Protein AF-0000000078660742 (afdb_homodimer)

Sequence (578 aa):
MSEYPPSSRLSVAGPCGRAELLEWDWPSMLDFVRREEALMVEMSLPPASADASACFPEIDGDRRCFMGTLFVRWPGVQVAGRSEGGLIRVVRCVFEGERARGLLALQPSPSLPLLQALLSIQNETLRGLMRMLQRELSNMRERSEQAVAALLELVAIEVERVIRREAEAGTTARLAPWQFRRIRERLAEGGAAPTVAELATLCGISVRHLHRQFHALTGRTVADYIETTRIEQAKTLLGQREQPIKAIAVACGFTRANSFTRAFRRHTGLTPLAFRQAAGSQTYAQSTLMSEYPPSSRLSVAGPCGRAELLEWDWPSMLDFVRREEALMVEMSLPPASADASACFPEIDGDRRCFMGTLFVRWPGVQVAGRSEGGLIRVVRCVFEGERARGLLALQPSPSLPLLQALLSIQNETLRGLMRMLQRELSNMRERSEQAVAALLELVAIEVERVIRREAEAGTTARLAPWQFRRIRERLAEGGAAPTVAELATLCGISVRHLHRQFHALTGRTVADYIETTRIEQAKTLLGQREQPIKAIAVACGFTRANSFTRAFRRHTGLTPLAFRQAAGSQTYAQSTL

Radius of gyration: 31.75 Å; Cα contacts (8 Å, |Δi|>4): 960; chains: 2; bounding box: 80×75×58 Å

InterPro domains:
  IPR009057 Homedomain-like superfamily [SSF46689] (180-226)
  IPR009057 Homedomain-like superfamily [SSF46689] (230-278)
  IPR018060 AraC-like, DNA binding HTH domain [PF12833] (199-277)
  IPR018060 AraC-like, DNA binding HTH domain [PS01124] (183-278)
  IPR018060 AraC-like, DNA binding HTH domain [SM00342] (193-276)
  IPR018062 HTH domain AraC-type, conserved site [PS00041] (230-272)
  IPR020449 Transcription regulator HTH, AraC- type, HTH domain [PR00032] (245-260)
  IPR020449 Transcription regulator HTH, AraC- type, HTH domain [PR00032] (260-276)
  IPR050204 AraC/XylS family transcriptional regulators [PTHR46796] (95-279)

pLDDT: mean 83.17, std 13.77, range [30.47, 98.5]

Nearest PDB structures (foldseek):
  3w6v-assembly1_A  TM=9.362E-01  e=4.140E-05  Streptomyces griseus
  3oio-assembly1_A  TM=8.523E-01  e=1.748E-05  Chromobacterium violaceum
  3lsg-assembly1_A  TM=9.163E-01  e=3.485E-05  Fusobacterium nucleatum subsp. nucleatum
  6swi-assembly1_A  TM=8.998E-01  e=1.234E-04  Geobacillus stearothermophilus
  1bl0-assembly1_A  TM=8.942E-01  e=1.302E-03  Escherichia coli

Secondary structure (DSSP, 8-state):
--SS--SEEEEEEETTEEEEEEEEEEPSSEEEEEE-SS-EEEEEETT----EEEEEHHHHEEEEEEE-SEEEEPTT-EEEEEE--EEEEEEEEEE-HHHHHHHHHT-SS--HHHHHHTTS---HHHHHHHHHHHHHHHT--TTHHHHHHHHHHHHHHHHHHHHHHHHHHTTS-PPPHHHHHHHHHHHHS-SSPPPHHHHHHHHTS-HHHHHHHHHHHHSS-HHHHHHHHHHHHHHHHHTSSS--HHHHHHHTT-S-HHHHHHHHHHHHSS-HHHHHHHHHHHHHHHHH-/--SS--SEEEEEEETTEEEEEEEEEEPSSEEEEEE-SS-EEEEEETT----EEEEEHHHHEEEEEEE-SEEEEPTT-EEEEEE--EEEEEEEEEE-HHHHHHHHHT-SS--HHHHHHTTS---HHHHHHHHHHHHHHHT--TTHHHHHHHHHHHHHHHHHHHHHHHHHHTTS-PPPHHHHHHHHHHHHS-SSPPPHHHHHHHHTS-HHHHHHHHHHHHSS-HHHHHHHHHHHHHHHHHTSTT--HHHHHHHTT-S-HHHHHHHHHHHHSS-HHHHHHHHHHHHHHHHH-

Organism: Novosphingobium aromaticivorans (strain ATCC 700278 / DSM 12444 / CCUG 56034 / CIP 105152 / NBRC 16084 / F199) (NCBI:txid279238)

Foldseek 3Di:
DFPWAFPDWDWFAAPFFIKIKTKTQWDFKDKDKDAAAFKKKKAKDDDFQWWKKKDFVVQPRQQIAIAGRIAIHDHPTMMIIITGGGMIIMMMTTGDDPLRVVLCVVPVPDDRQLRRCRRHDDDVVLVVLSVVLVVLRVDPDPCSSVVNRVSSVVNSVVSSVRSVVSSVCVVVLAQDPVLVVQLVVVLPDWFAQDDLCRSCSSRSHDSVSCQRRVCVVVVDGSVVVSLVSLLVVLLVVLLPPDDDLQVSCRRSRHPDSVVVQVSNCVNPVDGSVRSSVVSVVVVVVVVVD/DFPWAFPDWDWFAAPFFIKIKTKTQWDFKDKDKDAAAFKKKKAKDPDFQWWKKKDFVVQPRLQIAIAGRIAIHDHPTMMIIITGGGMIIMMMTTGDDPLRVVLCVLPVPDDRQLRRCRRHDDDVVLVVLSVVLVVLRVDPDPCSSVVNRVSSVVNSVVSSVRSVVSSVCVVVLAQDPVLVVQLVVVLPDWFAQDDCCRSCVSRSHDSVSCQRRVCVVVVDGSVVVSLVSLLVVLLVVLLVPDDDLVVSCRRSNHPDSVVVQVSNCVNPVDGSVRSSVVSVVVVVVVVVD

Solvent-accessible surface area (backbone atoms only — not comparable to full-atom values): 30437 Å² total; per-residue (Å²): 124,73,91,69,66,63,77,43,78,49,77,49,73,37,92,49,26,35,41,32,41,37,28,32,78,43,60,72,64,36,79,47,76,46,67,41,84,47,39,30,39,39,33,53,30,82,87,46,69,54,71,24,45,28,24,31,61,92,80,42,55,83,49,30,31,60,26,50,52,29,27,49,46,53,50,74,46,49,40,31,33,43,31,65,41,36,62,42,32,33,37,35,39,40,38,33,68,70,54,33,51,54,56,44,61,77,45,81,74,69,47,70,63,36,55,52,48,31,27,40,51,89,46,67,67,54,51,50,50,50,50,53,47,44,51,42,70,75,55,73,52,92,63,34,63,61,43,49,31,32,46,51,51,45,49,52,52,48,49,45,51,48,50,54,52,41,59,61,39,49,77,65,62,62,62,50,69,66,37,52,49,50,49,50,52,60,64,65,44,74,37,70,60,79,48,67,59,52,46,12,54,73,42,27,46,49,54,66,51,39,42,52,10,37,23,69,71,70,72,38,49,57,68,57,49,53,51,51,54,30,45,52,51,40,52,58,53,46,66,43,78,87,67,54,69,61,57,47,23,40,45,42,29,35,93,41,56,66,60,35,40,50,50,38,22,73,75,69,71,35,42,62,66,55,45,30,51,56,51,48,49,52,57,54,49,55,70,71,96,124,73,90,67,66,63,77,43,77,50,74,48,72,37,91,49,27,34,40,34,42,38,28,30,79,43,60,73,63,38,78,46,75,47,67,40,83,47,40,31,40,40,33,53,30,82,87,45,68,55,72,25,45,27,25,30,58,90,80,43,56,84,52,33,30,63,24,50,52,29,28,48,47,55,51,72,47,49,40,32,35,43,33,65,41,34,61,41,32,34,38,35,40,40,38,33,68,70,54,32,50,56,56,43,62,78,46,81,76,70,48,70,64,38,52,51,48,30,28,39,52,91,47,70,68,54,50,51,51,50,50,52,48,45,50,43,69,75,55,73,52,93,63,35,64,58,44,49,32,32,48,51,51,45,47,52,53,46,49,47,52,50,51,53,51,41,58,61,42,49,77,67,62,60,63,48,69,66,39,50,48,49,47,50,51,59,65,67,44,74,37,72,60,76,49,66,60,53,47,12,54,73,42,27,46,48,54,67,52,41,41,52,9,36,22,69,72,69,71,39,48,56,68,56,49,53,51,50,53,32,44,53,50,38,52,58,51,45,65,44,79,85,66,54,67,60,55,45,24,42,45,42,28,35,92,40,56,66,59,36,38,50,51,37,22,74,74,70,72,34,43,63,67,55,44,30,52,56,49,49,51,54,55,52,49,58,70,73,95

Structure (mmCIF, N/CA/C/O backbone):
data_AF-0000000078660742-model_v1
#
loop_
_entity.id
_entity.type
_entity.pdbx_description
1 polymer 'Transcriptional regulator, AraC family'
#
loop_
_atom_site.group_PDB
_atom_site.id
_atom_site.type_symbol
_atom_site.label_atom_id
_atom_site.label_alt_id
_atom_site.label_comp_id
_atom_site.label_asym_id
_atom_site.label_entity_id
_atom_site.label_seq_id
_atom_site.pdbx_PDB_ins_code
_atom_site.Cartn_x
_atom_site.Cartn_y
_atom_site.Cartn_z
_atom_site.occupancy
_atom_site.B_iso_or_equiv
_atom_site.auth_seq_id
_atom_site.auth_comp_id
_atom_site.auth_asym_id
_atom_site.auth_atom_id
_atom_site.pdbx_PDB_model_num
ATOM 1 N N . MET A 1 1 ? -18.766 29.125 -4.789 1 37.19 1 MET A N 1
ATOM 2 C CA . MET A 1 1 ? -18.344 28.547 -6.066 1 37.19 1 MET A CA 1
ATOM 3 C C . MET A 1 1 ? -16.844 28.672 -6.242 1 37.19 1 MET A C 1
ATOM 5 O O . MET A 1 1 ? -16.266 29.75 -6.047 1 37.19 1 MET A O 1
ATOM 9 N N . SER A 1 2 ? -16.156 27.578 -6.137 1 49.66 2 SER A N 1
ATOM 10 C CA . SER A 1 2 ? -14.703 27.703 -6.246 1 49.66 2 SER A CA 1
ATOM 11 C C . SER A 1 2 ? -14.305 28.453 -7.512 1 49.66 2 SER A C 1
ATOM 13 O O . SER A 1 2 ? -14.852 28.203 -8.586 1 49.66 2 SER A O 1
ATOM 15 N N . GLU A 1 3 ? -13.805 29.625 -7.387 1 60.19 3 GLU A N 1
ATOM 16 C CA . GLU A 1 3 ? -13.32 30.484 -8.477 1 60.19 3 GLU A CA 1
ATOM 17 C C . GLU A 1 3 ? -12.492 29.672 -9.477 1 60.19 3 GLU A C 1
ATOM 19 O O . GLU A 1 3 ? -12.336 30.094 -10.625 1 60.19 3 GLU A O 1
ATOM 24 N N . TYR A 1 4 ? -12.078 28.594 -9.148 1 64.88 4 TYR A N 1
ATOM 25 C CA . TYR A 1 4 ? -11.305 27.844 -10.133 1 64.88 4 TYR A CA 1
ATOM 26 C C . TYR A 1 4 ? -11.789 26.406 -10.219 1 64.88 4 TYR A C 1
ATOM 28 O O . TYR A 1 4 ? -11.312 25.531 -9.484 1 64.88 4 TYR A O 1
ATOM 36 N N . PRO A 1 5 ? -12.898 26.266 -11.07 1 72.5 5 PRO A N 1
ATOM 37 C CA . PRO A 1 5 ? -13.406 24.906 -11.211 1 72.5 5 PRO A CA 1
ATOM 38 C C . PRO A 1 5 ? -12.375 23.953 -11.805 1 72.5 5 PRO A C 1
ATOM 40 O O . PRO A 1 5 ? -11.461 24.391 -12.508 1 72.5 5 PRO A O 1
ATOM 43 N N . PRO A 1 6 ? -12.547 22.656 -11.414 1 76.81 6 PRO A N 1
ATOM 44 C CA . PRO A 1 6 ? -11.586 21.688 -11.961 1 76.81 6 PRO A CA 1
ATOM 45 C C . PRO A 1 6 ? -11.703 21.531 -13.477 1 76.81 6 PRO A C 1
ATOM 47 O O . PRO A 1 6 ? -12.797 21.656 -14.031 1 76.81 6 PRO A O 1
ATOM 50 N N . SER A 1 7 ? -10.484 21.328 -14.148 1 73.69 7 SER A N 1
ATOM 51 C CA . SER A 1 7 ? -10.398 21.141 -15.594 1 73.69 7 SER A CA 1
ATOM 52 C C . SER A 1 7 ? -10.852 19.734 -15.992 1 73.69 7 SER A C 1
ATOM 54 O O . SER A 1 7 ? -11.289 19.516 -17.125 1 73.69 7 SER A O 1
ATOM 56 N N . SER A 1 8 ? -10.711 18.75 -15.227 1 73.88 8 SER A N 1
ATOM 57 C CA . SER A 1 8 ? -11.156 17.391 -15.477 1 73.88 8 SER A CA 1
ATOM 58 C C . SER A 1 8 ? -11.648 16.719 -14.188 1 73.88 8 SER A C 1
ATOM 60 O O . SER A 1 8 ? -11.117 16.969 -13.109 1 73.88 8 SER A O 1
ATOM 62 N N . ARG A 1 9 ? -12.859 16.125 -14.438 1 82.38 9 ARG A N 1
ATOM 63 C CA . ARG A 1 9 ? -13.422 15.453 -13.273 1 82.38 9 ARG A CA 1
ATOM 64 C C . ARG A 1 9 ? -14.016 14.102 -13.656 1 82.38 9 ARG A C 1
ATOM 66 O O . ARG A 1 9 ? -14.75 13.992 -14.641 1 82.38 9 ARG A O 1
ATOM 73 N N . LEU A 1 10 ? -13.438 13.062 -13.039 1 91.75 10 LEU A N 1
ATOM 74 C CA . LEU A 1 10 ? -14.055 11.742 -13.055 1 91.75 10 LEU A CA 1
ATOM 75 C C . LEU A 1 10 ? -14.695 11.422 -11.711 1 91.75 10 LEU A C 1
ATOM 77 O O . LEU A 1 10 ? -14.109 11.695 -10.656 1 91.75 10 LEU A O 1
ATOM 81 N N . SER A 1 11 ? -15.938 11 -11.75 1 94.94 11 SER A N 1
ATOM 82 C CA . SER A 1 11 ? -16.672 10.711 -10.516 1 94.94 11 SER A CA 1
ATOM 83 C C . SER A 1 11 ? -17.359 9.352 -10.586 1 94.94 11 SER A C 1
ATOM 85 O O . SER A 1 11 ? -18.016 9.031 -11.578 1 94.94 11 SER A O 1
ATOM 87 N N . VAL A 1 12 ? -17.141 8.562 -9.609 1 96.44 12 VAL A N 1
ATOM 88 C CA . VAL A 1 12 ? -17.797 7.262 -9.484 1 96.44 12 VAL A CA 1
ATOM 89 C C . VAL A 1 12 ? -18.516 7.18 -8.141 1 96.44 12 VAL A C 1
ATOM 91 O O . VAL A 1 12 ? -17.938 7.43 -7.09 1 96.44 12 VAL A O 1
ATOM 94 N N . ALA A 1 13 ? -19.766 6.801 -8.188 1 95.44 13 ALA A N 1
ATOM 95 C CA . ALA A 1 13 ? -20.594 6.75 -6.98 1 95.44 13 ALA A CA 1
ATOM 96 C C . ALA A 1 13 ? -20.531 5.371 -6.336 1 95.44 13 ALA A C 1
ATOM 98 O O . ALA A 1 13 ? -20.359 4.363 -7.023 1 95.44 13 ALA A O 1
ATOM 99 N N . GLY A 1 14 ? -20.531 5.402 -5.016 1 93.38 14 GLY A N 1
ATOM 100 C CA . GLY A 1 14 ? -20.672 4.195 -4.219 1 93.38 14 GLY A CA 1
ATOM 101 C C . GLY A 1 14 ? -21.703 4.32 -3.113 1 93.38 14 GLY A C 1
ATOM 102 O O . GLY A 1 14 ? -22.344 5.367 -2.967 1 93.38 14 GLY A O 1
ATOM 103 N N . PRO A 1 15 ? -21.906 3.275 -2.367 1 92.44 15 PRO A N 1
ATOM 104 C CA . PRO A 1 15 ? -22.938 3.26 -1.331 1 92.44 15 PRO A CA 1
ATOM 105 C C . PRO A 1 15 ? -22.688 4.293 -0.234 1 92.44 15 PRO A C 1
ATOM 107 O O . PRO A 1 15 ? -23.641 4.758 0.405 1 92.44 15 PRO A O 1
ATOM 110 N N . CYS A 1 16 ? -21.469 4.609 -0.031 1 94.38 16 CYS A N 1
ATOM 111 C CA . CYS A 1 16 ? -21.188 5.508 1.082 1 94.38 16 CYS A CA 1
ATOM 112 C C . CYS A 1 16 ? -20.859 6.906 0.581 1 94.38 16 CYS A C 1
ATOM 114 O O . CYS A 1 16 ? -20.469 7.777 1.364 1 94.38 16 CYS A O 1
ATOM 116 N N . GLY A 1 17 ? -20.969 7.148 -0.653 1 96.56 17 GLY A N 1
ATOM 117 C CA . GLY A 1 17 ? -20.625 8.43 -1.243 1 96.56 17 GLY A CA 1
ATOM 118 C C . GLY A 1 17 ? -20.062 8.312 -2.645 1 96.56 17 GLY A C 1
ATOM 119 O O . GLY A 1 17 ? -20.562 7.543 -3.461 1 96.56 17 GLY A O 1
ATOM 120 N N . ARG A 1 18 ? -19.078 9.141 -2.902 1 97.69 18 ARG A N 1
ATOM 121 C CA . ARG A 1 18 ? -18.5 9.102 -4.242 1 97.69 18 ARG A CA 1
ATOM 122 C C . ARG A 1 18 ? -17 9.367 -4.199 1 97.69 18 ARG A C 1
ATOM 124 O O . ARG A 1 18 ? -16.5 10 -3.264 1 97.69 18 ARG A O 1
ATOM 131 N N . ALA A 1 19 ? -16.312 8.859 -5.184 1 98 19 ALA A N 1
ATOM 132 C CA . ALA A 1 19 ? -14.883 9.078 -5.398 1 98 19 ALA A CA 1
ATOM 133 C C . ALA A 1 19 ? -14.641 9.891 -6.668 1 98 19 ALA A C 1
ATOM 135 O O . ALA A 1 19 ? -15.289 9.664 -7.691 1 98 19 ALA A O 1
ATOM 136 N N . GLU A 1 20 ? -13.703 10.859 -6.508 1 97.12 20 GLU A N 1
ATOM 137 C CA . GLU A 1 20 ? -13.477 11.766 -7.629 1 97.12 20 GLU A CA 1
ATOM 138 C C . GLU A 1 20 ? -11.984 11.969 -7.879 1 97.12 20 GLU A C 1
ATOM 140 O O . GLU A 1 20 ? -11.188 11.93 -6.941 1 97.12 20 GLU A O 1
ATOM 145 N N . LEU A 1 21 ? -11.703 12.062 -9.094 1 94.94 21 LEU A N 1
ATOM 146 C CA . LEU A 1 21 ? -10.398 12.547 -9.531 1 94.94 21 LEU A CA 1
ATOM 147 C C . LEU A 1 21 ? -10.516 13.938 -10.156 1 94.94 21 LEU A C 1
ATOM 149 O O . LEU A 1 21 ? -11.242 14.125 -11.125 1 94.94 21 LEU A O 1
ATOM 153 N N . LEU A 1 22 ? -9.789 14.883 -9.523 1 92.62 22 LEU A N 1
ATOM 154 C CA . LEU A 1 22 ? -9.93 16.266 -9.93 1 92.62 22 LEU A CA 1
ATOM 155 C C . LEU A 1 22 ? -8.586 16.859 -10.352 1 92.62 22 LEU A C 1
ATOM 157 O O . LEU A 1 22 ? -7.543 16.484 -9.797 1 92.62 22 LEU A O 1
ATOM 161 N N . GLU A 1 23 ? -8.656 17.672 -11.297 1 87.12 23 GLU A N 1
ATOM 162 C CA . GLU A 1 23 ? -7.473 18.391 -11.773 1 87.12 23 GLU A CA 1
ATOM 163 C C . GLU A 1 23 ? -7.773 19.875 -11.977 1 87.12 23 GLU A C 1
ATOM 165 O O . GLU A 1 23 ? -8.82 20.234 -12.516 1 87.12 23 GLU A O 1
ATOM 170 N N . TRP A 1 24 ? -6.898 20.641 -11.367 1 81.25 24 TRP A N 1
ATOM 171 C CA . TRP A 1 24 ? -6.98 22.078 -11.555 1 81.25 24 TRP A CA 1
ATOM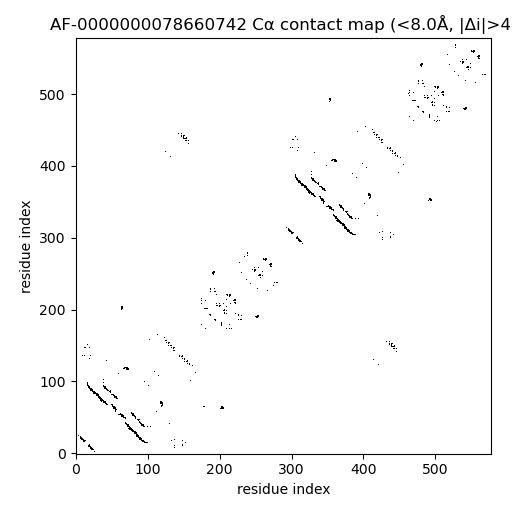 172 C C . TRP A 1 24 ? -5.688 22.625 -12.164 1 81.25 24 TRP A C 1
ATOM 174 O O . TRP A 1 24 ? -4.613 22.062 -11.953 1 81.25 24 TRP A O 1
ATOM 184 N N . ASP A 1 25 ? -5.883 23.578 -12.977 1 76.56 25 ASP A N 1
ATOM 185 C CA . ASP A 1 25 ? -4.75 24.391 -13.406 1 76.56 25 ASP A CA 1
ATOM 186 C C . ASP A 1 25 ? -4.777 25.766 -12.727 1 76.56 25 ASP A C 1
ATOM 188 O O . ASP A 1 25 ? -5.5 26.656 -13.156 1 76.56 25 ASP A O 1
ATOM 192 N N . TRP A 1 26 ? -4.102 25.844 -11.602 1 68.69 26 TRP A N 1
ATOM 193 C CA . TRP A 1 26 ? -4.137 27.078 -10.82 1 68.69 26 TRP A CA 1
ATOM 194 C C . TRP A 1 26 ? -2.998 28.016 -11.227 1 68.69 26 TRP A C 1
ATOM 196 O O . TRP A 1 26 ? -1.916 27.562 -11.594 1 68.69 26 TRP A O 1
ATOM 206 N N . PRO A 1 27 ? -3.328 29.188 -11.211 1 65.75 27 PRO A N 1
ATOM 207 C CA . PRO A 1 27 ? -2.225 30.125 -11.398 1 65.75 27 PRO A CA 1
ATOM 208 C C . PRO A 1 27 ? -1.189 30.062 -10.281 1 65.75 27 PRO A C 1
ATOM 210 O O . PRO A 1 27 ? -1.377 29.328 -9.305 1 65.75 27 PRO A O 1
ATOM 213 N N . SER A 1 28 ? -0.077 30.734 -10.445 1 64.62 28 SER A N 1
ATOM 214 C CA . SER A 1 28 ? 0.974 30.75 -9.438 1 64.62 28 SER A CA 1
ATOM 215 C C . SER A 1 28 ? 0.452 31.281 -8.109 1 64.62 28 SER A C 1
ATOM 217 O O . SER A 1 28 ? -0.391 32.188 -8.086 1 64.62 28 SER A O 1
ATOM 219 N N . MET A 1 29 ? 0.963 30.938 -6.969 1 63.75 29 MET A N 1
ATOM 220 C CA . MET A 1 29 ? 0.661 31.234 -5.57 1 63.75 29 MET A CA 1
ATOM 221 C C . MET A 1 29 ? -0.812 31.594 -5.398 1 63.75 29 MET A C 1
ATOM 223 O O . MET A 1 29 ? -1.328 32.469 -6.09 1 63.75 29 MET A O 1
ATOM 227 N N . LEU A 1 30 ? -1.563 30.719 -4.762 1 70.69 30 LEU A N 1
ATOM 228 C CA . LEU A 1 30 ? -2.998 30.953 -4.66 1 70.69 30 LEU A CA 1
ATOM 229 C C . LEU A 1 30 ? -3.453 30.922 -3.205 1 70.69 30 LEU A C 1
ATOM 231 O O . LEU A 1 30 ? -3.104 30 -2.463 1 70.69 30 LEU A O 1
ATOM 235 N N . ASP A 1 31 ? -3.936 32.156 -2.822 1 77.62 31 ASP A N 1
ATOM 236 C CA . ASP A 1 31 ? -4.727 32.188 -1.596 1 77.62 31 ASP A CA 1
ATOM 237 C C . ASP A 1 31 ? -6.117 31.594 -1.831 1 77.62 31 ASP A C 1
ATOM 239 O O . ASP A 1 31 ? -6.738 31.844 -2.863 1 77.62 31 ASP A O 1
ATOM 243 N N . PHE A 1 32 ? -6.477 30.734 -0.842 1 82.81 32 PHE A N 1
ATOM 244 C CA . PHE A 1 32 ? -7.801 30.156 -1.029 1 82.81 32 PHE A CA 1
ATOM 245 C C . PHE A 1 32 ? -8.609 30.219 0.262 1 82.81 32 PHE A C 1
ATOM 247 O O . PHE A 1 32 ? -8.039 30.297 1.354 1 82.81 32 PHE A O 1
ATOM 254 N N . VAL A 1 33 ? -9.859 30.406 0.145 1 89.88 33 VAL A N 1
ATOM 255 C CA . VAL A 1 33 ? -10.859 30.234 1.191 1 89.88 33 VAL A CA 1
ATOM 256 C C . VAL A 1 33 ? -11.961 29.281 0.703 1 89.88 33 VAL A C 1
ATOM 258 O O . VAL A 1 33 ? -12.648 29.578 -0.277 1 89.88 33 VAL A O 1
ATOM 261 N N . ARG A 1 34 ? -12.062 28.203 1.465 1 91.12 34 ARG A N 1
ATOM 262 C CA . ARG A 1 34 ? -12.992 27.203 0.973 1 91.12 34 ARG A CA 1
ATOM 263 C C . ARG A 1 34 ? -13.859 26.656 2.104 1 91.12 34 ARG A C 1
ATOM 265 O O . ARG A 1 34 ? -13.383 26.469 3.227 1 91.12 34 ARG A O 1
ATOM 272 N N . ARG A 1 35 ? -15.102 26.5 1.734 1 94.62 35 ARG A N 1
ATOM 273 C CA . ARG A 1 35 ? -16.078 25.844 2.596 1 94.62 35 ARG A CA 1
ATOM 274 C C . ARG A 1 35 ? -16.812 24.719 1.85 1 94.62 35 ARG A C 1
ATOM 276 O O . ARG A 1 35 ? -17.375 24.953 0.782 1 94.62 35 ARG A O 1
ATOM 283 N N . GLU A 1 36 ? -16.719 23.531 2.453 1 93.69 36 GLU A N 1
ATOM 284 C CA . GLU A 1 36 ? -17.375 22.406 1.81 1 93.69 36 GLU A CA 1
ATOM 285 C C . GLU A 1 36 ? -18.641 22 2.551 1 93.69 36 GLU A C 1
ATOM 287 O O . GLU A 1 36 ? -18.75 22.188 3.766 1 93.69 36 GLU A O 1
ATOM 292 N N . GLU A 1 37 ? -19.531 21.406 1.755 1 94.38 37 GLU A N 1
ATOM 293 C CA . GLU A 1 37 ? -20.828 21.078 2.33 1 94.38 37 GLU A CA 1
ATOM 294 C C . GLU A 1 37 ? -20.875 19.625 2.803 1 94.38 37 GLU A C 1
ATOM 296 O O . GLU A 1 37 ? -21.75 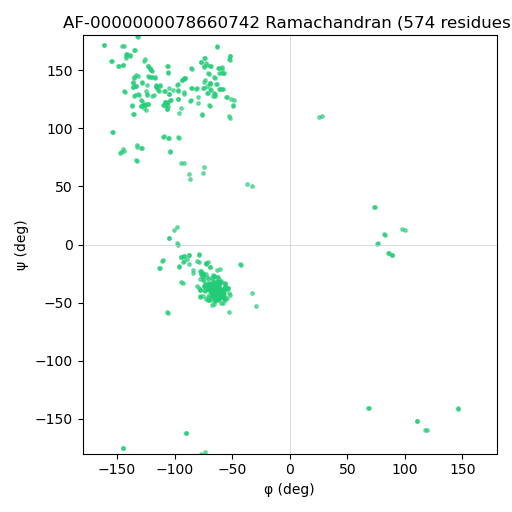19.234 3.564 1 94.38 37 GLU A O 1
ATOM 301 N N . ALA A 1 38 ? -19.984 18.875 2.305 1 96.88 38 ALA A N 1
ATOM 302 C CA . ALA A 1 38 ? -19.953 17.453 2.646 1 96.88 38 ALA A CA 1
ATOM 303 C C . ALA A 1 38 ? -18.625 17.078 3.309 1 96.88 38 ALA A C 1
ATOM 305 O O . ALA A 1 38 ? -17.609 17.75 3.113 1 96.88 38 ALA A O 1
ATOM 306 N N . LEU A 1 39 ? -18.734 16.062 4.184 1 97.81 39 LEU A N 1
ATOM 307 C CA . LEU A 1 39 ? -17.5 15.5 4.723 1 97.81 39 LEU A CA 1
ATOM 308 C C . LEU A 1 39 ? -16.688 14.82 3.621 1 97.81 39 LEU A C 1
ATOM 310 O O . LEU A 1 39 ? -17.234 14.047 2.828 1 97.81 39 LEU A O 1
ATOM 314 N N . MET A 1 40 ? -15.367 15.18 3.555 1 98.19 40 MET A N 1
ATOM 315 C CA . MET A 1 40 ? -14.578 14.602 2.469 1 98.19 40 MET A CA 1
ATOM 316 C C . MET A 1 40 ? -13.125 14.414 2.889 1 98.19 40 MET A C 1
ATOM 318 O O . MET A 1 40 ? -12.656 15.062 3.824 1 98.19 40 MET A O 1
ATOM 322 N N . VAL A 1 41 ? -12.469 13.5 2.305 1 98.31 41 VAL A N 1
ATOM 323 C CA . VAL A 1 41 ? -11.031 13.305 2.42 1 98.31 41 VAL A CA 1
ATOM 324 C C . VAL A 1 41 ? -10.367 13.531 1.064 1 98.31 41 VAL A C 1
ATOM 326 O O . VAL A 1 41 ? -10.898 13.125 0.03 1 98.31 41 VAL A O 1
ATOM 329 N N . GLU A 1 42 ? -9.258 14.273 1.054 1 96.31 42 GLU A N 1
ATOM 330 C CA . GLU A 1 42 ? -8.547 14.617 -0.175 1 96.31 42 GLU A CA 1
ATOM 331 C C . GLU A 1 42 ? -7.066 14.266 -0.074 1 96.31 42 GLU A C 1
ATOM 333 O O . GLU A 1 42 ? -6.453 14.43 0.981 1 96.31 42 GLU A O 1
ATOM 338 N N . MET A 1 43 ? -6.562 13.758 -1.119 1 94.81 43 MET A N 1
ATOM 339 C CA . MET A 1 43 ? -5.125 13.523 -1.239 1 94.81 43 MET A CA 1
ATOM 340 C C . MET A 1 43 ? -4.574 14.164 -2.512 1 94.81 43 MET A C 1
ATOM 342 O O . MET A 1 43 ? -5.055 13.875 -3.609 1 94.81 43 MET A O 1
ATOM 346 N N . SER A 1 44 ? -3.641 15.078 -2.299 1 90.62 44 SER A N 1
ATOM 347 C CA . SER A 1 44 ? -2.971 15.688 -3.443 1 90.62 44 SER A CA 1
ATOM 348 C C . SER A 1 44 ? -2.066 14.68 -4.148 1 90.62 44 SER A C 1
ATOM 350 O O . SER A 1 44 ? -1.39 13.883 -3.498 1 90.62 44 SER A O 1
ATOM 352 N N . LEU A 1 45 ? -2.107 14.719 -5.441 1 87.62 45 LEU A N 1
ATOM 353 C CA . LEU A 1 45 ? -1.306 13.828 -6.266 1 87.62 45 LEU A CA 1
ATOM 354 C C . LEU A 1 45 ? -0.133 14.57 -6.895 1 87.62 45 LEU A C 1
ATOM 356 O O . LEU A 1 45 ? -0.231 15.766 -7.176 1 87.62 45 LEU A O 1
ATOM 360 N N . PRO A 1 46 ? 1.054 13.781 -7.09 1 74.88 46 PRO A N 1
ATOM 361 C CA . PRO A 1 46 ? 2.146 14.445 -7.805 1 74.88 46 PRO A CA 1
ATOM 362 C C . PRO A 1 46 ? 1.701 15.047 -9.141 1 74.88 46 PRO A C 1
ATOM 364 O O . PRO A 1 46 ? 0.717 14.586 -9.727 1 74.88 46 PRO A O 1
ATOM 367 N N . PRO A 1 47 ? 2.656 16.078 -9.547 1 63.41 47 PRO A N 1
ATOM 368 C CA . PRO A 1 47 ? 3.959 16.594 -9.125 1 63.41 47 PRO A CA 1
ATOM 369 C C . PRO A 1 47 ? 3.85 17.625 -8.016 1 63.41 47 PRO A C 1
ATOM 371 O O . PRO A 1 47 ? 4.84 17.938 -7.344 1 63.41 47 PRO A O 1
ATOM 374 N N . ALA A 1 48 ? 2.705 18.25 -7.949 1 56.09 48 ALA A N 1
ATOM 375 C CA . ALA A 1 48 ? 2.654 19.453 -7.121 1 56.09 48 ALA A CA 1
ATOM 376 C C . ALA A 1 48 ? 2.326 19.125 -5.672 1 56.09 48 ALA A C 1
ATOM 378 O O . ALA A 1 48 ? 1.217 18.672 -5.367 1 56.09 48 ALA A O 1
ATOM 379 N N . SER A 1 49 ? 3.129 18.344 -4.949 1 54.81 49 SER A N 1
ATOM 380 C CA . SER A 1 49 ? 2.807 18.219 -3.533 1 54.81 49 SER A CA 1
ATOM 381 C C . SER A 1 49 ? 3.188 19.469 -2.76 1 54.81 49 SER A C 1
ATOM 383 O O . SER A 1 49 ? 4.352 19.656 -2.404 1 54.81 49 SER A O 1
ATOM 385 N N . ALA A 1 50 ? 2.518 20.562 -3.043 1 53.5 50 ALA A N 1
ATOM 386 C CA . ALA A 1 50 ? 3.008 21.781 -2.414 1 53.5 50 ALA A CA 1
ATOM 387 C C . ALA A 1 50 ? 2.537 21.891 -0.965 1 53.5 50 ALA A C 1
ATOM 389 O O . ALA A 1 50 ? 1.426 21.469 -0.637 1 53.5 50 ALA A O 1
ATOM 390 N N . ASP A 1 51 ? 3.498 21.984 -0.103 1 56.12 51 ASP A N 1
ATOM 391 C CA . ASP A 1 51 ? 3.205 22.391 1.27 1 56.12 51 ASP A CA 1
ATOM 392 C C . ASP A 1 51 ? 2.33 23.641 1.299 1 56.12 51 ASP A C 1
ATOM 394 O O . ASP A 1 51 ? 2.434 24.5 0.418 1 56.12 51 ASP A O 1
ATOM 398 N N . ALA A 1 52 ? 1.097 23.484 2.045 1 69.75 52 ALA A N 1
ATOM 399 C CA . ALA A 1 52 ? 0.235 24.641 2.234 1 69.75 52 ALA A CA 1
ATOM 400 C C . ALA A 1 52 ? 0.102 25 3.715 1 69.75 52 ALA A C 1
ATOM 402 O O . ALA A 1 52 ? 0.463 24.203 4.582 1 69.75 52 ALA A O 1
ATOM 403 N N . SER A 1 53 ? 0.048 26.328 3.932 1 76.06 53 SER A N 1
ATOM 404 C CA . SER A 1 53 ? -0.366 26.812 5.242 1 76.06 53 SER A CA 1
ATOM 405 C C . SER A 1 53 ? -1.846 27.188 5.254 1 76.06 53 SER A C 1
ATOM 407 O O . SER A 1 53 ? -2.361 27.734 4.281 1 76.06 53 SER A O 1
ATOM 409 N N . ALA A 1 54 ? -2.512 26.75 6.414 1 84.75 54 ALA A N 1
ATOM 410 C CA . ALA A 1 54 ? -3.953 27 6.453 1 84.75 54 ALA A CA 1
ATOM 411 C C . ALA A 1 54 ? -4.406 27.391 7.855 1 84.75 54 ALA A C 1
ATOM 413 O O . ALA A 1 54 ? -3.637 27.281 8.812 1 84.75 54 ALA A O 1
ATOM 414 N N . CYS A 1 55 ? -5.52 27.953 7.891 1 86.19 55 CYS A N 1
ATOM 415 C CA . CYS A 1 55 ? -6.176 28.266 9.156 1 86.19 55 CYS A CA 1
ATOM 416 C C . CYS A 1 55 ? -7.688 28.141 9.039 1 86.19 55 CYS A C 1
ATOM 418 O O . CYS A 1 55 ? -8.203 27.828 7.961 1 86.19 55 CYS A O 1
ATOM 420 N N . PHE A 1 56 ? -8.352 28.219 10.227 1 93.5 56 PHE A N 1
ATOM 421 C CA . PHE A 1 56 ? -9.805 28.25 10.297 1 93.5 56 PHE A CA 1
ATOM 422 C C . PHE A 1 56 ? -10.289 29.625 10.727 1 93.5 56 PHE A C 1
ATOM 424 O O . PHE A 1 56 ? -10.477 29.891 11.922 1 93.5 56 PHE A O 1
ATOM 431 N N . PRO A 1 57 ? -10.562 30.438 9.719 1 92.88 57 PRO A N 1
ATOM 432 C CA . PRO A 1 57 ? -10.766 31.859 10.016 1 92.88 57 PRO A CA 1
ATOM 433 C C . PRO A 1 57 ? -11.969 32.094 10.93 1 92.88 57 PRO A C 1
ATOM 435 O O . PRO A 1 57 ? -11.977 33.062 11.711 1 92.88 57 PRO A O 1
ATOM 438 N N . GLU A 1 58 ? -13.055 31.297 10.875 1 93.94 58 GLU A N 1
ATOM 439 C CA . GLU A 1 58 ? -14.266 31.484 11.664 1 93.94 58 GLU A CA 1
ATOM 440 C C . GLU A 1 58 ? -14.086 30.969 13.094 1 93.94 58 GLU A C 1
ATOM 442 O O . GLU A 1 58 ? -14.891 31.266 13.977 1 93.94 58 GLU A O 1
ATOM 447 N N . ILE A 1 59 ? -13.023 30.188 13.273 1 91.19 59 ILE A N 1
ATOM 448 C CA . ILE A 1 59 ? -12.742 29.625 14.594 1 91.19 59 ILE A CA 1
ATOM 449 C C . ILE A 1 59 ? -11.547 30.359 15.211 1 91.19 59 ILE A C 1
ATOM 451 O O . ILE A 1 59 ? -11.664 30.953 16.281 1 91.19 59 ILE A O 1
ATOM 455 N N . ASP A 1 60 ? -10.438 30.375 14.617 1 86.88 60 ASP A N 1
ATOM 456 C CA . ASP A 1 60 ? -9.227 31.094 15 1 86.88 60 ASP A CA 1
ATOM 457 C C . ASP A 1 60 ? -8.352 31.391 13.789 1 86.88 60 ASP A C 1
ATOM 459 O O . ASP A 1 60 ? -7.527 30.562 13.391 1 86.88 60 ASP A O 1
ATOM 463 N N . GLY A 1 61 ? -8.492 32.562 13.281 1 82.69 61 GLY A N 1
ATOM 464 C CA . GLY A 1 61 ? -7.812 32.938 12.055 1 82.69 61 GLY A CA 1
ATOM 465 C C . GLY A 1 61 ? -6.324 33.156 12.242 1 82.69 61 GLY A C 1
ATOM 466 O O . GLY A 1 61 ? -5.566 33.156 11.266 1 82.69 61 GLY A O 1
ATOM 467 N N . ASP A 1 62 ? -5.91 33.312 13.422 1 77.19 62 ASP A N 1
ATOM 468 C CA . ASP A 1 62 ? -4.52 33.656 13.711 1 77.19 62 ASP A CA 1
ATOM 469 C C . ASP A 1 62 ? -3.689 32.375 13.93 1 77.19 62 ASP A C 1
ATOM 471 O O . ASP A 1 62 ? -2.457 32.438 13.883 1 77.19 62 ASP A O 1
ATOM 475 N N . ARG A 1 63 ? -4.398 31.359 14.094 1 78.19 63 ARG A N 1
ATOM 476 C CA . ARG A 1 63 ? -3.697 30.094 14.352 1 78.19 63 ARG A CA 1
ATOM 477 C C . ARG A 1 63 ? -3.547 29.281 13.078 1 78.19 63 ARG A C 1
ATOM 479 O O . ARG A 1 63 ? -4.371 28.406 12.789 1 78.19 63 ARG A O 1
ATOM 486 N N . ARG A 1 64 ? -2.439 29.484 12.43 1 77.69 64 ARG A N 1
ATOM 487 C CA . ARG A 1 64 ? -2.174 28.781 11.188 1 77.69 64 ARG A CA 1
ATOM 488 C C . ARG A 1 64 ? -1.55 27.406 11.461 1 77.69 64 ARG A C 1
ATOM 490 O O . ARG A 1 64 ? -0.966 27.188 12.531 1 77.69 64 ARG A O 1
ATOM 497 N N . CYS A 1 65 ? -1.821 26.531 10.531 1 75.5 65 CYS A N 1
ATOM 498 C CA . CYS A 1 65 ? -1.241 25.203 10.633 1 75.5 65 CYS A CA 1
ATOM 499 C C . CYS A 1 65 ? -0.833 24.672 9.266 1 75.5 65 CYS A C 1
ATOM 501 O O . CYS A 1 65 ? -1.153 25.281 8.242 1 75.5 65 CYS A O 1
ATOM 503 N N . PHE A 1 66 ? -0.043 23.672 9.32 1 74.19 66 PHE A N 1
ATOM 504 C CA . PHE A 1 66 ? 0.406 23.016 8.094 1 74.19 66 PHE A CA 1
ATOM 505 C C . PHE A 1 66 ? -0.725 22.219 7.465 1 74.19 66 PHE A C 1
ATOM 507 O O . PHE A 1 66 ? -1.469 21.531 8.164 1 74.19 66 PHE A O 1
ATOM 514 N N . MET A 1 67 ? -0.874 22.453 6.254 1 83.44 67 MET A N 1
ATOM 515 C CA . MET A 1 67 ? -1.789 21.641 5.465 1 83.44 67 MET A CA 1
ATOM 516 C C . MET A 1 67 ? -1.02 20.688 4.543 1 83.44 67 MET A C 1
ATOM 518 O O . MET A 1 67 ? -0.295 21.141 3.652 1 83.44 67 MET A O 1
ATOM 522 N N . GLY A 1 68 ? -1.207 19.359 4.793 1 82.06 68 GLY A N 1
ATOM 523 C CA . GLY A 1 68 ? -0.456 18.359 4.039 1 82.06 68 GLY A CA 1
ATOM 524 C C . GLY A 1 68 ? -1.161 17.922 2.773 1 82.06 68 GLY A C 1
ATOM 525 O O . GLY A 1 68 ? -2.004 18.641 2.238 1 82.06 68 GLY A O 1
ATOM 526 N N . THR A 1 69 ? -0.698 16.75 2.262 1 87.38 69 THR A N 1
ATOM 527 C CA . THR A 1 69 ? -1.216 16.266 0.989 1 87.38 69 THR A CA 1
ATOM 528 C C . THR A 1 69 ? -2.408 15.336 1.21 1 87.38 69 THR A C 1
ATOM 530 O O . THR A 1 69 ? -3.053 14.906 0.252 1 87.38 69 THR A O 1
ATOM 533 N N . LEU A 1 70 ? -2.613 14.992 2.453 1 92.62 70 LEU A N 1
ATOM 534 C CA . LEU A 1 70 ? -3.75 14.164 2.84 1 92.62 70 LEU A CA 1
ATOM 535 C C . LEU A 1 70 ? -4.52 14.797 3.992 1 92.62 70 LEU A C 1
ATOM 537 O O . LEU A 1 70 ? -3.959 15.023 5.066 1 92.62 70 LEU A O 1
ATOM 541 N N . PHE A 1 71 ? -5.82 15.117 3.762 1 93.62 71 PHE A N 1
ATOM 542 C CA . PHE A 1 71 ? -6.543 15.852 4.793 1 93.62 71 PHE A CA 1
ATOM 543 C C . PHE A 1 71 ? -8.047 15.609 4.684 1 93.62 71 PHE A C 1
ATOM 545 O O . PHE A 1 71 ? -8.531 15.148 3.648 1 93.62 71 PHE A O 1
ATOM 552 N N . VAL A 1 72 ? -8.742 15.812 5.746 1 97.44 72 VAL A N 1
ATOM 553 C CA . VAL A 1 72 ? -10.195 15.703 5.832 1 97.44 72 VAL A CA 1
ATOM 554 C C . VAL A 1 72 ? -10.812 17.094 5.98 1 97.44 72 VAL A C 1
ATOM 556 O O . VAL A 1 72 ? -10.32 17.922 6.754 1 97.44 72 VAL A O 1
ATOM 559 N N . ARG A 1 73 ? -11.805 17.391 5.215 1 96.19 73 ARG A N 1
ATOM 560 C CA . ARG A 1 73 ? -12.562 18.625 5.316 1 96.19 73 ARG A CA 1
ATOM 561 C C . ARG A 1 73 ? -13.906 18.406 5.992 1 96.19 73 ARG A C 1
ATOM 563 O O . ARG A 1 73 ? -14.688 17.547 5.566 1 96.19 73 ARG A O 1
ATOM 570 N N . TRP A 1 74 ? -14.07 19.156 7.004 1 96.5 74 TRP A N 1
ATOM 571 C CA . TRP A 1 74 ? -15.305 19.078 7.781 1 96.5 74 TRP A CA 1
ATOM 572 C C . TRP A 1 74 ? -16.391 19.953 7.176 1 96.5 74 TRP A C 1
ATOM 574 O O . TRP A 1 74 ? -16.125 21.109 6.812 1 96.5 74 TRP A O 1
ATOM 584 N N . PRO A 1 75 ? -17.656 19.375 7.074 1 96.56 75 PRO A N 1
ATOM 585 C CA . PRO A 1 75 ? -18.719 20.172 6.449 1 96.56 75 PRO A CA 1
ATOM 586 C C . PRO A 1 75 ? -19.016 21.469 7.211 1 96.56 75 PRO A C 1
ATOM 588 O O . PRO A 1 75 ? -19.109 21.453 8.438 1 96.56 75 PRO A O 1
ATOM 591 N N . GLY A 1 76 ? -19.109 22.516 6.445 1 94.81 76 GLY A N 1
ATOM 592 C CA . GLY A 1 76 ? -19.531 23.797 7.012 1 94.81 76 GLY A CA 1
ATOM 593 C C . GLY A 1 76 ? -18.375 24.594 7.605 1 94.81 76 GLY A C 1
ATOM 594 O O . GLY A 1 76 ? -18.547 25.75 7.969 1 94.81 76 GLY A O 1
ATOM 595 N N . VAL A 1 77 ? -17.203 23.984 7.676 1 95.62 77 VAL A N 1
ATOM 596 C CA . VAL A 1 77 ? -16.062 24.672 8.273 1 95.62 77 VAL A CA 1
ATOM 597 C C . VAL A 1 77 ? -15.195 25.297 7.18 1 95.62 77 VAL A C 1
ATOM 599 O O . VAL A 1 77 ? -14.766 24.609 6.25 1 95.62 77 VAL A O 1
ATOM 602 N N . GLN A 1 78 ? -15.008 26.547 7.344 1 95.94 78 GLN A N 1
ATOM 603 C CA . GLN A 1 78 ? -14.211 27.266 6.355 1 95.94 78 GLN A CA 1
ATOM 604 C C . GLN A 1 78 ? -12.719 27.078 6.609 1 95.94 78 GLN A C 1
ATOM 606 O O . GLN A 1 78 ? -12.258 27.172 7.75 1 95.94 78 GLN A O 1
ATOM 611 N N . VAL A 1 79 ? -11.984 26.781 5.551 1 93.94 79 VAL A N 1
ATOM 612 C CA . VAL A 1 79 ? -10.531 26.688 5.598 1 93.94 79 VAL A CA 1
ATOM 613 C C . VAL A 1 79 ? -9.906 27.734 4.68 1 93.94 79 VAL A C 1
ATOM 615 O O . VAL A 1 79 ? -10.336 27.906 3.541 1 93.94 79 VAL A O 1
ATOM 618 N N . ALA A 1 80 ? -9.008 28.453 5.246 1 90.44 80 ALA A N 1
ATOM 619 C CA . ALA A 1 80 ? -8.242 29.438 4.465 1 90.44 80 ALA A CA 1
ATOM 620 C C . ALA A 1 80 ? -6.762 29.062 4.438 1 90.44 80 ALA A C 1
ATOM 622 O O . ALA A 1 80 ? -6.203 28.625 5.445 1 90.44 80 ALA A O 1
ATOM 623 N N . GLY A 1 81 ? -6.207 29.219 3.197 1 83.19 81 GLY A N 1
ATOM 624 C CA . GLY A 1 81 ? -4.801 28.875 3.111 1 83.19 81 GLY A CA 1
ATOM 625 C C . GLY A 1 81 ? -4.113 29.453 1.894 1 83.19 81 GLY A C 1
ATOM 626 O O . GLY A 1 81 ? -4.719 30.219 1.142 1 83.19 81 GLY A O 1
ATOM 627 N N . ARG A 1 82 ? -2.799 29.281 1.933 1 75.38 82 ARG A N 1
ATOM 628 C CA . ARG A 1 82 ? -1.944 29.703 0.825 1 75.38 82 ARG A CA 1
ATOM 629 C C . ARG A 1 82 ? -1.12 28.531 0.299 1 75.38 82 ARG A C 1
ATOM 631 O O . ARG A 1 82 ? -0.531 27.781 1.079 1 75.38 82 ARG A O 1
ATOM 638 N N . SER A 1 83 ? -1.368 28.312 -0.986 1 73 83 SER A N 1
ATOM 639 C CA . SER A 1 83 ? -0.634 27.203 -1.6 1 73 83 SER A CA 1
ATOM 640 C C . SER A 1 83 ? 0.107 27.656 -2.852 1 73 83 SER A C 1
ATOM 642 O O . SER A 1 83 ? -0.226 28.703 -3.432 1 73 83 SER A O 1
ATOM 644 N N . GLU A 1 84 ? 1.146 26.797 -3.139 1 69 84 GLU A N 1
ATOM 645 C CA . GLU A 1 84 ? 1.801 27.047 -4.418 1 69 84 GLU A CA 1
ATOM 646 C C . GLU A 1 84 ? 0.887 26.688 -5.586 1 69 84 GLU A C 1
ATOM 648 O O . GLU A 1 84 ? -0.02 25.859 -5.441 1 69 84 GLU A O 1
ATOM 653 N N . GLY A 1 85 ? 0.878 27.5 -6.609 1 67.44 85 GLY A N 1
ATOM 654 C CA . GLY A 1 85 ? 0.052 27.266 -7.785 1 67.44 85 GLY A CA 1
ATOM 655 C C . GLY A 1 85 ? 0.617 26.203 -8.711 1 67.44 85 GLY A C 1
ATOM 656 O O . GLY A 1 85 ? 1.497 25.438 -8.32 1 67.44 85 GLY A O 1
ATOM 657 N N . GLY A 1 86 ? -0.164 25.984 -9.828 1 73.75 86 GLY A N 1
ATOM 658 C CA . GLY A 1 86 ? 0.185 25 -10.852 1 73.75 86 GLY A CA 1
ATOM 659 C C . GLY A 1 86 ? -0.857 23.906 -11.016 1 73.75 86 GLY A C 1
ATOM 660 O O . GLY A 1 86 ? -2.041 24.141 -10.742 1 73.75 86 GLY A O 1
ATOM 661 N N . LEU A 1 87 ? -0.327 22.859 -11.602 1 77 87 LEU A N 1
ATOM 662 C CA . LEU A 1 87 ? -1.235 21.734 -11.828 1 77 87 LEU A CA 1
ATOM 663 C C . LEU A 1 87 ? -1.494 20.969 -10.539 1 77 87 LEU A C 1
ATOM 665 O O . LEU A 1 87 ? -0.569 20.406 -9.953 1 77 87 LEU A O 1
ATOM 669 N N . ILE A 1 88 ? -2.74 21.109 -10.102 1 81.25 88 ILE A N 1
ATOM 670 C CA . ILE A 1 88 ? -3.137 20.422 -8.875 1 81.25 88 ILE A CA 1
ATOM 671 C C . ILE A 1 88 ? -4.027 19.219 -9.219 1 81.25 88 ILE A C 1
ATOM 673 O O . ILE A 1 88 ? -5.035 19.375 -9.914 1 81.25 88 ILE A O 1
ATOM 677 N N . ARG A 1 89 ? -3.557 18.078 -8.859 1 88 89 ARG A N 1
ATOM 678 C CA . ARG A 1 89 ? -4.352 16.859 -9.008 1 88 89 ARG A CA 1
ATOM 679 C C . ARG A 1 89 ? -4.715 16.266 -7.648 1 88 89 ARG A C 1
ATOM 681 O O . ARG A 1 89 ? -3.873 16.203 -6.75 1 88 89 ARG A O 1
ATOM 688 N N . VAL A 1 90 ? -6.012 15.961 -7.562 1 92.38 90 VAL A N 1
ATOM 689 C CA . VAL A 1 90 ? -6.477 15.477 -6.27 1 92.38 90 VAL A CA 1
ATOM 690 C C . VAL A 1 90 ? -7.395 14.273 -6.465 1 92.38 90 VAL A C 1
ATOM 692 O O . VAL A 1 90 ? -8.195 14.234 -7.406 1 92.38 90 VAL A O 1
ATOM 695 N N . VAL A 1 91 ? -7.188 13.25 -5.656 1 96.62 91 VAL A N 1
ATOM 696 C CA . VAL A 1 91 ? -8.219 12.234 -5.484 1 96.62 91 VAL A CA 1
ATOM 697 C C . VAL A 1 91 ? -9.031 12.523 -4.219 1 96.62 91 VAL A C 1
ATOM 699 O O . VAL A 1 91 ? -8.461 12.898 -3.188 1 96.62 91 VAL A O 1
ATOM 702 N N . ARG A 1 92 ? -10.336 12.469 -4.352 1 97.31 92 ARG A N 1
ATOM 703 C CA . ARG A 1 92 ? -11.219 12.906 -3.277 1 97.31 92 ARG A CA 1
ATOM 704 C C . ARG A 1 92 ? -12.328 11.891 -3.033 1 97.31 92 ARG A C 1
ATOM 706 O O . ARG A 1 92 ? -12.891 11.328 -3.982 1 97.31 92 ARG A O 1
ATOM 713 N N . CYS A 1 93 ? -12.625 11.586 -1.791 1 98.44 93 CYS A N 1
ATOM 714 C CA . CYS A 1 93 ? -13.805 10.836 -1.373 1 98.44 93 CYS A CA 1
ATOM 715 C C . CYS A 1 93 ? -14.797 11.75 -0.663 1 98.44 93 CYS A C 1
ATOM 717 O O . CYS A 1 93 ? -14.453 12.398 0.323 1 98.44 93 CYS A O 1
ATOM 719 N N . VAL A 1 94 ? -15.961 11.781 -1.198 1 98.38 94 VAL A N 1
ATOM 720 C CA . VAL A 1 94 ? -17.047 12.539 -0.569 1 98.38 94 VAL A CA 1
ATOM 721 C C . VAL A 1 94 ? -18.031 11.57 0.079 1 98.38 94 VAL A C 1
ATOM 723 O O . VAL A 1 94 ? -18.594 10.703 -0.593 1 98.38 94 VAL A O 1
ATOM 726 N N . PHE A 1 95 ? -18.219 11.758 1.403 1 98.25 95 PHE A N 1
ATOM 727 C CA . PHE A 1 95 ? -19.094 10.844 2.127 1 98.25 95 PHE A CA 1
ATOM 728 C C . PHE A 1 95 ? -20.516 11.406 2.199 1 98.25 95 PHE A C 1
ATOM 730 O O . PHE A 1 95 ? -20.703 12.609 2.371 1 98.25 95 PHE A O 1
ATOM 737 N N . GLU A 1 96 ? -21.484 10.5 2.059 1 96.62 96 GLU A N 1
ATOM 738 C CA . GLU A 1 96 ? -22.891 10.898 2.027 1 96.62 96 GLU A CA 1
ATOM 739 C C . GLU A 1 96 ? -23.75 9.922 2.824 1 96.62 96 GLU A C 1
ATOM 741 O O . GLU A 1 96 ? -23.281 8.859 3.236 1 96.62 96 GLU A O 1
ATOM 746 N N . GLY A 1 97 ? -24.938 10.359 3.164 1 95.38 97 GLY A N 1
ATOM 747 C CA . GLY A 1 97 ? -25.938 9.492 3.777 1 95.38 97 GLY A CA 1
ATOM 748 C C . GLY A 1 97 ? -25.562 9.07 5.188 1 95.38 97 GLY A C 1
ATOM 749 O O . GLY A 1 97 ? -25.062 9.875 5.969 1 95.38 97 GLY A O 1
ATOM 750 N N . GLU A 1 98 ? -25.875 7.809 5.449 1 95.31 98 GLU A N 1
ATOM 751 C CA . GLU A 1 98 ? -25.719 7.305 6.809 1 95.31 98 GLU A CA 1
ATOM 752 C C . GLU A 1 98 ? -24.25 7.258 7.207 1 95.31 98 GLU A C 1
ATOM 754 O O . GLU A 1 98 ? -23.906 7.48 8.367 1 95.31 98 GLU A O 1
ATOM 759 N N . ARG A 1 99 ? -23.453 7.016 6.211 1 95.56 99 ARG A N 1
ATOM 760 C CA . ARG A 1 99 ? -22.031 6.934 6.508 1 95.56 99 ARG A CA 1
ATOM 761 C C . ARG A 1 99 ? -21.484 8.297 6.93 1 95.56 99 ARG A C 1
ATOM 763 O O . ARG A 1 99 ? -20.75 8.398 7.914 1 95.56 99 ARG A O 1
ATOM 770 N N . ALA A 1 100 ? -21.844 9.289 6.227 1 96.94 100 ALA A N 1
ATOM 771 C CA . ALA A 1 100 ? -21.422 10.648 6.594 1 96.94 100 ALA A CA 1
ATOM 772 C C . ALA A 1 100 ? -21.953 11.016 7.98 1 96.94 100 ALA A C 1
ATOM 774 O O . ALA A 1 100 ? -21.188 11.539 8.812 1 96.94 100 ALA A O 1
ATOM 775 N N . ARG A 1 101 ? -23.172 10.711 8.258 1 96.25 101 ARG A N 1
ATOM 776 C CA . ARG A 1 101 ? -23.781 11.031 9.547 1 96.25 101 ARG A CA 1
ATOM 777 C C . ARG A 1 101 ? -23.047 10.328 10.688 1 96.25 101 ARG A C 1
ATOM 779 O O . ARG A 1 101 ? -22.797 10.93 11.734 1 96.25 101 ARG A O 1
ATOM 786 N N . GLY A 1 102 ? -22.734 9.109 10.438 1 95.94 102 GLY A N 1
ATOM 787 C CA . GLY A 1 102 ? -22 8.352 11.438 1 95.94 102 GLY A CA 1
ATOM 788 C C . GLY A 1 102 ? -20.641 8.938 11.758 1 95.94 102 GLY A C 1
ATOM 789 O O . GLY A 1 102 ? -20.25 9.016 12.93 1 95.94 102 GLY A O 1
ATOM 790 N N . LEU A 1 103 ? -19.922 9.367 10.773 1 95.94 103 LEU A N 1
ATOM 791 C CA . LEU A 1 103 ? -18.594 9.953 10.953 1 95.94 103 LEU A CA 1
ATOM 792 C C . LEU A 1 103 ? -18.688 11.289 11.672 1 95.94 103 LEU A C 1
ATOM 794 O O . LEU A 1 103 ? -17.906 11.57 12.586 1 95.94 103 LEU A O 1
ATOM 798 N N . LEU A 1 104 ? -19.688 12.062 11.297 1 95.75 104 LEU A N 1
ATOM 799 C CA . LEU A 1 104 ? -19.859 13.391 11.891 1 95.75 104 LEU A CA 1
ATOM 800 C C . LEU A 1 104 ? -20.312 13.281 13.344 1 95.75 104 LEU A C 1
ATOM 802 O O . LEU A 1 104 ? -19.969 14.141 14.164 1 95.75 104 LEU A O 1
ATOM 806 N N . ALA A 1 105 ? -21.016 12.234 13.664 1 95.19 105 ALA A N 1
ATOM 807 C CA . ALA A 1 105 ? -21.531 12.023 15.008 1 95.19 105 ALA A CA 1
ATOM 808 C C . ALA A 1 105 ? -20.406 11.734 15.992 1 95.19 105 ALA A C 1
ATOM 810 O O . ALA A 1 105 ? -20.578 11.867 17.203 1 95.19 105 ALA A O 1
ATOM 811 N N . LEU A 1 106 ? -19.25 11.336 15.5 1 92 106 LEU A N 1
ATOM 812 C CA . LEU A 1 106 ? -18.109 11.086 16.359 1 92 106 LEU A CA 1
ATOM 813 C C . LEU A 1 106 ? -17.672 12.367 17.062 1 92 106 LEU A C 1
ATOM 815 O O . LEU A 1 106 ? -17.125 12.32 18.172 1 92 106 LEU A O 1
ATOM 819 N N . GLN A 1 107 ? -17.844 13.477 16.266 1 91.25 107 GLN A N 1
ATOM 820 C CA . GLN A 1 107 ? -17.484 14.797 16.766 1 91.25 107 GLN A CA 1
ATOM 821 C C . GLN A 1 107 ? -18.453 15.867 16.266 1 91.25 107 GLN A C 1
ATOM 823 O O . GLN A 1 107 ? -18.141 16.609 15.344 1 91.25 107 GLN A O 1
ATOM 828 N N . PRO A 1 108 ? -19.594 15.938 16.953 1 89.69 108 PRO A N 1
ATOM 829 C CA . PRO A 1 108 ? -20.609 16.891 16.5 1 89.69 108 PRO A CA 1
ATOM 830 C C . PRO A 1 108 ? -20.094 18.328 16.484 1 89.69 108 PRO A C 1
ATOM 832 O O . PRO A 1 108 ? -20.516 19.125 15.648 1 89.69 108 PRO A O 1
ATOM 835 N N . SER A 1 109 ? -19.172 18.656 17.438 1 90.06 109 SER A N 1
ATOM 836 C CA . SER A 1 109 ? -18.5 19.938 17.5 1 90.06 109 SER A CA 1
ATOM 837 C C . SER A 1 109 ? -16.984 19.781 17.594 1 90.06 109 SER A C 1
ATOM 839 O O . SER A 1 109 ? -16.422 19.797 18.688 1 90.06 109 SER A O 1
ATOM 841 N N . PRO A 1 110 ? -16.406 19.594 16.375 1 91.56 110 PRO A N 1
ATOM 842 C CA . PRO A 1 110 ? -14.961 19.312 16.422 1 91.56 110 PRO A CA 1
ATOM 843 C C . PRO A 1 110 ? -14.141 20.469 16.969 1 91.56 110 PRO A C 1
ATOM 845 O O . PRO A 1 110 ? -14.43 21.625 16.688 1 91.56 110 PRO A O 1
ATOM 848 N N . SER A 1 111 ? -13.18 20.125 17.797 1 88 111 SER A N 1
ATOM 849 C CA . SER A 1 111 ? -12.273 21.109 18.375 1 88 111 SER A CA 1
ATOM 850 C C . SER A 1 111 ? -11.273 21.609 17.328 1 88 111 SER A C 1
ATOM 852 O O . SER A 1 111 ? -11.062 20.969 16.312 1 88 111 SER A O 1
ATOM 854 N N . LEU A 1 112 ? -10.695 22.797 17.656 1 87.81 112 LEU A N 1
ATOM 855 C CA . LEU A 1 112 ? -9.703 23.359 16.75 1 87.81 112 LEU A CA 1
ATOM 856 C C . LEU A 1 112 ? -8.508 22.422 16.594 1 87.81 112 LEU A C 1
ATOM 858 O O . LEU A 1 112 ? -8.047 22.172 15.484 1 87.81 112 LEU A O 1
ATOM 862 N N . PRO A 1 113 ? -8.047 21.781 17.688 1 84.06 113 PRO A N 1
ATOM 863 C CA . PRO A 1 113 ? -6.918 20.859 17.531 1 84.06 113 PRO A CA 1
ATOM 864 C C . PRO A 1 113 ? -7.238 19.688 16.625 1 84.06 113 PRO A C 1
ATOM 866 O O . PRO A 1 113 ? -6.395 19.25 15.836 1 84.06 113 PRO A O 1
ATOM 869 N N . LEU A 1 114 ? -8.398 19.172 16.703 1 89.62 114 LEU A N 1
ATOM 870 C CA . LEU A 1 114 ? -8.805 18.078 15.836 1 89.62 114 LEU A CA 1
ATOM 871 C C . LEU A 1 114 ? -8.844 18.516 14.375 1 89.62 114 LEU A C 1
ATOM 873 O O . LEU A 1 114 ? -8.305 17.828 13.508 1 89.62 114 LEU A O 1
ATOM 877 N N . LEU A 1 115 ? -9.484 19.672 14.172 1 93.25 115 LEU A N 1
ATOM 878 C CA . LEU A 1 115 ? -9.594 20.188 12.812 1 93.25 115 LEU A CA 1
ATOM 879 C C . LEU A 1 115 ? -8.211 20.391 12.195 1 93.25 115 LEU A C 1
ATOM 881 O O . LEU A 1 115 ? -7.996 20.078 11.023 1 93.25 115 LEU A O 1
ATOM 885 N N . GLN A 1 116 ? -7.34 20.906 12.953 1 87.75 116 GLN A N 1
ATOM 886 C CA . GLN A 1 116 ? -5.977 21.141 12.484 1 87.75 116 GLN A CA 1
ATOM 887 C C . GLN A 1 116 ? -5.262 19.828 12.195 1 87.75 116 GLN A C 1
ATOM 889 O O . GLN A 1 116 ? -4.551 19.703 11.195 1 87.75 116 GLN A O 1
ATOM 894 N N . ALA A 1 117 ? -5.461 18.875 13.039 1 87.44 117 ALA A N 1
ATOM 895 C CA . ALA A 1 117 ? -4.844 17.562 12.852 1 87.44 117 ALA A CA 1
ATOM 896 C C . ALA A 1 117 ? -5.34 16.906 11.562 1 87.44 117 ALA A C 1
ATOM 898 O O . ALA A 1 117 ? -4.586 16.203 10.891 1 87.44 117 ALA A O 1
ATOM 899 N N . LEU A 1 118 ? -6.559 17.172 11.188 1 94.25 118 LEU A N 1
ATOM 900 C CA . LEU A 1 118 ? -7.184 16.547 10.031 1 94.25 118 LEU A CA 1
ATOM 901 C C . LEU A 1 118 ? -6.707 17.203 8.734 1 94.25 118 LEU A C 1
ATOM 903 O O . LEU A 1 118 ? -6.953 16.688 7.645 1 94.25 118 LEU A O 1
ATOM 907 N N . LEU A 1 119 ? -5.977 18.297 8.797 1 91.19 119 LEU A N 1
ATOM 908 C CA . LEU A 1 119 ? -5.473 18.969 7.605 1 91.19 119 LEU A CA 1
ATOM 909 C C . LEU A 1 119 ? -4.129 18.391 7.18 1 91.19 119 LEU A C 1
ATOM 911 O O . LEU A 1 119 ? -3.639 18.688 6.09 1 91.19 119 LEU A O 1
ATOM 915 N N . SER A 1 120 ? -3.57 17.578 7.969 1 87.69 120 SER A N 1
ATOM 916 C CA . SER A 1 120 ? -2.311 16.922 7.633 1 87.69 120 SER A CA 1
ATOM 917 C C . SER A 1 120 ? -2.238 15.516 8.227 1 87.69 120 SER A C 1
ATOM 919 O O . SER A 1 120 ? -1.519 15.289 9.203 1 87.69 120 SER A O 1
ATOM 921 N N . ILE A 1 121 ? -2.816 14.641 7.645 1 89.75 121 ILE A N 1
ATOM 922 C CA . ILE A 1 121 ? -2.967 13.289 8.164 1 89.75 121 ILE A CA 1
ATOM 923 C C . ILE A 1 121 ? -1.754 12.445 7.773 1 89.75 121 ILE A C 1
ATOM 925 O O . ILE A 1 121 ? -1.4 12.367 6.598 1 89.75 121 ILE A O 1
ATOM 929 N N . GLN A 1 122 ? -1.145 11.898 8.859 1 82.88 122 GLN A N 1
ATOM 930 C CA . GLN A 1 122 ? -0.044 10.961 8.664 1 82.88 122 GLN A CA 1
ATOM 931 C C . GLN A 1 122 ? -0.499 9.523 8.906 1 82.88 122 GLN A C 1
ATOM 933 O O . GLN A 1 122 ? -0.33 8.984 10 1 82.88 122 GLN A O 1
ATOM 938 N N . ASN A 1 123 ? -1.095 8.984 7.98 1 89.81 123 ASN A N 1
ATOM 939 C CA . ASN A 1 123 ? -1.641 7.629 8.023 1 89.81 123 ASN A CA 1
ATOM 940 C C . ASN A 1 123 ? -1.352 6.863 6.738 1 89.81 123 ASN A C 1
ATOM 942 O O . ASN A 1 123 ? -1.967 7.125 5.703 1 89.81 123 ASN A O 1
ATOM 946 N N . GLU A 1 124 ? -0.512 5.852 6.871 1 87.94 124 GLU A N 1
ATOM 947 C CA . GLU A 1 124 ? -0.031 5.164 5.676 1 87.94 124 GLU A CA 1
ATOM 948 C C . GLU A 1 124 ? -1.113 4.266 5.082 1 87.94 124 GLU A C 1
ATOM 950 O O . GLU A 1 124 ? -1.183 4.09 3.865 1 87.94 124 GLU A O 1
ATOM 955 N N . THR A 1 125 ? -1.889 3.676 5.949 1 92.44 125 THR A N 1
ATOM 956 C CA . THR A 1 125 ? -2.982 2.846 5.453 1 92.44 125 THR A CA 1
ATOM 957 C C . THR A 1 125 ? -3.957 3.676 4.625 1 92.44 125 THR A C 1
ATOM 959 O O . THR A 1 125 ? -4.305 3.297 3.504 1 92.44 125 THR A O 1
ATOM 962 N N . LEU A 1 126 ? -4.324 4.836 5.156 1 96.25 126 LEU A N 1
ATOM 963 C CA . LEU A 1 126 ? -5.238 5.715 4.438 1 96.25 126 LEU A CA 1
ATOM 964 C C . LEU A 1 126 ? -4.621 6.191 3.129 1 96.25 126 LEU A C 1
ATOM 966 O O . LEU A 1 126 ? -5.289 6.211 2.092 1 96.25 126 LEU A O 1
ATOM 970 N N . ARG A 1 127 ? -3.371 6.52 3.189 1 93.25 127 ARG A N 1
ATOM 971 C CA . ARG A 1 127 ? -2.676 6.953 1.982 1 93.25 127 ARG A CA 1
ATOM 972 C C . ARG A 1 127 ? -2.652 5.844 0.935 1 93.25 127 ARG A C 1
ATOM 974 O O . ARG A 1 127 ? -2.879 6.098 -0.25 1 93.25 127 ARG A O 1
ATOM 981 N N . GLY A 1 128 ? -2.391 4.656 1.41 1 94.19 128 GLY A N 1
ATOM 982 C CA . GLY A 1 128 ? -2.408 3.52 0.506 1 94.19 128 GLY A CA 1
ATOM 983 C C . GLY A 1 128 ? -3.76 3.293 -0.142 1 94.19 128 GLY A C 1
ATOM 984 O O . GLY A 1 128 ? -3.842 3.031 -1.344 1 94.19 128 GLY A O 1
ATOM 985 N N . LEU A 1 129 ? -4.781 3.398 0.574 1 98.06 129 LEU A N 1
ATOM 986 C CA . LEU A 1 129 ? -6.137 3.24 0.06 1 98.06 129 LEU A CA 1
ATOM 987 C C . LEU A 1 129 ? -6.457 4.32 -0.969 1 98.06 129 LEU A C 1
ATOM 989 O O . LEU A 1 129 ? -7.043 4.031 -2.016 1 98.06 129 LEU A O 1
ATOM 993 N N . MET A 1 130 ? -6.027 5.52 -0.67 1 97.75 130 MET A N 1
ATOM 994 C CA . MET A 1 130 ? -6.27 6.629 -1.587 1 97.75 130 MET A CA 1
ATOM 995 C C . MET A 1 130 ? -5.508 6.43 -2.895 1 97.75 130 MET A C 1
ATOM 997 O O . MET A 1 130 ? -6.016 6.762 -3.969 1 97.75 130 MET A O 1
ATOM 1001 N N . ARG A 1 131 ? -4.387 5.902 -2.834 1 95.12 131 ARG A N 1
ATOM 1002 C CA . ARG A 1 131 ? -3.621 5.621 -4.043 1 95.12 131 ARG A CA 1
ATOM 1003 C C . ARG A 1 131 ? -4.297 4.539 -4.879 1 95.12 131 ARG A C 1
ATOM 1005 O O . ARG A 1 131 ? -4.332 4.629 -6.109 1 95.12 131 ARG A O 1
ATOM 1012 N N . MET A 1 132 ? -4.742 3.535 -4.176 1 96.31 132 MET A N 1
ATOM 1013 C CA . MET A 1 132 ? -5.469 2.488 -4.895 1 96.31 132 MET A CA 1
ATOM 1014 C C . MET A 1 132 ? -6.703 3.057 -5.582 1 96.31 132 MET A C 1
ATOM 1016 O O . MET A 1 132 ? -7.012 2.691 -6.719 1 96.31 132 MET A O 1
ATOM 1020 N N . LEU A 1 133 ? -7.359 3.92 -4.891 1 97.31 133 LEU A N 1
ATOM 1021 C CA . LEU A 1 133 ? -8.539 4.578 -5.449 1 97.31 133 LEU A CA 1
ATOM 1022 C C . LEU A 1 133 ? -8.172 5.402 -6.676 1 97.31 133 LEU A C 1
ATOM 1024 O O . LEU A 1 133 ? -8.852 5.336 -7.699 1 97.31 133 LEU A O 1
ATOM 1028 N N . GLN A 1 134 ? -7.098 6.156 -6.578 1 95.94 134 GLN A N 1
ATOM 1029 C CA . GLN A 1 134 ? -6.609 6.949 -7.703 1 95.94 134 GLN A CA 1
ATOM 1030 C C . GLN A 1 134 ? -6.328 6.066 -8.914 1 95.94 134 GLN A C 1
ATOM 1032 O O . GLN A 1 134 ? -6.711 6.402 -10.039 1 95.94 134 GLN A O 1
ATOM 1037 N N . ARG A 1 135 ? -5.734 4.965 -8.695 1 93.69 135 ARG A N 1
ATOM 1038 C CA . ARG A 1 135 ? -5.398 4.047 -9.781 1 93.69 135 ARG A CA 1
ATOM 1039 C C . ARG A 1 135 ? -6.66 3.482 -10.43 1 93.69 135 ARG A C 1
ATOM 1041 O O . ARG A 1 135 ? -6.742 3.375 -11.656 1 93.69 135 ARG A O 1
ATOM 1048 N N . GLU A 1 136 ? -7.57 3.129 -9.586 1 95.62 136 GLU A N 1
ATOM 1049 C CA . GLU A 1 136 ? -8.82 2.582 -10.102 1 95.62 136 GLU A CA 1
ATOM 1050 C C . GLU A 1 136 ? -9.547 3.602 -10.977 1 95.62 136 GLU A C 1
ATOM 1052 O O . GLU A 1 136 ? -10.031 3.266 -12.055 1 95.62 136 GLU A O 1
ATOM 1057 N N . LEU A 1 137 ? -9.578 4.801 -10.477 1 95.69 137 LEU A N 1
ATOM 1058 C CA . LEU A 1 137 ? -10.297 5.859 -11.188 1 95.69 137 LEU A CA 1
ATOM 1059 C C . LEU A 1 137 ? -9.57 6.23 -12.484 1 95.69 137 LEU A C 1
ATOM 1061 O O . LEU A 1 137 ? -10.211 6.551 -13.484 1 95.69 137 LEU A O 1
ATOM 1065 N N . SER A 1 138 ? -8.289 6.172 -12.492 1 92.5 138 SER A N 1
ATOM 1066 C CA . SER A 1 138 ? -7.5 6.559 -13.656 1 92.5 138 SER A CA 1
ATOM 1067 C C . SER A 1 138 ? -7.562 5.492 -14.75 1 92.5 138 SER A C 1
ATOM 1069 O O . SER A 1 138 ? -7.297 5.777 -15.914 1 92.5 138 SER A O 1
ATOM 1071 N N . ASN A 1 139 ? -7.809 4.27 -14.359 1 91 139 ASN A N 1
ATOM 1072 C CA . ASN A 1 139 ? -7.852 3.15 -15.297 1 91 139 ASN A CA 1
ATOM 1073 C C . ASN A 1 139 ? -9.078 2.273 -15.062 1 91 139 ASN A C 1
ATOM 1075 O O . ASN A 1 139 ? -8.953 1.114 -14.664 1 91 139 ASN A O 1
ATOM 1079 N N . MET A 1 140 ? -10.195 2.861 -15.477 1 91.25 140 MET A N 1
ATOM 1080 C CA . MET A 1 140 ? -11.445 2.135 -15.273 1 91.25 140 MET A CA 1
ATOM 1081 C C . MET A 1 140 ? -11.492 0.871 -16.125 1 91.25 140 MET A C 1
ATOM 1083 O O . MET A 1 140 ? -11.156 0.905 -17.312 1 91.25 140 MET A O 1
ATOM 1087 N N . ARG A 1 141 ? -11.766 -0.254 -15.562 1 89.5 141 ARG A N 1
ATOM 1088 C CA . ARG A 1 141 ? -11.836 -1.565 -16.203 1 89.5 141 ARG A CA 1
ATOM 1089 C C . ARG A 1 141 ? -12.922 -2.424 -15.562 1 89.5 141 ARG A C 1
ATOM 1091 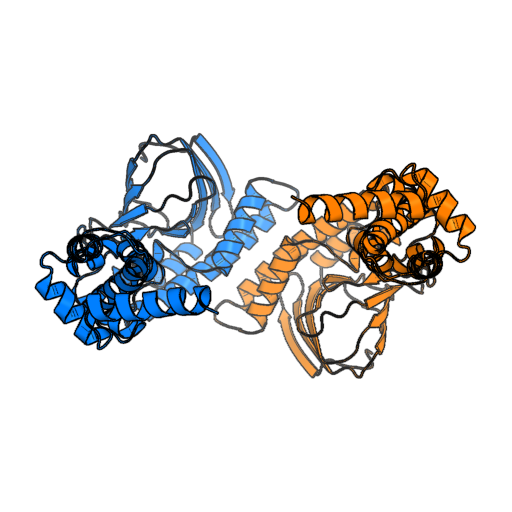O O . ARG A 1 141 ? -13.711 -1.934 -14.75 1 89.5 141 ARG A O 1
ATOM 1098 N N . GLU A 1 142 ? -13.023 -3.666 -15.969 1 89.69 142 GLU A N 1
ATOM 1099 C CA . GLU A 1 142 ? -14.047 -4.562 -15.438 1 89.69 142 GLU A CA 1
ATOM 1100 C C . GLU A 1 142 ? -13.977 -4.641 -13.914 1 89.69 142 GLU A C 1
ATOM 1102 O O . GLU A 1 142 ? -12.891 -4.762 -13.344 1 89.69 142 GLU A O 1
ATOM 1107 N N . ARG A 1 143 ? -15.094 -4.395 -13.211 1 93.62 143 ARG A N 1
ATOM 1108 C CA . ARG A 1 143 ? -15.289 -4.508 -11.766 1 93.62 143 ARG A CA 1
ATOM 1109 C C . ARG A 1 143 ? -14.789 -3.256 -11.055 1 93.62 143 ARG A C 1
ATOM 1111 O O . ARG A 1 143 ? -14.688 -3.236 -9.82 1 93.62 143 ARG A O 1
ATOM 1118 N N . SER A 1 144 ? -14.445 -2.248 -11.812 1 95 144 SER A N 1
ATOM 1119 C CA . SER A 1 144 ? -13.922 -1.036 -11.195 1 95 144 SER A CA 1
ATOM 1120 C C . SER A 1 144 ? -14.945 -0.396 -10.266 1 95 144 SER A C 1
ATOM 1122 O O . SER A 1 144 ? -14.594 0.125 -9.211 1 95 144 SER A O 1
ATOM 1124 N N . GLU A 1 145 ? -16.203 -0.438 -10.625 1 95.44 145 GLU A N 1
ATOM 1125 C CA . GLU A 1 145 ? -17.219 0.161 -9.781 1 95.44 145 GLU A CA 1
ATOM 1126 C C . GLU A 1 145 ? -17.312 -0.543 -8.43 1 95.44 145 GLU A C 1
ATOM 1128 O O . GLU A 1 145 ? -17.438 0.108 -7.391 1 95.44 145 GLU A O 1
ATOM 1133 N N . GLN A 1 146 ? -17.219 -1.83 -8.492 1 95.81 146 GLN A N 1
ATOM 1134 C CA . GLN A 1 146 ? -17.219 -2.607 -7.262 1 95.81 146 GLN A CA 1
ATOM 1135 C C . GLN A 1 146 ? -15.961 -2.322 -6.434 1 95.81 146 GLN A C 1
ATOM 1137 O O . GLN A 1 146 ? -16.031 -2.229 -5.207 1 95.81 146 GLN A O 1
ATOM 1142 N N . ALA A 1 147 ? -14.867 -2.215 -7.172 1 97.69 147 ALA A N 1
ATOM 1143 C CA . ALA A 1 147 ? -13.617 -1.902 -6.484 1 97.69 147 ALA A CA 1
ATOM 1144 C C . ALA A 1 147 ? -13.695 -0.536 -5.809 1 97.69 147 ALA A C 1
ATOM 1146 O O . ALA A 1 147 ? -13.305 -0.391 -4.648 1 97.69 147 ALA A O 1
ATOM 1147 N N . VAL A 1 148 ? -14.219 0.418 -6.496 1 97.81 148 VAL A N 1
ATOM 1148 C CA . VAL A 1 148 ? -14.344 1.768 -5.957 1 97.81 148 VAL A CA 1
ATOM 1149 C C . VAL A 1 148 ? -15.258 1.751 -4.73 1 97.81 148 VAL A C 1
ATOM 1151 O O . VAL A 1 148 ? -14.953 2.385 -3.715 1 97.81 148 VAL A O 1
ATOM 1154 N N . ALA A 1 149 ? -16.312 1.012 -4.77 1 97.44 149 ALA A N 1
ATOM 1155 C CA . ALA A 1 149 ? -17.25 0.915 -3.648 1 97.44 149 ALA A CA 1
ATOM 1156 C C . ALA A 1 149 ? -16.562 0.332 -2.418 1 97.44 149 ALA A C 1
ATOM 1158 O O . ALA A 1 149 ? -16.734 0.839 -1.306 1 97.44 149 ALA A O 1
ATOM 115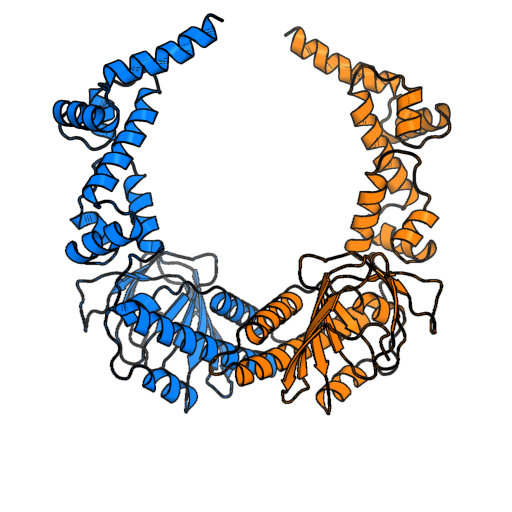9 N N . ALA A 1 150 ? -15.852 -0.717 -2.65 1 97.69 150 ALA A N 1
ATOM 1160 C CA . ALA A 1 150 ? -15.133 -1.351 -1.548 1 97.69 150 ALA A CA 1
ATOM 1161 C C . ALA A 1 150 ? -14.062 -0.422 -0.987 1 97.69 150 ALA A C 1
ATOM 1163 O O . ALA A 1 150 ? -13.867 -0.35 0.229 1 97.69 150 ALA A O 1
ATOM 1164 N N . LEU A 1 151 ? -13.375 0.243 -1.875 1 98.38 151 LEU A N 1
ATOM 1165 C CA . LEU A 1 151 ? -12.336 1.179 -1.452 1 98.38 151 LEU A CA 1
ATOM 1166 C C . LEU A 1 151 ? -12.938 2.334 -0.659 1 98.38 151 LEU A C 1
ATOM 1168 O O . LEU A 1 151 ? -12.375 2.758 0.353 1 98.38 151 LEU A O 1
ATOM 1172 N N . LEU A 1 152 ? -14.062 2.826 -1.086 1 98.12 152 LEU A N 1
ATOM 1173 C CA . LEU A 1 152 ? -14.758 3.889 -0.363 1 98.12 152 LEU A CA 1
ATOM 1174 C C . LEU A 1 152 ? -15.109 3.443 1.052 1 98.12 152 LEU A C 1
ATOM 1176 O O . LEU A 1 152 ? -14.969 4.215 2.004 1 98.12 152 LEU A O 1
ATOM 1180 N N . GLU A 1 153 ? -15.516 2.256 1.163 1 97.5 153 GLU A N 1
ATOM 1181 C CA . GLU A 1 153 ? -15.836 1.71 2.477 1 97.5 153 GLU A CA 1
ATOM 1182 C C . GLU A 1 153 ? -14.602 1.655 3.373 1 97.5 153 GLU A C 1
ATOM 1184 O O . GLU A 1 153 ? -14.656 2.049 4.539 1 97.5 153 GLU A O 1
ATOM 1189 N N . LEU A 1 154 ? -13.57 1.186 2.805 1 98.19 154 LEU A N 1
ATOM 1190 C CA . LEU A 1 154 ? -12.336 1.082 3.57 1 98.19 154 LEU A CA 1
ATOM 1191 C C . LEU A 1 154 ? -11.82 2.465 3.959 1 98.19 154 LEU A C 1
ATOM 1193 O O . LEU A 1 154 ? -11.336 2.66 5.074 1 98.19 154 LEU A O 1
ATOM 1197 N N . VAL A 1 155 ? -11.898 3.408 3.045 1 98.5 155 VAL A N 1
ATOM 1198 C CA . VAL A 1 155 ? -11.484 4.777 3.33 1 98.5 155 VAL A CA 1
ATOM 1199 C C . VAL A 1 155 ? -12.32 5.344 4.473 1 98.5 155 VAL A C 1
ATOM 1201 O O . VAL A 1 155 ? -11.789 5.965 5.395 1 98.5 155 VAL A O 1
ATOM 1204 N N . ALA A 1 156 ? -13.625 5.113 4.445 1 98.19 156 ALA A N 1
ATOM 1205 C CA . ALA A 1 156 ? -14.516 5.602 5.496 1 98.19 156 ALA A CA 1
ATOM 1206 C C . ALA A 1 156 ? -14.133 5.016 6.852 1 98.19 156 ALA A C 1
ATOM 1208 O O . ALA A 1 156 ? -14.109 5.73 7.859 1 98.19 156 ALA A O 1
ATOM 1209 N N . ILE A 1 157 ? -13.844 3.768 6.871 1 97.69 157 ILE A N 1
ATOM 1210 C CA . ILE A 1 157 ? -13.461 3.094 8.109 1 97.69 157 ILE A CA 1
ATOM 1211 C C . ILE A 1 157 ? -12.164 3.695 8.641 1 97.69 157 ILE A C 1
ATOM 1213 O O . ILE A 1 157 ? -12.055 3.994 9.836 1 97.69 157 ILE A O 1
ATOM 1217 N N . GLU A 1 158 ? -11.211 3.852 7.75 1 97.12 158 GLU A N 1
ATOM 1218 C CA . GLU A 1 158 ? -9.922 4.383 8.188 1 97.12 158 GLU A CA 1
ATOM 1219 C C . GLU A 1 158 ? -10.047 5.836 8.633 1 97.12 158 GLU A C 1
ATOM 1221 O O . GLU A 1 158 ? -9.367 6.258 9.578 1 97.12 158 GLU A O 1
ATOM 1226 N N . VAL A 1 159 ? -10.891 6.633 7.969 1 97.62 159 VAL A N 1
ATOM 1227 C CA . VAL A 1 159 ? -11.141 8.008 8.383 1 97.62 159 VAL A CA 1
ATOM 1228 C C . VAL A 1 159 ? -11.742 8.023 9.789 1 97.62 159 VAL A C 1
ATOM 1230 O O . VAL A 1 159 ? -11.359 8.844 10.625 1 97.62 159 VAL A O 1
ATOM 1233 N N . GLU A 1 160 ? -12.664 7.129 10.031 1 96.94 160 GLU A N 1
ATOM 1234 C CA . GLU A 1 160 ? -13.242 7.004 11.367 1 96.94 160 GLU A CA 1
ATOM 1235 C C . GLU A 1 160 ? -12.156 6.762 12.414 1 96.94 160 GLU A C 1
ATOM 1237 O O . GLU A 1 160 ? -12.164 7.395 13.469 1 96.94 160 GLU A O 1
ATOM 1242 N N . ARG A 1 161 ? -11.305 5.875 12.086 1 94.62 161 ARG A N 1
ATOM 1243 C CA . ARG A 1 161 ? -10.219 5.535 13.008 1 94.62 161 ARG A CA 1
ATOM 1244 C C . ARG A 1 161 ? -9.297 6.73 13.234 1 94.62 161 ARG A C 1
ATOM 1246 O O . ARG A 1 161 ? -8.844 6.961 14.359 1 94.62 161 ARG A O 1
ATOM 1253 N N . VAL A 1 162 ? -9.016 7.488 12.195 1 93.12 162 VAL A N 1
ATOM 1254 C CA . VAL A 1 162 ? -8.172 8.672 12.281 1 93.12 162 VAL A CA 1
ATOM 1255 C C . VAL A 1 162 ? -8.852 9.727 13.164 1 93.12 162 VAL A C 1
ATOM 1257 O O . VAL A 1 162 ? -8.211 10.305 14.039 1 93.12 162 VAL A O 1
ATOM 1260 N N . ILE A 1 163 ? -10.133 9.961 12.969 1 93.69 163 ILE A N 1
ATOM 1261 C CA . ILE A 1 163 ? -10.875 10.961 13.742 1 93.69 163 ILE A CA 1
ATOM 1262 C C . ILE A 1 163 ? -10.859 10.578 15.219 1 93.69 163 ILE A C 1
ATOM 1264 O O . ILE A 1 163 ? -10.594 11.422 16.078 1 93.69 163 ILE A O 1
ATOM 1268 N N . ARG A 1 164 ? -11.094 9.344 15.484 1 91 164 ARG A N 1
ATOM 1269 C CA . ARG A 1 164 ? -11.109 8.875 16.875 1 91 164 ARG A CA 1
ATOM 1270 C C . ARG A 1 164 ? -9.742 9.055 17.516 1 91 164 ARG A C 1
ATOM 1272 O O . ARG A 1 164 ? -9.641 9.539 18.656 1 91 164 ARG A O 1
ATOM 1279 N N . ARG A 1 165 ? -8.758 8.672 16.812 1 86.25 165 ARG A N 1
ATOM 1280 C CA . ARG A 1 165 ? -7.398 8.766 17.344 1 86.25 165 ARG A CA 1
ATOM 1281 C C . ARG A 1 165 ? -7.012 10.211 17.609 1 86.25 165 ARG A C 1
ATOM 1283 O O . ARG A 1 165 ? -6.48 10.531 18.688 1 86.25 165 ARG A O 1
ATOM 1290 N N . GLU A 1 166 ? -7.273 11.094 16.641 1 85.19 166 GLU A N 1
ATOM 1291 C CA . GLU A 1 166 ? -6.891 12.5 16.766 1 85.19 166 GLU A CA 1
ATOM 1292 C C . GLU A 1 166 ? -7.73 13.203 17.828 1 85.19 166 GLU A C 1
ATOM 1294 O O . GLU A 1 166 ? -7.25 14.117 18.5 1 85.19 166 GLU A O 1
ATOM 1299 N N . ALA A 1 167 ? -8.977 12.82 17.969 1 83.31 167 ALA A N 1
ATOM 1300 C CA . ALA A 1 167 ? -9.844 13.391 19 1 83.31 167 ALA A CA 1
ATOM 1301 C C . ALA A 1 167 ? -9.336 13.031 20.391 1 83.31 167 ALA A C 1
ATOM 1303 O O . ALA A 1 167 ? -9.453 13.836 21.328 1 83.31 167 ALA A O 1
ATOM 1304 N N . GLU A 1 168 ? -8.789 11.875 20.453 1 76.81 168 GLU A N 1
ATOM 1305 C CA . GLU A 1 168 ? -8.258 11.422 21.734 1 76.81 168 GLU A CA 1
ATOM 1306 C C . GLU A 1 168 ? -6.906 12.062 22.031 1 76.81 168 GLU A C 1
ATOM 1308 O O . GLU A 1 168 ? -6.547 12.258 23.188 1 76.81 168 GLU A O 1
ATOM 1313 N N . ALA A 1 169 ? -6.098 12.172 20.922 1 62.75 169 ALA A N 1
ATOM 1314 C CA . ALA A 1 169 ? -4.766 12.758 21.078 1 62.75 169 ALA A CA 1
ATOM 1315 C C . ALA A 1 169 ? -4.848 14.195 21.578 1 62.75 169 ALA A C 1
ATOM 1317 O O . ALA A 1 169 ? -3.932 14.68 22.234 1 62.75 169 ALA A O 1
ATOM 1318 N N . GLY A 1 170 ? -5.742 14.992 21.016 1 55.41 170 GLY A N 1
ATOM 1319 C CA . GLY A 1 170 ? -5.906 16.391 21.359 1 55.41 170 GLY A CA 1
ATOM 1320 C C . GLY A 1 170 ? -5.617 16.688 22.812 1 55.41 170 GLY A C 1
ATOM 1321 O O . GLY A 1 170 ? -5.234 17.797 23.172 1 55.41 170 GLY A O 1
ATOM 1322 N N . THR A 1 171 ? -6.105 15.797 23.641 1 47.09 171 THR A N 1
ATOM 1323 C CA . THR A 1 171 ? -5.844 16.281 25 1 47.09 171 THR A CA 1
ATOM 1324 C C . THR A 1 171 ? -4.344 16.406 25.25 1 47.09 171 THR A C 1
ATOM 1326 O O . THR A 1 171 ? -3.91 17.25 26.031 1 47.09 171 THR A O 1
ATOM 1329 N N . THR A 1 172 ? -3.531 15.406 24.797 1 44.94 172 THR A N 1
ATOM 1330 C CA . THR A 1 172 ? -2.109 15.539 25.094 1 44.94 172 THR A CA 1
ATOM 1331 C C . THR A 1 172 ? -1.372 16.188 23.938 1 44.94 172 THR A C 1
ATOM 1333 O O . THR A 1 172 ? -1.32 15.633 22.828 1 44.94 172 THR A O 1
ATOM 1336 N N . ALA A 1 173 ? -1.452 17.328 23.594 1 49.03 173 ALA A N 1
ATOM 1337 C CA . ALA A 1 173 ? -1.021 18.297 22.594 1 49.03 173 ALA A CA 1
ATOM 1338 C C . ALA A 1 173 ? 0.425 18.047 22.172 1 49.03 173 ALA A C 1
ATOM 1340 O O . ALA A 1 173 ? 1.357 18.391 22.906 1 49.03 173 ALA A O 1
ATOM 1341 N N . ARG A 1 174 ? 0.978 16.875 21.734 1 53.81 174 ARG A N 1
ATOM 1342 C CA . ARG A 1 174 ? 2.369 16.719 21.328 1 53.81 174 ARG A CA 1
ATOM 1343 C C . ARG A 1 174 ? 2.621 17.359 19.969 1 53.81 174 ARG A C 1
ATOM 1345 O O . ARG A 1 174 ? 1.688 17.562 19.188 1 53.81 174 ARG A O 1
ATOM 1352 N N . LEU A 1 175 ? 3.793 18 19.797 1 61.72 175 LEU A N 1
ATOM 1353 C CA . LEU A 1 175 ? 4.23 18.578 18.531 1 61.72 175 LEU A CA 1
ATOM 1354 C C . LEU A 1 175 ? 4.09 17.578 17.391 1 61.72 175 LEU A C 1
ATOM 1356 O O . LEU A 1 175 ? 4.543 16.438 17.5 1 61.72 175 LEU A O 1
ATOM 1360 N N . ALA A 1 176 ? 3.34 17.828 16.406 1 60.41 176 ALA A N 1
ATOM 1361 C CA . ALA A 1 176 ? 3.215 16.984 15.219 1 60.41 176 ALA A CA 1
ATOM 1362 C C . ALA A 1 176 ? 4.566 16.797 14.539 1 60.41 176 ALA A C 1
ATOM 1364 O O . ALA A 1 176 ? 5.441 17.656 14.625 1 60.41 176 ALA A O 1
ATOM 1365 N N . PRO A 1 177 ? 4.797 15.664 13.938 1 61.84 177 PRO A N 1
ATOM 1366 C CA . PRO A 1 177 ? 6.078 15.422 13.273 1 61.84 177 PRO A CA 1
ATOM 1367 C C . PRO A 1 177 ? 6.422 16.484 12.242 1 61.84 177 PRO A C 1
ATOM 1369 O O . PRO A 1 177 ? 7.582 16.891 12.133 1 61.84 177 PRO A O 1
ATOM 1372 N N . TRP A 1 178 ? 5.535 16.984 11.539 1 63.03 178 TRP A N 1
ATOM 1373 C CA . TRP A 1 178 ? 5.809 18.031 10.562 1 63.03 178 TRP A CA 1
ATOM 1374 C C . TRP A 1 178 ? 6.238 19.312 11.242 1 63.03 178 TRP A C 1
ATOM 1376 O O . TRP A 1 178 ? 7.039 20.078 10.695 1 63.03 178 TRP A O 1
ATOM 1386 N N . GLN A 1 179 ? 5.609 19.531 12.414 1 70.94 179 GLN A N 1
ATOM 1387 C CA . GLN A 1 179 ? 6.016 20.703 13.18 1 70.94 179 GLN A CA 1
ATOM 1388 C C . GLN A 1 179 ? 7.488 20.625 13.57 1 70.94 179 GLN A C 1
ATOM 1390 O O . GLN A 1 179 ? 8.234 21.594 13.406 1 70.94 179 GLN A O 1
ATOM 1395 N N . PHE A 1 180 ? 7.832 19.406 14.008 1 75.25 180 PHE A N 1
ATOM 1396 C CA . PHE A 1 180 ? 9.219 19.219 14.406 1 75.25 180 PHE A CA 1
ATOM 1397 C C . PHE A 1 180 ? 10.148 19.297 13.195 1 75.25 180 PHE A C 1
ATOM 1399 O O . PHE A 1 180 ? 11.219 19.891 13.266 1 75.25 180 PHE A O 1
ATOM 1406 N N . ARG A 1 181 ? 9.75 18.781 12.125 1 75.56 181 ARG A N 1
ATOM 1407 C CA . ARG A 1 181 ? 10.531 18.875 10.898 1 75.56 181 ARG A CA 1
ATOM 1408 C C . ARG A 1 181 ? 10.711 20.328 10.469 1 75.56 181 ARG A C 1
ATOM 1410 O O . ARG A 1 181 ? 11.805 20.734 10.078 1 75.56 181 ARG A O 1
ATOM 1417 N N . ARG A 1 182 ? 9.742 21.109 10.547 1 77.75 182 ARG A N 1
ATOM 1418 C CA . ARG A 1 182 ? 9.805 22.516 10.172 1 77.75 182 ARG A CA 1
ATOM 1419 C C . ARG A 1 182 ? 10.758 23.281 11.078 1 77.75 182 ARG A C 1
ATOM 1421 O O . ARG A 1 182 ? 11.492 24.156 10.625 1 77.75 182 ARG A O 1
ATOM 1428 N N . ILE A 1 183 ? 10.641 22.906 12.32 1 83.62 183 ILE A N 1
ATOM 1429 C CA . ILE A 1 183 ? 11.555 23.531 13.273 1 83.62 183 ILE A CA 1
ATOM 1430 C C . ILE A 1 183 ? 13 23.188 12.906 1 83.62 183 ILE A C 1
ATOM 1432 O O . ILE A 1 183 ? 13.852 24.078 12.836 1 83.62 183 ILE A O 1
ATOM 1436 N N . ARG A 1 184 ? 13.148 21.953 12.578 1 81.25 184 ARG A N 1
ATOM 1437 C CA . ARG A 1 184 ? 14.5 21.516 12.227 1 81.25 184 ARG A CA 1
ATOM 1438 C C . ARG A 1 184 ? 14.969 22.156 10.93 1 81.25 184 ARG A C 1
ATOM 1440 O O . ARG A 1 184 ? 16.125 22.562 10.82 1 81.25 184 ARG A O 1
ATOM 1447 N N . GLU A 1 185 ? 14.18 22.266 10.016 1 82.25 185 GLU A N 1
ATOM 1448 C CA . GLU A 1 185 ? 14.508 22.875 8.734 1 82.25 185 GLU A CA 1
ATOM 1449 C C . GLU A 1 185 ? 14.828 24.359 8.898 1 82.25 185 GLU A C 1
ATOM 1451 O O . GLU A 1 185 ? 15.781 24.859 8.305 1 82.25 185 GLU A O 1
ATOM 1456 N N . ARG A 1 186 ? 14.016 25.031 9.664 1 86.44 186 ARG A N 1
ATOM 1457 C CA . ARG A 1 186 ? 14.266 26.438 9.914 1 86.44 186 ARG A CA 1
ATOM 1458 C C . ARG A 1 186 ? 15.602 26.656 10.609 1 86.44 186 ARG A C 1
ATOM 1460 O O . ARG A 1 186 ? 16.312 27.625 10.32 1 86.44 186 ARG A O 1
ATOM 1467 N N . LEU A 1 187 ? 15.922 25.719 11.43 1 85.38 187 LEU A N 1
ATOM 1468 C CA . LEU A 1 187 ? 17.172 25.828 12.172 1 85.38 187 LEU A CA 1
ATOM 1469 C C . LEU A 1 187 ? 18.359 25.469 11.281 1 85.38 187 LEU A C 1
ATOM 1471 O O . LEU A 1 187 ? 19.469 25.969 11.5 1 85.38 187 LEU A O 1
ATOM 1475 N N . ALA A 1 188 ? 18.078 24.703 10.305 1 79.69 188 ALA A N 1
ATOM 1476 C CA . ALA A 1 188 ? 19.141 24.297 9.391 1 79.69 188 ALA A CA 1
ATOM 1477 C C . ALA A 1 188 ? 19.469 25.422 8.414 1 79.69 188 ALA A C 1
ATOM 1479 O O . ALA A 1 188 ? 20.578 25.469 7.871 1 79.69 188 ALA A O 1
ATOM 1480 N N . GLU A 1 189 ? 18.484 26.172 8.328 1 77 189 GLU A N 1
ATOM 1481 C CA . GLU A 1 189 ? 18.703 27.312 7.453 1 77 189 GLU A CA 1
ATOM 1482 C C . GLU A 1 189 ? 19.703 28.297 8.07 1 77 189 GLU A C 1
ATOM 1484 O O . GLU A 1 189 ? 19.719 28.484 9.289 1 77 189 GLU A O 1
ATOM 1489 N N . GLY A 1 190 ? 20.766 28.609 7.582 1 69.25 190 GLY A N 1
ATOM 1490 C CA . GLY A 1 190 ? 21.75 29.578 8.047 1 69.25 190 GLY A CA 1
ATOM 1491 C C . GLY A 1 190 ? 21.141 30.938 8.328 1 69.25 190 GLY A C 1
ATOM 1492 O O . GLY A 1 190 ? 19.922 31.109 8.25 1 69.25 190 GLY A O 1
ATOM 1493 N N . GLY A 1 191 ? 21.891 31.875 9.148 1 73.75 191 GLY A N 1
ATOM 1494 C CA . GLY A 1 191 ? 21.453 33.25 9.398 1 73.75 191 GLY A CA 1
ATOM 1495 C C . GLY A 1 191 ? 21.031 33.469 10.836 1 73.75 191 GLY A C 1
ATOM 1496 O O . GLY A 1 191 ? 21.484 32.781 11.75 1 73.75 191 GLY A O 1
ATOM 1497 N N . ALA A 1 192 ? 20.109 34.438 10.977 1 80.31 192 ALA A N 1
ATOM 1498 C CA . ALA A 1 192 ? 19.672 34.812 12.32 1 80.31 192 ALA A CA 1
ATOM 1499 C C . ALA A 1 192 ? 18.859 33.719 12.969 1 80.31 192 ALA A C 1
ATOM 1501 O O . ALA A 1 192 ? 18.062 33.031 12.305 1 80.31 192 ALA A O 1
ATOM 1502 N N . ALA A 1 193 ? 19.172 33.406 14.227 1 81.12 193 ALA A N 1
ATOM 1503 C CA . ALA A 1 193 ? 18.422 32.406 14.969 1 81.12 193 ALA A CA 1
ATOM 1504 C C . ALA A 1 193 ? 16.953 32.781 15.07 1 81.12 193 ALA A C 1
ATOM 1506 O O . ALA A 1 193 ? 16.625 33.938 15.375 1 81.12 193 ALA A O 1
ATOM 1507 N N . PRO A 1 194 ? 16.078 31.797 14.805 1 85.69 194 PRO A N 1
ATOM 1508 C CA . PRO A 1 194 ? 14.656 32.125 14.969 1 85.69 194 PRO A CA 1
ATOM 1509 C C . PRO A 1 194 ? 14.258 32.281 16.438 1 85.69 194 PRO A C 1
ATOM 1511 O O . PRO A 1 194 ? 14.859 31.656 17.312 1 85.69 194 PRO A O 1
ATOM 1514 N N . THR A 1 195 ? 13.352 33.125 16.641 1 87.12 195 THR A N 1
ATOM 1515 C CA . THR A 1 195 ? 12.742 33.219 17.969 1 87.12 195 THR A CA 1
ATOM 1516 C C . THR A 1 195 ? 11.758 32.094 18.188 1 87.12 195 THR A C 1
ATOM 1518 O O . THR A 1 195 ? 11.32 31.438 17.234 1 87.12 195 THR A O 1
ATOM 1521 N N . VAL A 1 196 ? 11.516 31.812 19.469 1 87.69 196 VAL A N 1
ATOM 1522 C CA . VAL A 1 196 ? 10.523 30.797 19.812 1 87.69 196 VAL A CA 1
ATOM 1523 C C . VAL A 1 196 ? 9.18 31.156 19.188 1 87.69 196 VAL A C 1
ATOM 1525 O O . VAL A 1 196 ? 8.453 30.297 18.703 1 87.69 196 VAL A O 1
ATOM 1528 N N . ALA A 1 197 ? 8.969 32.438 19.219 1 85.25 197 ALA A N 1
ATOM 1529 C CA . ALA A 1 197 ? 7.727 32.938 18.625 1 85.25 197 ALA A CA 1
ATOM 1530 C C . ALA A 1 197 ? 7.672 32.625 17.141 1 85.25 197 ALA A C 1
ATOM 1532 O O . ALA A 1 197 ? 6.625 32.25 16.609 1 85.25 197 ALA A O 1
ATOM 1533 N N . GLU A 1 198 ? 8.781 32.844 16.469 1 86.06 198 GLU A N 1
ATOM 1534 C CA . GLU A 1 198 ? 8.883 32.5 15.055 1 86.06 198 GLU A CA 1
ATOM 1535 C C . GLU A 1 198 ? 8.625 31.031 14.805 1 86.06 198 GLU A C 1
ATOM 1537 O O . GLU A 1 198 ? 7.914 30.672 13.867 1 86.06 198 GLU A O 1
ATOM 1542 N N . LEU A 1 199 ? 9.172 30.219 15.602 1 87.38 199 LEU A N 1
ATOM 1543 C CA . LEU A 1 199 ? 9.031 28.781 15.445 1 87.38 199 LEU A CA 1
ATOM 1544 C C . LEU A 1 199 ? 7.594 28.344 15.727 1 87.38 199 LEU A C 1
ATOM 1546 O O . LEU A 1 199 ? 7.066 27.453 15.039 1 87.38 199 LEU A O 1
ATOM 1550 N N . ALA A 1 200 ? 7.023 28.922 16.734 1 81.81 200 ALA A N 1
ATOM 1551 C CA . ALA A 1 200 ? 5.629 28.625 17.047 1 81.81 200 ALA A CA 1
ATOM 1552 C C . ALA A 1 200 ? 4.723 28.969 15.859 1 81.81 200 ALA A C 1
ATOM 1554 O O . ALA A 1 200 ? 3.844 28.188 15.5 1 81.81 200 ALA A O 1
ATOM 1555 N N . THR A 1 201 ? 5.102 30.141 15.352 1 78.88 201 THR A N 1
ATOM 1556 C CA . THR A 1 201 ? 4.359 30.578 14.18 1 78.88 201 THR A CA 1
ATOM 1557 C C . THR A 1 201 ? 4.543 29.609 13.016 1 78.88 201 THR A C 1
ATOM 1559 O O . THR A 1 201 ? 3.576 29.266 12.336 1 78.88 201 THR A O 1
ATOM 1562 N N . LEU A 1 202 ? 5.715 29.172 12.859 1 77.62 202 LEU A N 1
ATOM 1563 C CA . LEU A 1 202 ? 6.051 28.219 11.805 1 77.62 202 LEU A CA 1
ATOM 1564 C C . LEU A 1 202 ? 5.266 26.922 11.977 1 77.62 202 LEU A C 1
ATOM 1566 O O . LEU A 1 202 ? 4.902 26.281 10.992 1 77.62 202 LEU A O 1
ATOM 1570 N N . CYS A 1 203 ? 5.02 26.609 13.164 1 75.75 203 CYS A N 1
ATOM 1571 C CA . CYS A 1 203 ? 4.379 25.344 13.508 1 75.75 203 CYS A CA 1
ATOM 1572 C C . CYS A 1 203 ? 2.869 25.516 13.641 1 75.75 203 CYS A C 1
ATOM 1574 O O . CYS A 1 203 ? 2.145 24.547 13.844 1 75.75 203 CYS A O 1
ATOM 1576 N N . GLY A 1 204 ? 2.449 26.781 13.641 1 68.06 204 GLY A N 1
ATOM 1577 C CA . GLY A 1 204 ? 1.028 27.078 13.75 1 68.06 204 GLY A CA 1
ATOM 1578 C C . GLY A 1 204 ? 0.484 26.844 15.148 1 68.06 204 GLY A C 1
ATOM 1579 O O . GLY A 1 204 ? -0.649 26.391 15.312 1 68.06 204 GLY A O 1
ATOM 1580 N N . ILE A 1 205 ? 1.273 27.047 16.109 1 69.38 205 ILE A N 1
ATOM 1581 C CA . ILE A 1 205 ? 0.863 26.844 17.484 1 69.38 205 ILE A CA 1
ATOM 1582 C C . ILE A 1 205 ? 1.311 28.016 18.359 1 69.38 205 ILE A C 1
ATOM 1584 O O . ILE A 1 205 ? 2.047 28.891 17.891 1 69.38 205 ILE A O 1
ATOM 1588 N N . SER A 1 206 ? 0.765 28.109 19.625 1 70.44 206 SER A N 1
ATOM 1589 C CA . SER A 1 206 ? 1.171 29.156 20.547 1 70.44 206 SER A CA 1
ATOM 1590 C C . SER A 1 206 ? 2.561 28.875 21.125 1 70.44 206 SER A C 1
ATOM 1592 O O . SER A 1 206 ? 3.025 27.734 21.109 1 70.44 206 SER A O 1
ATOM 1594 N N . VAL A 1 207 ? 3.189 29.984 21.484 1 78.69 207 VAL A N 1
ATOM 1595 C CA . VAL A 1 207 ? 4.5 29.875 22.125 1 78.69 207 VAL A CA 1
ATOM 1596 C C . VAL A 1 207 ? 4.41 28.938 23.328 1 78.69 207 VAL A C 1
ATOM 1598 O O . VAL A 1 207 ? 5.289 28.094 23.531 1 78.69 207 VAL A O 1
ATOM 1601 N N . ARG A 1 208 ? 3.322 29.016 24.016 1 73.56 208 ARG A N 1
ATOM 1602 C CA . ARG A 1 208 ? 3.109 28.156 25.172 1 73.56 208 ARG A CA 1
ATOM 1603 C C . ARG A 1 208 ? 2.996 26.688 24.766 1 73.56 208 ARG A C 1
ATOM 1605 O O . ARG A 1 208 ? 3.592 25.812 25.391 1 73.56 208 ARG A O 1
ATOM 1612 N N . HIS A 1 209 ? 2.283 26.469 23.766 1 72.06 209 HIS A N 1
ATOM 1613 C CA . HIS A 1 209 ? 2.107 25.125 23.234 1 72.06 209 HIS A CA 1
ATOM 1614 C C . HIS A 1 209 ? 3.422 24.562 22.688 1 72.06 209 HIS A C 1
ATOM 1616 O O . HIS A 1 209 ? 3.74 23.391 22.906 1 72.06 209 HIS A O 1
ATOM 1622 N N . LEU A 1 210 ? 4.133 25.375 21.969 1 79.88 210 LEU A N 1
ATOM 1623 C CA . LEU A 1 210 ? 5.43 24.938 21.469 1 79.88 210 LEU A CA 1
ATOM 1624 C C . LEU A 1 210 ? 6.355 24.547 22.609 1 79.88 210 LEU A C 1
ATOM 1626 O O . LEU A 1 210 ? 6.977 23.484 22.578 1 79.88 210 LEU A O 1
ATOM 1630 N N . HIS A 1 211 ? 6.375 25.359 23.578 1 78.56 211 HIS A N 1
ATOM 1631 C CA . HIS A 1 211 ? 7.215 25.078 24.734 1 78.56 211 HIS A CA 1
ATOM 1632 C C . HIS A 1 211 ? 6.871 23.719 25.344 1 78.56 211 HIS A C 1
ATOM 1634 O O . HIS A 1 211 ? 7.762 22.891 25.578 1 78.56 211 HIS A O 1
ATOM 1640 N N . ARG A 1 212 ? 5.625 23.516 25.5 1 72.75 212 ARG A N 1
ATOM 1641 C CA . ARG A 1 212 ? 5.168 22.312 26.172 1 72.75 212 ARG A CA 1
ATOM 1642 C C . ARG A 1 212 ? 5.414 21.078 25.328 1 72.75 212 ARG A C 1
ATOM 1644 O O . ARG A 1 212 ? 5.984 20.094 25.797 1 72.75 212 ARG A O 1
ATOM 1651 N N . GLN A 1 213 ? 5.035 21.203 24.125 1 73.25 213 GLN A N 1
ATOM 1652 C CA . GLN A 1 213 ? 5.074 20.047 23.25 1 73.25 213 GLN A CA 1
ATOM 1653 C C . GLN A 1 213 ? 6.504 19.703 22.844 1 73.25 213 GLN A C 1
ATOM 1655 O O . GLN A 1 213 ? 6.855 18.531 22.688 1 73.25 213 GLN A O 1
ATOM 1660 N N . PHE A 1 214 ? 7.211 20.734 22.594 1 77.75 214 PHE A N 1
ATOM 1661 C CA . PHE A 1 214 ? 8.602 20.531 22.219 1 77.75 214 PHE A CA 1
ATOM 1662 C C . PHE A 1 214 ? 9.375 19.875 23.359 1 77.75 214 PHE A C 1
ATOM 1664 O O . PHE A 1 214 ? 10.125 18.922 23.141 1 77.75 214 PHE A O 1
ATOM 1671 N N . HIS A 1 215 ? 9.07 20.391 24.531 1 76.44 215 HIS A N 1
ATOM 1672 C CA . HIS A 1 215 ? 9.703 19.797 25.703 1 76.44 215 HIS A CA 1
ATOM 1673 C C . HIS A 1 215 ? 9.266 18.359 25.906 1 76.44 215 HIS A C 1
ATOM 1675 O O . HIS A 1 215 ? 10.094 17.484 26.219 1 76.44 215 HIS A O 1
ATOM 1681 N N . ALA A 1 216 ? 8.086 18.156 25.719 1 67.31 216 ALA A N 1
ATOM 1682 C CA . ALA A 1 216 ? 7.559 16.797 25.859 1 67.31 216 ALA A CA 1
ATOM 1683 C C . ALA A 1 216 ? 8.18 15.859 24.844 1 67.31 216 ALA A C 1
ATOM 1685 O O . ALA A 1 216 ? 8.438 14.688 25.141 1 67.31 216 ALA A O 1
ATOM 1686 N N . LEU A 1 217 ? 8.383 16.422 23.703 1 68.62 217 LEU A N 1
ATOM 1687 C CA . LEU A 1 217 ? 8.883 15.641 22.578 1 68.62 217 LEU A CA 1
ATOM 1688 C C . LEU A 1 217 ? 10.383 15.406 22.703 1 68.62 217 LEU A C 1
ATOM 1690 O O . LEU A 1 217 ? 10.875 14.312 22.422 1 68.62 217 LEU A O 1
ATOM 1694 N N . THR A 1 218 ? 11.156 16.484 23.062 1 72.12 218 THR A N 1
ATOM 1695 C CA . THR A 1 218 ? 12.609 16.438 22.938 1 72.12 218 THR A CA 1
ATOM 1696 C C . THR A 1 218 ? 13.273 16.406 24.297 1 72.12 218 THR A C 1
ATOM 1698 O O . THR A 1 218 ? 14.469 16.125 24.406 1 72.12 218 THR A O 1
ATOM 1701 N N . GLY A 1 219 ? 12.422 16.703 25.281 1 72 219 GLY A N 1
ATOM 1702 C CA . GLY A 1 219 ? 12.961 16.828 26.625 1 72 219 GLY A CA 1
ATOM 1703 C C . GLY A 1 219 ? 13.711 18.125 26.859 1 72 219 GLY A C 1
ATOM 1704 O O . GLY A 1 219 ? 14.227 18.359 27.953 1 72 219 GLY A O 1
ATOM 1705 N N . ARG A 1 220 ? 13.789 18.969 25.875 1 77.44 220 ARG A N 1
ATOM 1706 C CA . ARG A 1 220 ? 14.5 20.25 25.984 1 77.44 220 ARG A CA 1
ATOM 1707 C C . ARG A 1 220 ? 13.57 21.422 25.656 1 77.44 220 ARG A C 1
ATOM 1709 O O . ARG A 1 220 ? 12.555 21.25 25 1 77.44 220 ARG A O 1
ATOM 1716 N N . THR A 1 221 ? 13.945 22.547 26.25 1 84.94 221 THR A N 1
ATOM 1717 C CA . THR A 1 221 ? 13.203 23.734 25.844 1 84.94 221 THR A CA 1
ATOM 1718 C C . THR A 1 221 ? 13.523 24.109 24.391 1 84.94 221 THR A C 1
ATOM 1720 O O . THR A 1 221 ? 14.594 23.781 23.891 1 84.94 221 THR A O 1
ATOM 1723 N N . VAL A 1 222 ? 12.633 24.75 23.734 1 86.5 222 VAL A N 1
ATOM 1724 C CA . VAL A 1 222 ? 12.828 25.203 22.359 1 86.5 222 VAL A CA 1
ATOM 1725 C C . VAL A 1 222 ? 14.062 26.109 22.297 1 86.5 222 VAL A C 1
ATOM 1727 O O . VAL A 1 222 ? 14.875 25.984 21.391 1 86.5 222 VAL A O 1
ATOM 1730 N N . ALA A 1 223 ? 14.234 26.953 23.297 1 85.25 223 ALA A N 1
ATOM 1731 C CA . ALA A 1 223 ? 15.367 27.875 23.344 1 85.25 223 ALA A CA 1
ATOM 1732 C C . ALA A 1 223 ? 16.688 27.125 23.406 1 85.25 223 ALA A C 1
ATOM 1734 O O . ALA A 1 223 ? 17.641 27.453 22.688 1 85.25 223 ALA A O 1
ATOM 1735 N N . ASP A 1 224 ? 16.672 26.125 24.234 1 85.19 224 ASP A N 1
ATOM 1736 C CA . ASP A 1 224 ? 17.859 25.297 24.359 1 85.19 224 ASP A CA 1
ATOM 1737 C C . ASP A 1 224 ? 18.172 24.562 23.047 1 85.19 224 ASP A C 1
ATOM 1739 O O . ASP A 1 224 ? 19.344 24.469 22.656 1 85.19 224 ASP A O 1
ATOM 1743 N N . TYR A 1 225 ? 17.109 24.109 22.453 1 87.06 225 TYR A N 1
ATOM 1744 C CA . TYR A 1 225 ? 17.25 23.375 21.203 1 87.06 225 TYR A CA 1
ATOM 1745 C C . TYR A 1 225 ? 17.797 24.281 20.094 1 87.06 225 TYR A C 1
ATOM 1747 O O . TYR A 1 225 ? 18.688 23.875 19.344 1 87.06 225 TYR A O 1
ATOM 1755 N N . ILE A 1 226 ? 17.328 25.438 19.969 1 87.38 226 ILE A N 1
ATOM 1756 C CA . ILE A 1 226 ? 17.812 26.422 19 1 87.38 226 ILE A CA 1
ATOM 1757 C C . ILE A 1 226 ? 19.297 26.688 19.234 1 87.38 226 ILE A C 1
ATOM 1759 O O . ILE A 1 226 ? 20.094 26.625 18.297 1 87.38 226 ILE A O 1
ATOM 1763 N N . GLU A 1 227 ? 19.641 26.969 20.453 1 85.12 227 GLU A N 1
ATOM 1764 C CA . GLU A 1 227 ? 21.016 27.297 20.797 1 85.12 227 GLU A CA 1
ATOM 1765 C C . GLU A 1 227 ? 21.953 26.141 20.484 1 85.12 227 GLU A C 1
ATOM 1767 O O . GLU A 1 227 ? 23.016 26.328 19.906 1 85.12 227 GLU A O 1
ATOM 1772 N N . THR A 1 228 ? 21.547 24.969 20.875 1 85.81 228 THR A N 1
ATOM 1773 C CA . THR A 1 228 ? 22.359 23.797 20.656 1 85.81 228 THR A CA 1
ATOM 1774 C C . THR A 1 228 ? 22.578 23.531 19.172 1 85.81 228 THR A C 1
ATOM 1776 O O . THR A 1 228 ? 23.688 23.219 18.734 1 85.81 228 THR A O 1
ATOM 1779 N N . THR A 1 229 ? 21.516 23.656 18.453 1 86.62 229 THR A N 1
ATOM 1780 C CA . THR A 1 229 ? 21.594 23.453 17 1 86.62 229 THR A CA 1
ATOM 1781 C C . THR A 1 229 ? 22.578 24.453 16.375 1 86.62 229 THR A C 1
ATOM 1783 O O . THR A 1 229 ? 23.391 24.078 15.531 1 86.62 229 THR A O 1
ATOM 1786 N N . ARG A 1 230 ? 22.531 25.656 16.812 1 87.25 230 ARG A N 1
ATOM 1787 C CA . ARG A 1 230 ? 23.406 26.703 16.266 1 87.25 230 ARG A CA 1
ATOM 1788 C C . ARG A 1 230 ? 24.844 26.484 16.688 1 87.25 230 ARG A C 1
ATOM 1790 O O . ARG A 1 230 ? 25.766 26.734 15.906 1 87.25 230 ARG A O 1
ATOM 1797 N N . ILE A 1 231 ? 25 26 17.812 1 86.56 231 ILE A N 1
ATOM 1798 C CA . ILE A 1 231 ? 26.328 25.703 18.297 1 86.56 231 ILE A CA 1
ATOM 1799 C C . ILE A 1 231 ? 26.922 24.547 17.484 1 86.56 231 ILE A C 1
ATOM 1801 O O . ILE A 1 231 ? 28.094 24.562 17.125 1 86.56 231 ILE A O 1
ATOM 1805 N N . GLU A 1 232 ? 26.125 23.609 17.25 1 86.94 232 GLU A N 1
ATOM 1806 C CA . GLU A 1 232 ? 26.578 22.5 16.438 1 86.94 232 GLU A CA 1
ATOM 1807 C C . GLU A 1 232 ? 26.984 22.953 15.031 1 86.94 232 GLU A C 1
ATOM 1809 O O . GLU A 1 232 ? 27.969 22.469 14.469 1 86.94 232 GLU A O 1
ATOM 1814 N N . GLN A 1 233 ? 26.281 23.812 14.5 1 85.81 233 GLN A N 1
ATOM 1815 C CA . GLN A 1 233 ? 26.609 24.406 13.219 1 85.81 233 GLN A CA 1
ATOM 1816 C C . GLN A 1 233 ? 27.953 25.156 13.297 1 85.81 233 GLN A C 1
ATOM 1818 O O . GLN A 1 233 ? 28.766 25.062 12.375 1 85.81 233 GLN A O 1
ATOM 1823 N N . ALA A 1 234 ? 28.109 25.797 14.336 1 87.62 234 ALA A N 1
ATOM 1824 C CA . ALA A 1 234 ? 29.344 26.547 14.555 1 87.62 234 ALA A CA 1
ATOM 1825 C C . ALA A 1 234 ? 30.547 25.594 14.609 1 87.62 234 ALA A C 1
ATOM 1827 O O . ALA A 1 234 ? 31.609 25.906 14.055 1 87.62 234 ALA A O 1
ATOM 1828 N N . LYS A 1 235 ? 30.266 24.547 15.219 1 85.94 235 LYS A N 1
ATOM 1829 C CA . LYS A 1 235 ? 31.328 23.547 15.281 1 85.94 235 LYS A CA 1
ATOM 1830 C C . LYS A 1 235 ? 31.766 23.125 13.883 1 85.94 235 LYS A C 1
ATOM 1832 O O . LYS A 1 235 ? 32.969 23 13.609 1 85.94 235 LYS A O 1
ATOM 1837 N N . THR A 1 236 ? 30.844 22.953 13.141 1 83.75 236 THR A N 1
ATOM 1838 C CA . THR A 1 236 ? 31.109 22.516 11.773 1 83.75 236 THR A CA 1
ATOM 1839 C C . THR A 1 236 ? 31.875 23.594 11.008 1 83.75 236 THR A C 1
ATOM 1841 O O . THR A 1 236 ? 32.844 23.297 10.281 1 83.75 236 THR A O 1
ATOM 1844 N N . LEU A 1 237 ? 31.516 24.766 11.211 1 83.25 237 LEU A N 1
ATOM 1845 C CA . LEU A 1 237 ? 32.125 25.875 10.508 1 83.25 237 LEU A CA 1
ATOM 1846 C C . LEU A 1 237 ? 33.531 26.141 11.039 1 83.25 237 LEU A C 1
ATOM 1848 O O . LEU A 1 237 ? 34.438 26.531 10.273 1 83.25 237 LEU A O 1
ATOM 1852 N N . LEU A 1 238 ? 33.656 25.938 12.297 1 86 238 LEU A N 1
ATOM 1853 C CA . LEU A 1 238 ? 34.938 26.156 12.938 1 86 238 LEU A CA 1
ATOM 1854 C C . LEU A 1 238 ? 35.969 25.141 12.453 1 86 238 LEU A C 1
ATOM 1856 O O . LEU A 1 238 ? 37.188 25.422 12.477 1 86 238 LEU A O 1
ATOM 1860 N N . GLY A 1 239 ? 35.438 24.094 12.133 1 77.5 239 GLY A N 1
ATOM 1861 C CA . GLY A 1 239 ? 36.344 23.078 11.57 1 77.5 239 GLY A CA 1
ATOM 1862 C C . GLY A 1 239 ? 36.812 23.406 10.172 1 77.5 239 GLY A C 1
ATOM 1863 O O . GLY A 1 239 ? 37.781 22.828 9.688 1 77.5 239 GLY A O 1
ATOM 1864 N N . GLN A 1 240 ? 36.094 24.312 9.609 1 70.5 240 GLN A N 1
ATOM 1865 C CA . GLN A 1 240 ? 36.5 24.766 8.281 1 70.5 240 GLN A CA 1
ATOM 1866 C C . GLN A 1 240 ? 37.375 26 8.352 1 70.5 240 GLN A C 1
ATOM 1868 O O . GLN A 1 240 ? 37.281 26.797 9.289 1 70.5 240 GLN A O 1
ATOM 1873 N N . ARG A 1 241 ? 38.562 26.094 7.973 1 64.31 241 ARG A N 1
ATOM 1874 C CA . ARG A 1 241 ? 39.75 26.875 8.297 1 64.31 241 ARG A CA 1
ATOM 1875 C C . ARG A 1 241 ? 39.469 28.375 8.258 1 64.31 241 ARG A C 1
ATOM 1877 O O . ARG A 1 241 ? 39.844 29.109 9.164 1 64.31 241 ARG A O 1
ATOM 1884 N N . GLU A 1 242 ? 39.031 28.984 7.211 1 70.06 242 GLU A N 1
ATOM 1885 C CA . GLU A 1 242 ? 39.5 30.344 6.996 1 70.06 242 GLU A CA 1
ATOM 1886 C C . GLU A 1 242 ? 38.5 31.375 7.48 1 70.06 242 GLU A C 1
ATOM 1888 O O . GLU A 1 242 ? 38.781 32.594 7.449 1 70.06 242 GLU A O 1
ATOM 1893 N N . GLN A 1 243 ? 37.5 31 8.281 1 79.44 243 GLN A N 1
ATOM 1894 C CA . GLN A 1 243 ? 36.531 32.062 8.578 1 79.44 243 GLN A CA 1
ATOM 1895 C C . GLN A 1 243 ? 36.781 32.656 9.953 1 79.44 243 GLN A C 1
ATOM 1897 O O . GLN A 1 243 ? 37.062 31.938 10.922 1 79.44 243 GLN A O 1
ATOM 1902 N N . PRO A 1 244 ? 36.781 34 10.016 1 86.94 244 PRO A N 1
ATOM 1903 C CA . PRO A 1 244 ? 36.938 34.656 11.328 1 86.94 244 PRO A CA 1
ATOM 1904 C C . PRO A 1 244 ? 35.812 34.25 12.297 1 86.94 244 PRO A C 1
ATOM 1906 O O . PRO A 1 244 ? 34.688 34 11.883 1 86.94 244 PRO A O 1
ATOM 1909 N N . ILE A 1 245 ? 36.094 34.188 13.523 1 86.38 245 ILE A N 1
ATOM 1910 C CA . ILE A 1 245 ? 35.188 33.781 14.586 1 86.38 245 ILE A CA 1
ATOM 1911 C C . ILE A 1 245 ? 33.938 34.688 14.578 1 86.38 245 ILE A C 1
ATOM 1913 O O . ILE A 1 245 ? 32.812 34.188 14.758 1 86.38 245 ILE A O 1
ATOM 1917 N N . LYS A 1 246 ? 34.219 35.938 14.297 1 87.5 246 LYS A N 1
ATOM 1918 C CA . LYS A 1 246 ? 33.094 36.906 14.25 1 87.5 246 LYS A CA 1
ATOM 1919 C C . LYS A 1 246 ? 32.125 36.562 13.133 1 87.5 246 LYS A C 1
ATOM 1921 O O . LYS A 1 246 ? 30.906 36.656 13.312 1 87.5 246 LYS A O 1
ATOM 1926 N N . ALA A 1 247 ? 32.688 36.125 12.086 1 86.88 247 ALA A N 1
ATOM 1927 C CA . ALA A 1 247 ? 31.875 35.781 10.938 1 86.88 247 ALA A CA 1
ATOM 1928 C C . ALA A 1 247 ? 31.047 34.5 11.234 1 86.88 247 ALA A C 1
ATOM 1930 O O . ALA A 1 247 ? 29.891 34.406 10.828 1 86.88 247 ALA A O 1
ATOM 1931 N N . ILE A 1 248 ? 31.609 33.625 11.906 1 88.25 248 ILE A N 1
ATOM 1932 C CA . ILE A 1 248 ? 30.938 32.406 12.273 1 88.25 248 ILE A CA 1
ATOM 1933 C C . ILE A 1 248 ? 29.812 32.688 13.266 1 88.25 248 ILE A C 1
ATOM 1935 O O . ILE A 1 248 ? 28.719 32.125 13.164 1 88.25 248 ILE A O 1
ATOM 1939 N N . ALA A 1 249 ? 30.094 33.562 14.141 1 88.31 249 ALA A N 1
ATOM 1940 C CA . ALA A 1 249 ? 29.078 33.969 15.102 1 88.31 249 ALA A CA 1
ATOM 1941 C C . ALA A 1 249 ? 27.844 34.531 14.398 1 88.31 249 ALA A C 1
ATOM 1943 O O . ALA A 1 249 ? 26.719 34.125 14.703 1 88.31 249 ALA A O 1
ATOM 1944 N N . VAL A 1 250 ? 28.156 35.312 13.414 1 84.19 250 VAL A N 1
ATOM 1945 C CA . VAL A 1 250 ? 27.078 35.938 12.656 1 84.19 250 VAL A CA 1
ATOM 1946 C C . VAL A 1 250 ? 26.344 34.875 11.836 1 84.19 250 VAL A C 1
ATOM 1948 O O . VAL A 1 250 ? 25.109 34.875 11.789 1 84.19 250 VAL A O 1
ATOM 1951 N N . ALA A 1 251 ? 27.031 34.062 11.352 1 84.94 251 ALA A N 1
ATOM 1952 C CA . ALA A 1 251 ? 26.469 33 10.508 1 84.94 251 ALA A CA 1
ATOM 1953 C C . ALA A 1 251 ? 25.562 32.062 11.328 1 84.94 251 ALA A C 1
ATOM 1955 O O . ALA A 1 251 ? 24.594 31.516 10.797 1 84.94 251 ALA A O 1
ATOM 1956 N N . CYS A 1 252 ? 25.844 32 12.477 1 87 252 CYS A N 1
ATOM 1957 C CA . CYS A 1 252 ? 25.109 31.109 13.352 1 87 252 CYS A CA 1
ATOM 1958 C C . CYS A 1 252 ? 24.016 31.859 14.109 1 87 252 CYS A C 1
ATOM 1960 O O . CYS A 1 252 ? 23.359 31.281 14.984 1 87 252 CYS A O 1
ATOM 1962 N N . GLY A 1 253 ? 23.922 33.156 13.852 1 84.94 253 GLY A N 1
ATOM 1963 C CA . GLY A 1 253 ? 22.766 33.875 14.336 1 84.94 253 GLY A CA 1
ATOM 1964 C C . GLY A 1 253 ? 23.031 34.656 15.617 1 84.94 253 GLY A C 1
ATOM 1965 O O . GLY A 1 253 ? 22.094 35.125 16.266 1 84.94 253 GLY A O 1
ATOM 1966 N N . PHE A 1 254 ? 24.266 34.812 16.016 1 86.56 254 PHE A N 1
ATOM 1967 C CA . PHE A 1 254 ? 24.594 35.594 17.203 1 86.56 254 PHE A CA 1
ATOM 1968 C C . PHE A 1 254 ? 24.875 37.031 16.844 1 86.56 254 PHE A C 1
ATOM 1970 O O . PHE A 1 254 ? 25.562 37.312 15.852 1 86.56 254 PHE A O 1
ATOM 1977 N N . THR A 1 255 ? 24.219 37.844 17.547 1 79 255 THR A N 1
ATOM 1978 C CA . THR A 1 255 ? 24.391 39.281 17.281 1 79 255 THR A CA 1
ATOM 1979 C C . THR A 1 255 ? 25.734 39.75 17.797 1 79 255 THR A C 1
ATOM 1981 O O . THR A 1 255 ? 26.281 40.75 17.297 1 79 255 THR A O 1
ATOM 1984 N N . ARG A 1 256 ? 26.172 39.125 18.906 1 84.81 256 ARG A N 1
ATOM 1985 C CA . ARG A 1 256 ? 27.438 39.531 19.5 1 84.81 256 ARG A CA 1
ATOM 1986 C C . ARG A 1 256 ? 28.391 38.344 19.625 1 84.81 256 ARG A C 1
ATOM 1988 O O . ARG A 1 256 ? 28 37.25 20.016 1 84.81 256 ARG A O 1
ATOM 1995 N N . ALA A 1 257 ? 29.594 38.594 19.297 1 83.75 257 ALA A N 1
ATOM 1996 C CA . ALA A 1 257 ? 30.641 37.562 19.391 1 83.75 257 ALA A CA 1
ATOM 1997 C C . ALA A 1 257 ? 30.812 37.094 20.828 1 83.75 257 ALA A C 1
ATOM 1999 O O . ALA A 1 257 ? 31.047 35.875 21.047 1 83.75 257 ALA A O 1
ATOM 2000 N N . ASN A 1 258 ? 30.641 38 21.75 1 87.56 258 ASN A N 1
ATOM 2001 C CA . ASN A 1 258 ? 30.797 37.625 23.141 1 87.56 258 ASN A CA 1
ATOM 2002 C C . ASN A 1 258 ? 29.719 36.656 23.594 1 87.56 258 ASN A C 1
ATOM 2004 O O . ASN A 1 258 ? 30.016 35.688 24.312 1 87.56 258 ASN A O 1
ATOM 2008 N N . SER A 1 259 ? 28.531 36.938 23.125 1 87.81 259 SER A N 1
ATOM 2009 C CA . SER A 1 259 ? 27.438 36 23.453 1 87.81 259 SER A CA 1
ATOM 2010 C C . SER A 1 259 ? 27.672 34.625 22.828 1 87.81 259 SER A C 1
ATOM 2012 O O . SER A 1 259 ? 27.359 33.625 23.453 1 87.81 259 SER A O 1
ATOM 2014 N N . PHE A 1 260 ? 28.234 34.75 21.703 1 90.88 260 PHE A N 1
ATOM 2015 C CA . PHE A 1 260 ? 28.562 33.5 21.031 1 90.88 260 PHE A CA 1
ATOM 2016 C C . PHE A 1 260 ? 29.625 32.719 21.797 1 90.88 260 PHE A C 1
ATOM 2018 O O . PHE A 1 260 ? 29.453 31.531 22.047 1 90.88 260 PHE A O 1
ATOM 2025 N N . THR A 1 261 ? 30.641 33.281 22.125 1 88.56 261 THR A N 1
ATOM 2026 C CA . THR A 1 261 ? 31.734 32.625 22.828 1 88.56 261 THR A CA 1
ATOM 2027 C C . THR A 1 261 ? 31.25 32.031 24.141 1 88.56 261 THR A C 1
ATOM 2029 O O . THR A 1 261 ? 31.625 30.906 24.484 1 88.56 261 THR A O 1
ATOM 2032 N N . ARG A 1 262 ? 30.422 32.719 24.828 1 89.5 262 ARG A N 1
ATOM 2033 C CA . ARG A 1 262 ? 29.875 32.25 26.094 1 89.5 262 ARG A CA 1
ATOM 2034 C C . ARG A 1 262 ? 29 31.016 25.891 1 89.5 262 ARG A C 1
ATOM 2036 O O . ARG A 1 262 ? 29.109 30.031 26.641 1 89.5 262 ARG A O 1
ATOM 2043 N N . ALA A 1 263 ? 28.188 31.141 24.984 1 88.5 263 ALA A N 1
ATOM 2044 C CA . ALA A 1 263 ? 27.281 30.016 24.688 1 88.5 263 ALA A CA 1
ATOM 2045 C C . ALA A 1 263 ? 28.062 28.797 24.234 1 88.5 263 ALA A C 1
ATOM 2047 O O . ALA A 1 263 ? 27.766 27.672 24.641 1 88.5 263 ALA A O 1
ATOM 2048 N N . PHE A 1 264 ? 29.031 29.031 23.344 1 91.75 264 PHE A N 1
ATOM 2049 C CA . PHE A 1 264 ? 29.844 27.953 22.812 1 91.75 264 PHE A CA 1
ATOM 2050 C C . PHE A 1 264 ? 30.594 27.25 23.938 1 91.75 264 PHE A C 1
ATOM 2052 O O . PHE A 1 264 ? 30.609 26.016 24.016 1 91.75 264 PHE A O 1
ATOM 2059 N N . ARG A 1 265 ? 31.016 28 24.766 1 88.44 265 ARG A N 1
ATOM 2060 C CA . ARG A 1 265 ? 31.734 27.453 25.906 1 88.44 265 ARG A CA 1
ATOM 2061 C C . ARG A 1 265 ? 30.797 26.688 26.844 1 88.44 265 ARG A C 1
ATOM 2063 O O . ARG A 1 265 ? 31.141 25.625 27.344 1 88.44 265 ARG A O 1
ATOM 2070 N N . ARG A 1 266 ? 29.703 27.203 27.109 1 86.88 266 ARG A N 1
ATOM 2071 C CA . ARG A 1 266 ? 28.703 26.562 27.953 1 86.88 266 ARG A CA 1
ATOM 2072 C C . ARG A 1 266 ? 28.328 25.188 27.422 1 86.88 266 ARG A C 1
ATOM 2074 O O . ARG A 1 266 ? 28.172 24.234 28.188 1 86.88 266 ARG A O 1
ATOM 2081 N N . HIS A 1 267 ? 28.359 25.078 26.141 1 86.56 267 HIS A N 1
ATOM 2082 C CA . HIS A 1 267 ? 27.859 23.859 25.5 1 86.56 267 HIS A CA 1
ATOM 2083 C C . HIS A 1 267 ? 29 22.875 25.25 1 86.56 267 HIS A C 1
ATOM 2085 O O . HIS A 1 267 ? 28.781 21.656 25.297 1 86.56 267 HIS A O 1
ATOM 2091 N N . THR A 1 268 ? 30.25 23.391 24.969 1 86.31 268 THR A N 1
ATOM 2092 C CA . THR A 1 268 ? 31.312 22.5 24.531 1 86.31 268 THR A CA 1
ATOM 2093 C C . THR A 1 268 ? 32.406 22.422 25.578 1 86.31 268 THR A C 1
ATOM 2095 O O . THR A 1 268 ? 33.25 21.5 25.547 1 86.31 268 THR A O 1
ATOM 2098 N N . GLY A 1 269 ? 32.375 23.422 26.375 1 89.5 269 GLY A N 1
ATOM 2099 C CA . GLY A 1 269 ? 33.438 23.516 27.375 1 89.5 269 GLY A CA 1
ATOM 2100 C C . GLY A 1 269 ? 34.656 24.266 26.875 1 89.5 269 GLY A C 1
ATOM 2101 O O . GLY A 1 269 ? 35.562 24.578 27.641 1 89.5 269 GLY A O 1
ATOM 2102 N N . LEU A 1 270 ? 34.688 24.578 25.562 1 88.62 270 LEU A N 1
ATOM 2103 C CA . LEU A 1 270 ? 35.812 25.266 24.938 1 88.62 270 LEU A CA 1
ATOM 2104 C C . LEU A 1 270 ? 35.344 26.578 24.297 1 88.62 270 LEU A C 1
ATOM 2106 O O . LEU A 1 270 ? 34.188 26.719 23.922 1 88.62 270 LEU A O 1
ATOM 2110 N N . THR A 1 271 ? 36.312 27.5 24.25 1 90.38 271 THR A N 1
ATOM 2111 C CA . THR A 1 271 ? 36.062 28.656 23.406 1 90.38 271 THR A CA 1
ATOM 2112 C C . THR A 1 271 ? 36.125 28.281 21.938 1 90.38 271 THR A C 1
ATOM 2114 O O . THR A 1 271 ? 36.719 27.281 21.562 1 90.38 271 THR A O 1
ATOM 2117 N N . PRO A 1 272 ? 35.406 29.109 21.172 1 90.44 272 PRO A N 1
ATOM 2118 C CA . PRO A 1 272 ? 35.5 28.828 19.75 1 90.44 272 PRO A CA 1
ATOM 2119 C C . PRO A 1 272 ? 36.938 28.719 19.234 1 90.44 272 PRO A C 1
ATOM 2121 O O . PRO A 1 272 ? 37.25 27.844 18.438 1 90.44 272 PRO A O 1
ATOM 2124 N N . LEU A 1 273 ? 37.719 29.578 19.656 1 86.94 273 LEU A N 1
ATOM 2125 C CA . LEU A 1 273 ? 39.125 29.578 19.234 1 86.94 273 LEU A CA 1
ATOM 2126 C C . LEU A 1 273 ? 39.844 28.312 19.688 1 86.94 273 LEU A C 1
ATOM 2128 O O . LEU A 1 273 ? 40.562 27.688 18.906 1 86.94 273 LEU A O 1
ATOM 2132 N N . ALA A 1 274 ? 39.625 27.938 20.891 1 86.5 274 ALA A N 1
ATOM 2133 C CA . ALA A 1 274 ? 40.219 26.734 21.438 1 86.5 274 ALA A CA 1
ATOM 2134 C C . ALA A 1 274 ? 39.75 25.5 20.688 1 86.5 274 ALA A C 1
ATOM 2136 O O . ALA A 1 274 ? 40.531 24.562 20.438 1 86.5 274 ALA A O 1
ATOM 2137 N N . PHE A 1 275 ? 38.531 25.547 20.422 1 87.56 275 PHE A N 1
ATOM 2138 C CA . PHE A 1 275 ? 37.938 24.422 19.688 1 87.56 275 PHE A CA 1
ATOM 2139 C C . PHE A 1 275 ? 38.562 24.297 18.312 1 87.56 275 PHE A C 1
ATOM 2141 O O . PHE A 1 275 ? 38.906 23.188 17.891 1 87.56 275 PHE A O 1
ATOM 2148 N N . ARG A 1 276 ? 38.719 25.391 17.594 1 85.5 276 ARG A N 1
ATOM 2149 C CA . ARG A 1 276 ? 39.344 25.406 16.281 1 85.5 276 ARG A CA 1
ATOM 2150 C C . ARG A 1 276 ? 40.781 24.891 16.359 1 85.5 276 ARG A C 1
ATOM 2152 O O . ARG A 1 276 ? 41.219 24.125 15.492 1 85.5 276 ARG A O 1
ATOM 2159 N N . GLN A 1 277 ? 41.406 25.281 17.312 1 81.94 277 GLN A N 1
ATOM 2160 C CA . GLN A 1 277 ? 42.781 24.859 17.484 1 81.94 277 GLN A CA 1
ATOM 2161 C C . GLN A 1 277 ? 42.875 23.375 17.797 1 81.94 277 GLN A C 1
ATOM 2163 O O . GLN A 1 277 ? 43.812 22.688 17.328 1 81.94 277 GLN A O 1
ATOM 2168 N N . ALA A 1 278 ? 41.969 23.062 18.469 1 77.25 278 ALA A N 1
ATOM 2169 C CA . ALA A 1 278 ? 41.938 21.641 18.828 1 77.25 278 ALA A CA 1
ATOM 2170 C C . ALA A 1 278 ? 41.562 20.781 17.625 1 77.25 278 ALA A C 1
ATOM 2172 O O . ALA A 1 278 ? 42.062 19.688 17.438 1 77.25 278 ALA A O 1
ATOM 2173 N N . ALA A 1 279 ? 40.656 21.281 16.828 1 69.75 279 ALA A N 1
ATOM 2174 C CA . ALA A 1 279 ? 40.219 20.562 15.625 1 69.75 279 ALA A CA 1
ATOM 2175 C C . ALA A 1 279 ? 41.312 20.594 14.547 1 69.75 279 ALA A C 1
ATOM 2177 O O . ALA A 1 279 ? 41.438 19.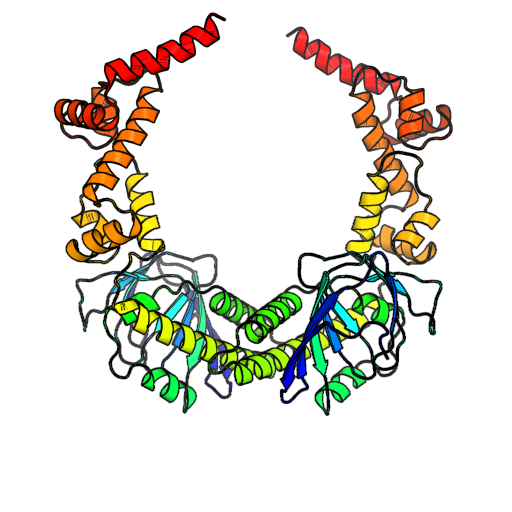656 13.758 1 69.75 279 ALA A O 1
ATOM 2178 N N . GLY A 1 280 ? 41.906 21.719 14.266 1 61.38 280 GLY A N 1
ATOM 2179 C CA . GLY A 1 280 ? 43.031 21.844 13.352 1 61.38 280 GLY A CA 1
ATOM 2180 C C . GLY A 1 280 ? 44.219 21.016 13.758 1 61.38 280 GLY A C 1
ATOM 2181 O O . GLY A 1 280 ? 45 20.562 12.898 1 61.38 280 GLY A O 1
ATOM 2182 N N . SER A 1 281 ? 44.469 21.016 14.961 1 55.41 281 SER A N 1
ATOM 2183 C CA . SER A 1 281 ? 45.594 20.188 15.398 1 55.41 281 SER A CA 1
ATOM 2184 C C . SER A 1 281 ? 45.344 18.719 15.062 1 55.41 281 SER A C 1
ATOM 2186 O O . SER A 1 281 ? 46.312 17.984 14.82 1 55.41 281 SER A O 1
ATOM 2188 N N . GLN A 1 282 ? 44.156 18.344 14.867 1 47.72 282 GLN A N 1
ATOM 2189 C CA . GLN A 1 282 ? 43.969 16.969 14.453 1 47.72 282 GLN A CA 1
ATOM 2190 C C . GLN A 1 282 ? 44.219 16.812 12.953 1 47.72 282 GLN A C 1
ATOM 2192 O O . GLN A 1 282 ? 44.656 15.75 12.5 1 47.72 282 GLN A O 1
ATOM 2197 N N . THR A 1 283 ? 43.875 17.75 12.156 1 43.47 283 THR A N 1
ATOM 2198 C CA . THR A 1 283 ? 44.281 17.672 10.75 1 43.47 283 THR A CA 1
ATOM 2199 C C . THR A 1 283 ? 45.812 17.844 10.609 1 43.47 283 THR A C 1
ATOM 2201 O O . THR A 1 283 ? 46.406 17.297 9.688 1 43.47 283 THR A O 1
ATOM 2204 N N . TYR A 1 284 ? 46.438 18.703 11.383 1 41.09 284 TYR A N 1
ATOM 2205 C CA . TYR A 1 284 ? 47.906 18.828 11.273 1 41.09 284 TYR A CA 1
ATOM 2206 C C . TYR A 1 284 ? 48.594 17.547 11.742 1 41.09 284 TYR A C 1
ATOM 2208 O O . TYR A 1 284 ? 49.781 17.344 11.477 1 41.09 284 TYR A O 1
ATOM 2216 N N . ALA A 1 285 ? 48.062 16.875 12.664 1 42 285 ALA A N 1
ATOM 2217 C CA . ALA A 1 285 ? 48.719 15.633 13.055 1 42 285 ALA A CA 1
ATOM 2218 C C . ALA A 1 285 ? 48.594 14.578 11.953 1 42 285 ALA A C 1
ATOM 2220 O O . ALA A 1 285 ? 49.5 13.734 11.805 1 42 285 ALA A O 1
ATOM 2221 N N . GLN A 1 286 ? 47.469 14.609 11.273 1 38.97 286 GLN A N 1
ATOM 2222 C CA . GLN A 1 286 ? 47.438 13.57 10.242 1 38.97 286 GLN A CA 1
ATOM 2223 C C . GLN A 1 286 ? 48.312 13.93 9.062 1 38.97 286 GLN A C 1
ATOM 2225 O O . GLN A 1 286 ? 48.656 13.062 8.25 1 38.97 286 GLN A O 1
ATOM 2230 N N . SER A 1 287 ? 48.562 15.234 8.859 1 39.19 287 SER A N 1
ATOM 2231 C CA . SER A 1 287 ? 49.469 15.547 7.781 1 39.19 287 SER A CA 1
ATOM 2232 C C . SER A 1 287 ? 50.906 15.242 8.18 1 39.19 287 SER A C 1
ATOM 2234 O O . SER A 1 287 ? 51.812 15.211 7.328 1 39.19 287 SER A O 1
ATOM 2236 N N . THR A 1 288 ? 51.188 15.297 9.508 1 40 288 THR A N 1
ATOM 2237 C CA . THR A 1 288 ? 52.562 15 9.859 1 40 288 THR A CA 1
ATOM 2238 C C . THR A 1 288 ? 52.75 13.5 10.047 1 40 288 THR A C 1
ATOM 2240 O O . THR A 1 288 ? 53.906 13.031 10.188 1 40 288 THR A O 1
ATOM 2243 N N . LEU A 1 289 ? 51.656 12.75 10.219 1 30.47 289 LEU A N 1
ATOM 2244 C CA . LEU A 1 289 ? 52 11.328 10.203 1 30.47 289 LEU A CA 1
ATOM 2245 C C . LEU A 1 289 ? 51.938 10.773 8.789 1 30.47 289 LEU A C 1
ATOM 2247 O O . LEU A 1 289 ? 51.031 11.117 8.023 1 30.47 289 LEU A O 1
ATOM 2251 N N . MET B 1 1 ? -5.762 -34.5 5.195 1 36.94 1 MET B N 1
ATOM 2252 C CA . MET B 1 1 ? -5.559 -33.844 6.473 1 36.94 1 MET B CA 1
ATOM 2253 C C . MET B 1 1 ? -4.125 -33.344 6.602 1 36.94 1 MET B C 1
ATOM 2255 O O . MET B 1 1 ? -3.178 -34.094 6.375 1 36.94 1 MET B O 1
ATOM 2259 N N . SER B 1 2 ? -3.922 -32.062 6.48 1 49.84 2 SER B N 1
ATOM 2260 C CA . SER B 1 2 ? -2.539 -31.594 6.539 1 49.84 2 SER B CA 1
ATOM 2261 C C . SER B 1 2 ? -1.835 -32.125 7.785 1 49.84 2 SER B C 1
ATOM 2263 O O . SER B 1 2 ? -2.404 -32.125 8.875 1 49.84 2 SER B O 1
ATOM 2265 N N . GLU B 1 3 ? -0.926 -33.031 7.625 1 60.81 3 GLU B N 1
ATOM 2266 C CA . GLU B 1 3 ? -0.108 -33.625 8.68 1 60.81 3 GLU B CA 1
ATOM 2267 C C . GLU B 1 3 ? 0.377 -32.531 9.664 1 60.81 3 GLU B C 1
ATOM 2269 O O . GLU B 1 3 ? 0.713 -32.844 10.805 1 60.81 3 GLU B O 1
ATOM 2274 N N . TYR B 1 4 ? 0.332 -31.406 9.328 1 65.19 4 TYR B N 1
ATOM 2275 C CA . TYR B 1 4 ? 0.779 -30.406 10.297 1 65.19 4 TYR B CA 1
ATOM 2276 C C . TYR B 1 4 ? -0.223 -29.266 10.406 1 65.19 4 TYR B C 1
ATOM 2278 O O . TYR B 1 4 ? -0.151 -28.297 9.641 1 65.19 4 TYR B O 1
ATOM 2286 N N . PRO B 1 5 ? -1.259 -29.531 11.312 1 72.75 5 PRO B N 1
ATOM 2287 C CA . PRO B 1 5 ? -2.25 -28.469 11.477 1 72.75 5 PRO B CA 1
ATOM 2288 C C . PRO B 1 5 ? -1.647 -27.188 12.039 1 72.75 5 PRO B C 1
ATOM 2290 O O . PRO B 1 5 ? -0.606 -27.219 12.695 1 72.75 5 PRO B O 1
ATOM 2293 N N . PRO B 1 6 ? -2.322 -26.047 11.664 1 76.94 6 PRO B N 1
ATOM 2294 C CA . PRO B 1 6 ? -1.796 -24.781 12.172 1 76.94 6 PRO B CA 1
ATOM 2295 C C . PRO B 1 6 ? -1.904 -24.672 13.695 1 76.94 6 PRO B C 1
ATOM 2297 O O . PRO B 1 6 ? -2.84 -25.219 14.289 1 76.94 6 PRO B O 1
ATOM 2300 N N . SER B 1 7 ? -0.841 -24.016 14.305 1 74.19 7 SER B N 1
ATOM 2301 C CA . SER B 1 7 ? -0.782 -23.797 15.75 1 74.19 7 SER B CA 1
ATOM 2302 C C . SER B 1 7 ? -1.728 -22.688 16.172 1 74.19 7 SER B C 1
ATOM 2304 O O . SER B 1 7 ? -2.168 -22.641 17.328 1 74.19 7 SER B O 1
ATOM 2306 N N . SER B 1 8 ? -2.006 -21.719 15.414 1 73.81 8 SER B N 1
ATOM 2307 C CA . SER B 1 8 ? -2.934 -20.625 15.688 1 73.81 8 SER B CA 1
ATOM 2308 C C . SER B 1 8 ? -3.695 -20.219 14.43 1 73.81 8 SER B C 1
ATOM 2310 O O . SER B 1 8 ? -3.148 -20.25 13.328 1 73.81 8 SER B O 1
ATOM 2312 N N . ARG B 1 9 ? -5.043 -20.141 14.727 1 82.44 9 ARG B N 1
ATOM 2313 C CA . ARG B 1 9 ? -5.863 -19.734 13.586 1 82.44 9 ARG B CA 1
ATOM 2314 C C . ARG B 1 9 ? -6.914 -18.703 14 1 82.44 9 ARG B C 1
ATOM 2316 O O . ARG B 1 9 ? -7.594 -18.891 15.016 1 82.44 9 ARG B O 1
ATOM 2323 N N . LEU B 1 10 ? -6.809 -17.531 13.367 1 91.62 10 LEU B N 1
ATOM 2324 C CA . LEU B 1 10 ? -7.883 -16.547 13.414 1 91.62 10 LEU B CA 1
ATOM 2325 C C . LEU B 1 10 ? -8.648 -16.516 12.094 1 91.62 10 LEU B C 1
ATOM 2327 O O . LEU B 1 10 ? -8.039 -16.547 11.023 1 91.62 10 LEU B O 1
ATOM 2331 N N . SER B 1 11 ? -9.961 -16.609 12.188 1 95 11 SER B N 1
ATOM 2332 C CA . SER B 1 11 ? -10.781 -16.625 10.977 1 95 11 SER B CA 1
ATOM 2333 C C . SER B 1 11 ? -11.945 -15.641 11.086 1 95 11 SER B C 1
ATOM 2335 O O . SER B 1 11 ? -12.633 -15.594 12.102 1 95 11 SER B O 1
ATOM 2337 N N . VAL B 1 12 ? -12.086 -14.844 10.109 1 96.44 12 VAL B N 1
ATOM 2338 C CA . VAL B 1 12 ? -13.188 -13.898 10.008 1 96.44 12 VAL B CA 1
ATOM 2339 C C . VAL B 1 12 ? -13.945 -14.109 8.695 1 96.44 12 VAL B C 1
ATOM 2341 O O . VAL B 1 12 ? -13.336 -14.125 7.625 1 96.44 12 VAL B O 1
ATOM 2344 N N . ALA B 1 13 ? -15.242 -14.242 8.781 1 95.44 13 ALA B N 1
ATOM 2345 C CA . ALA B 1 13 ? -16.062 -14.523 7.605 1 95.44 13 ALA B CA 1
ATOM 2346 C C . ALA B 1 13 ? -16.562 -13.227 6.965 1 95.44 13 ALA B C 1
ATOM 2348 O O . ALA B 1 13 ? -16.766 -12.227 7.652 1 95.44 13 ALA B O 1
ATOM 2349 N N . GLY B 1 14 ? -16.594 -13.281 5.652 1 93.31 14 GLY B N 1
ATOM 2350 C CA . GLY B 1 14 ? -17.219 -12.227 4.871 1 93.31 14 GLY B CA 1
ATOM 2351 C C . GLY B 1 14 ? -18.156 -12.742 3.801 1 93.31 14 GLY B C 1
ATOM 2352 O O . GLY B 1 14 ? -18.359 -13.953 3.674 1 93.31 14 GLY B O 1
ATOM 2353 N N . PRO B 1 15 ? -18.766 -11.859 3.059 1 92.38 15 PRO B N 1
ATOM 2354 C CA . PRO B 1 15 ? -19.766 -12.25 2.059 1 92.38 15 PRO B CA 1
ATOM 2355 C C . PRO B 1 15 ? -19.172 -13.117 0.948 1 92.38 15 PRO B C 1
ATOM 2357 O O . PRO B 1 15 ? -19.891 -13.914 0.337 1 92.38 15 PRO B O 1
ATOM 2360 N N . CYS B 1 16 ? -17.938 -12.93 0.709 1 94.38 16 CYS B N 1
ATOM 2361 C CA . CYS B 1 16 ? -17.359 -13.664 -0.418 1 94.38 16 CYS B CA 1
ATOM 2362 C C . CYS B 1 16 ? -16.5 -14.82 0.064 1 94.38 16 CYS B C 1
ATOM 2364 O O . CYS B 1 16 ? -15.844 -15.484 -0.737 1 94.38 16 CYS B O 1
ATOM 2366 N N . GLY B 1 17 ? -16.469 -15.07 1.292 1 96.56 17 GLY B N 1
ATOM 2367 C CA . GLY B 1 17 ? -15.641 -16.125 1.863 1 96.56 17 GLY B CA 1
ATOM 2368 C C . GLY B 1 17 ? -15.117 -15.789 3.244 1 96.56 17 GLY B C 1
ATOM 2369 O O . GLY B 1 17 ? -15.844 -15.258 4.082 1 96.56 17 GLY B O 1
ATOM 2370 N N . ARG B 1 18 ? -13.883 -16.172 3.463 1 97.62 18 ARG B N 1
ATOM 2371 C CA . ARG B 1 18 ? -13.312 -15.898 4.781 1 97.62 18 ARG B CA 1
ATOM 2372 C C . ARG B 1 18 ? -11.828 -15.57 4.684 1 97.62 18 ARG B C 1
ATOM 2374 O O . ARG B 1 18 ? -11.164 -15.977 3.729 1 97.62 18 ARG B O 1
ATOM 2381 N N . ALA B 1 19 ? -11.359 -14.836 5.645 1 98 19 ALA B N 1
ATOM 2382 C CA . ALA B 1 19 ? -9.945 -14.492 5.809 1 98 19 ALA B CA 1
ATOM 2383 C C . ALA B 1 19 ? -9.367 -15.141 7.059 1 98 19 ALA B C 1
ATOM 2385 O O . ALA B 1 19 ? -10.016 -15.172 8.109 1 98 19 ALA B O 1
ATOM 2386 N N . GLU B 1 20 ? -8.133 -15.664 6.859 1 97.12 20 GLU B N 1
ATOM 2387 C CA . GLU B 1 20 ? -7.539 -16.406 7.965 1 97.12 20 GLU B CA 1
ATOM 2388 C C . GLU B 1 20 ? -6.074 -16.016 8.156 1 97.12 20 GLU B C 1
ATOM 2390 O O . GLU B 1 20 ? -5.383 -15.68 7.195 1 97.12 20 GLU B O 1
ATOM 2395 N N . LEU B 1 21 ? -5.727 -16 9.359 1 95 21 LEU B N 1
ATOM 2396 C CA . LEU B 1 21 ? -4.324 -15.938 9.75 1 95 21 LEU B CA 1
ATOM 2397 C C . LEU B 1 21 ? -3.871 -17.25 10.367 1 95 21 LEU B C 1
ATOM 2399 O O . LEU B 1 21 ? -4.434 -17.703 11.367 1 95 21 LEU B O 1
ATOM 2403 N N . LEU B 1 22 ? -2.859 -17.844 9.703 1 92.62 22 LEU B N 1
ATOM 2404 C CA . LEU B 1 22 ? -2.439 -19.172 10.117 1 92.62 22 LEU B CA 1
ATOM 2405 C C . LEU B 1 22 ? -0.959 -19.203 10.477 1 92.62 22 LEU B C 1
ATOM 2407 O O . LEU B 1 22 ? -0.163 -18.453 9.898 1 92.62 22 LEU B O 1
ATOM 2411 N N . GLU B 1 23 ? -0.673 -19.984 11.422 1 87.19 23 GLU B N 1
ATOM 2412 C CA . GLU B 1 23 ? 0.708 -20.188 11.852 1 87.19 23 GLU B CA 1
ATOM 2413 C C . GLU B 1 23 ? 1.012 -21.656 12.062 1 87.19 23 GLU B C 1
ATOM 2415 O O . GLU B 1 23 ? 0.202 -22.391 12.641 1 87.19 23 GLU B O 1
ATOM 2420 N N . TRP B 1 24 ? 2.092 -22.047 11.414 1 81.25 24 TRP B N 1
ATOM 2421 C CA . TRP B 1 24 ? 2.582 -23.406 11.602 1 81.25 24 TRP B CA 1
ATOM 2422 C C . TRP B 1 24 ? 4 -23.391 12.164 1 81.25 24 TRP B C 1
ATOM 2424 O O . TRP B 1 24 ? 4.766 -22.469 11.922 1 81.25 24 TRP B O 1
ATOM 2434 N N . ASP B 1 25 ? 4.215 -24.328 12.984 1 76.62 25 ASP B N 1
ATOM 2435 C CA . ASP B 1 25 ? 5.59 -24.641 13.367 1 76.62 25 ASP B CA 1
ATOM 2436 C C . ASP B 1 25 ? 6.07 -25.922 12.688 1 76.62 25 ASP B C 1
ATOM 2438 O O . ASP B 1 25 ? 5.773 -27.031 13.148 1 76.62 25 ASP B O 1
ATOM 2442 N N . TRP B 1 26 ? 6.672 -25.75 11.539 1 68.88 26 TRP B N 1
ATOM 2443 C CA . TRP B 1 26 ? 7.09 -26.922 10.758 1 68.88 26 TRP B CA 1
ATOM 2444 C C . TRP B 1 26 ? 8.516 -27.328 11.117 1 68.88 26 TRP B C 1
ATOM 2446 O O . TRP B 1 26 ? 9.344 -26.484 11.469 1 68.88 26 TRP B O 1
ATOM 2456 N N . PRO B 1 27 ? 8.672 -28.531 11.109 1 66 27 PRO B N 1
ATOM 2457 C CA . PRO B 1 27 ? 10.062 -28.969 11.25 1 66 27 PRO B CA 1
ATOM 2458 C C . PRO B 1 27 ? 10.953 -28.516 10.102 1 66 27 PRO B C 1
ATOM 2460 O O . PRO B 1 27 ? 10.469 -27.906 9.148 1 66 27 PRO B O 1
ATOM 2463 N N . SER B 1 28 ? 12.258 -28.688 10.227 1 64.69 28 SER B N 1
ATOM 2464 C CA . SER B 1 28 ? 13.203 -28.297 9.18 1 64.69 28 SER B CA 1
ATOM 2465 C C . SER B 1 28 ? 12.891 -29.016 7.867 1 64.69 28 SER B C 1
ATOM 2467 O O . SER B 1 28 ? 12.492 -30.172 7.867 1 64.69 28 SER B O 1
ATOM 2469 N N . MET B 1 29 ? 13.164 -28.484 6.715 1 63.75 29 MET B N 1
ATOM 2470 C CA . MET B 1 29 ? 12.961 -28.891 5.328 1 63.75 29 MET B CA 1
ATOM 2471 C C . MET B 1 29 ? 11.742 -29.797 5.203 1 63.75 29 MET B C 1
ATOM 2473 O O . MET B 1 29 ? 11.633 -30.797 5.91 1 63.75 29 MET B O 1
ATOM 2477 N N . LEU B 1 30 ? 10.68 -29.297 4.582 1 71.12 30 LEU B N 1
ATOM 2478 C CA . LEU B 1 30 ? 9.453 -30.078 4.527 1 71.12 30 LEU B CA 1
ATOM 2479 C C . LEU B 1 30 ? 8.969 -30.219 3.086 1 71.12 30 LEU B C 1
ATOM 2481 O O . LEU B 1 30 ? 8.914 -29.25 2.336 1 71.12 30 LEU B O 1
ATOM 2485 N N . ASP B 1 31 ? 8.977 -31.562 2.705 1 77.75 31 ASP B N 1
ATOM 2486 C CA . ASP B 1 31 ? 8.211 -31.891 1.505 1 77.75 31 ASP B CA 1
ATOM 2487 C C . ASP B 1 31 ? 6.715 -31.891 1.792 1 77.75 31 ASP B C 1
ATOM 2489 O O . ASP B 1 31 ? 6.273 -32.375 2.838 1 77.75 31 ASP B O 1
ATOM 2493 N N . PHE B 1 32 ? 6.031 -31.234 0.832 1 82.81 32 PHE B N 1
ATOM 2494 C CA . PHE B 1 32 ? 4.594 -31.203 1.07 1 82.81 32 PHE B CA 1
ATOM 2495 C C . PHE B 1 32 ? 3.828 -31.594 -0.191 1 82.81 32 PHE B C 1
ATOM 2497 O O . PHE B 1 32 ? 4.34 -31.453 -1.302 1 82.81 32 PHE B O 1
ATOM 2504 N N . VAL B 1 33 ? 2.748 -32.25 -0.046 1 89.94 33 VAL B N 1
ATOM 2505 C CA . VAL B 1 33 ? 1.72 -32.469 -1.054 1 89.94 33 VAL B CA 1
ATOM 2506 C C . VAL B 1 33 ? 0.36 -32.031 -0.519 1 89.94 33 VAL B C 1
ATOM 2508 O O . VAL B 1 33 ? -0.121 -32.562 0.487 1 89.94 33 VAL B O 1
ATOM 2511 N N . ARG B 1 34 ? -0.179 -31.094 -1.267 1 91.12 34 ARG B N 1
ATOM 2512 C CA . ARG B 1 34 ? -1.411 -30.516 -0.734 1 91.12 34 ARG B CA 1
ATOM 2513 C C . ARG B 1 34 ? -2.461 -30.359 -1.829 1 91.12 34 ARG B C 1
ATOM 2515 O O . ARG B 1 34 ? -2.133 -30.016 -2.969 1 91.12 34 ARG B O 1
ATOM 2522 N N . ARG B 1 35 ? -3.658 -30.672 -1.426 1 94.75 35 ARG B N 1
ATOM 2523 C CA . ARG B 1 35 ? -4.844 -30.453 -2.248 1 94.75 35 ARG B CA 1
ATOM 2524 C C . ARG B 1 35 ? -5.918 -29.703 -1.47 1 94.75 35 ARG B C 1
ATOM 2526 O O . ARG B 1 35 ? -6.309 -30.125 -0.378 1 94.75 35 ARG B O 1
ATOM 2533 N N . GLU B 1 36 ? -6.312 -28.594 -2.076 1 93.81 36 GLU B N 1
ATOM 2534 C CA . GLU B 1 36 ? -7.332 -27.781 -1.405 1 93.81 36 GLU B CA 1
ATOM 2535 C C . GLU B 1 36 ? -8.688 -27.922 -2.098 1 93.81 36 GLU B C 1
ATOM 2537 O O . GLU B 1 36 ? -8.75 -28.141 -3.309 1 93.81 36 GLU B O 1
ATOM 2542 N N . GLU B 1 37 ? -9.727 -27.703 -1.267 1 94.44 37 GLU B N 1
ATOM 2543 C CA . GLU B 1 37 ? -11.07 -27.906 -1.793 1 94.44 37 GLU B CA 1
ATOM 2544 C C . GLU B 1 37 ? -11.68 -26.594 -2.258 1 94.44 37 GLU B C 1
ATOM 2546 O O . GLU B 1 37 ? -12.68 -26.578 -2.986 1 94.44 37 GLU B O 1
ATOM 2551 N N . ALA B 1 38 ? -11.148 -25.547 -1.784 1 96.94 38 ALA B N 1
ATOM 2552 C CA . ALA B 1 38 ? -11.68 -24.219 -2.121 1 96.94 38 ALA B CA 1
ATOM 2553 C C . ALA B 1 38 ? -10.625 -23.375 -2.822 1 96.94 38 ALA B C 1
ATOM 2555 O O . ALA B 1 38 ? -9.422 -23.609 -2.662 1 96.94 38 ALA B O 1
ATOM 2556 N N . LEU B 1 39 ? -11.141 -22.5 -3.688 1 97.88 39 LEU B N 1
ATOM 2557 C CA . LEU B 1 39 ? -10.25 -21.5 -4.262 1 97.88 39 LEU B CA 1
ATOM 2558 C C . LEU B 1 39 ? -9.719 -20.547 -3.182 1 97.88 39 LEU B C 1
ATOM 2560 O O . LEU B 1 39 ? -10.484 -20.047 -2.361 1 97.88 39 LEU B O 1
ATOM 2564 N N . MET B 1 40 ? -8.352 -20.359 -3.168 1 98.19 40 MET B N 1
ATOM 2565 C CA . MET B 1 40 ? -7.816 -19.516 -2.105 1 98.19 40 MET B CA 1
ATOM 2566 C C . MET B 1 40 ? -6.562 -18.797 -2.574 1 98.19 40 MET B C 1
ATOM 2568 O O . MET B 1 40 ? -5.91 -19.219 -3.525 1 98.19 40 MET B O 1
ATOM 2572 N N . VAL B 1 41 ? -6.289 -17.703 -2.006 1 98.31 41 VAL B N 1
ATOM 2573 C CA . VAL B 1 41 ? -5.039 -16.969 -2.172 1 98.31 41 VAL B CA 1
ATOM 2574 C C . VAL B 1 41 ? -4.289 -16.906 -0.841 1 98.31 41 VAL B C 1
ATOM 2576 O O . VAL B 1 41 ? -4.898 -16.734 0.216 1 98.31 41 VAL B O 1
ATOM 2579 N N . GLU B 1 42 ? -2.977 -17.156 -0.878 1 96.25 42 GLU B N 1
ATOM 2580 C CA . GLU B 1 42 ? -2.145 -17.188 0.322 1 96.25 42 GLU B CA 1
ATOM 2581 C C . GLU B 1 42 ? -0.916 -16.297 0.169 1 96.25 42 GLU B C 1
ATOM 2583 O O . GLU B 1 42 ? -0.32 -16.234 -0.907 1 96.25 42 GLU B O 1
ATOM 2588 N N . MET B 1 43 ? -0.616 -15.641 1.205 1 94.81 43 MET B N 1
ATOM 2589 C CA . MET B 1 43 ? 0.625 -14.875 1.275 1 94.81 43 MET B CA 1
ATOM 2590 C C . MET B 1 43 ? 1.421 -15.234 2.521 1 94.81 43 MET B C 1
ATOM 2592 O O . MET B 1 43 ? 0.909 -15.148 3.641 1 94.81 43 MET B O 1
ATOM 2596 N N . SER B 1 44 ? 2.625 -15.727 2.27 1 90.56 44 SER B N 1
ATOM 2597 C CA . SER B 1 44 ? 3.518 -16.016 3.387 1 90.56 44 SER B CA 1
ATOM 2598 C C . SER B 1 44 ? 3.994 -14.742 4.066 1 90.56 44 SER B C 1
ATOM 2600 O O . SER B 1 44 ? 4.289 -13.75 3.395 1 90.56 44 SER B O 1
ATOM 2602 N N . LEU B 1 45 ? 4.027 -14.797 5.363 1 87.5 45 LEU B N 1
ATOM 2603 C CA . LEU B 1 45 ? 4.453 -13.656 6.164 1 87.5 45 LEU B CA 1
ATOM 2604 C C . LEU B 1 45 ? 5.848 -13.891 6.742 1 87.5 45 LEU B C 1
ATOM 2606 O O . LEU B 1 45 ? 6.227 -15.031 7.02 1 87.5 45 LEU B O 1
ATOM 2610 N N . PRO B 1 46 ? 6.645 -12.703 6.902 1 74.56 46 PRO B N 1
ATOM 2611 C CA . PRO B 1 46 ? 7.938 -12.883 7.566 1 74.56 46 PRO B CA 1
ATOM 2612 C C . PRO B 1 46 ? 7.816 -13.609 8.906 1 74.56 46 PRO B C 1
ATOM 2614 O O . PRO B 1 46 ? 6.762 -13.555 9.547 1 74.56 46 PRO B O 1
ATOM 2617 N N . PRO B 1 47 ? 9.102 -14.195 9.266 1 62.81 47 PRO B N 1
ATOM 2618 C CA . PRO B 1 47 ? 10.477 -14.188 8.766 1 62.81 47 PRO B CA 1
ATOM 2619 C C . PRO B 1 47 ? 10.711 -15.211 7.66 1 62.81 47 PRO B C 1
ATOM 2621 O O . PRO B 1 47 ? 11.703 -15.133 6.938 1 62.81 47 PRO B O 1
ATOM 2624 N N . ALA B 1 48 ? 9.867 -16.203 7.629 1 56 48 ALA B N 1
ATOM 2625 C CA . ALA B 1 48 ? 10.219 -17.359 6.805 1 56 48 ALA B CA 1
ATOM 2626 C C . ALA B 1 48 ? 9.766 -17.156 5.359 1 56 48 ALA B C 1
ATOM 2628 O O . ALA B 1 48 ? 8.562 -17.203 5.066 1 56 48 ALA B O 1
ATOM 2629 N N . SER B 1 49 ? 10.172 -16.109 4.688 1 54.56 49 SER B N 1
ATOM 2630 C CA . SER B 1 49 ? 9.781 -16.078 3.279 1 54.56 49 SER B CA 1
ATOM 2631 C C . SER B 1 49 ? 10.609 -17.047 2.449 1 54.56 49 SER B C 1
ATOM 2633 O O . SER B 1 49 ? 11.703 -16.719 1.998 1 54.56 49 SER B O 1
ATOM 2635 N N . ALA B 1 50 ? 10.516 -18.312 2.768 1 53.28 50 ALA B N 1
ATOM 2636 C CA . ALA B 1 50 ? 11.445 -19.188 2.064 1 53.28 50 ALA B CA 1
ATOM 2637 C C . ALA B 1 50 ? 10.945 -19.516 0.658 1 53.28 50 ALA B C 1
ATOM 2639 O O . ALA B 1 50 ? 9.742 -19.594 0.425 1 53.28 50 ALA B O 1
ATOM 2640 N N . ASP B 1 51 ? 11.805 -19.281 -0.265 1 55.97 51 ASP B N 1
ATOM 2641 C CA . ASP B 1 51 ? 11.617 -19.781 -1.624 1 55.97 51 ASP B CA 1
ATOM 2642 C C . ASP B 1 51 ? 11.305 -21.281 -1.623 1 55.97 51 ASP B C 1
ATOM 2644 O O . ASP B 1 51 ? 11.789 -22.016 -0.762 1 55.97 51 ASP B O 1
ATOM 2648 N N . ALA B 1 52 ? 10.086 -21.625 -2.307 1 69.62 52 ALA B N 1
ATOM 2649 C CA . ALA B 1 52 ? 9.742 -23.047 -2.467 1 69.62 52 ALA B CA 1
ATOM 2650 C C . ALA B 1 52 ? 9.695 -23.438 -3.943 1 69.62 52 ALA B C 1
ATOM 2652 O O . ALA B 1 52 ? 9.688 -22.562 -4.82 1 69.62 52 ALA B O 1
ATOM 2653 N N . SER B 1 53 ? 10.156 -24.703 -4.172 1 75.88 53 SER B N 1
ATOM 2654 C CA . SER B 1 53 ? 9.906 -25.328 -5.469 1 75.88 53 SER B CA 1
ATOM 2655 C C . SER B 1 53 ? 8.688 -26.234 -5.426 1 75.88 53 SER B C 1
ATOM 2657 O O . SER B 1 53 ? 8.461 -26.922 -4.43 1 75.88 53 SER B O 1
ATOM 2659 N N . ALA B 1 54 ? 7.867 -26.109 -6.559 1 84.5 54 ALA B N 1
ATOM 2660 C CA . ALA B 1 54 ? 6.633 -26.891 -6.543 1 84.5 54 ALA B CA 1
ATOM 2661 C C . ALA B 1 54 ? 6.312 -27.438 -7.93 1 84.5 54 ALA B C 1
ATOM 2663 O O . ALA B 1 54 ? 6.949 -27.062 -8.914 1 84.5 54 ALA B O 1
ATOM 2664 N N . CYS B 1 55 ? 5.516 -28.406 -7.938 1 86.19 55 CYS B N 1
ATOM 2665 C CA . CYS B 1 55 ? 4.984 -28.953 -9.18 1 86.19 55 CYS B CA 1
ATOM 2666 C C . CYS B 1 55 ? 3.543 -29.406 -9 1 86.19 55 CYS B C 1
ATOM 2668 O O . CYS B 1 55 ? 2.99 -29.312 -7.902 1 86.19 55 CYS B O 1
ATOM 2670 N N . PHE B 1 56 ? 2.924 -29.734 -10.172 1 93.62 56 PHE B N 1
ATOM 2671 C CA . PHE B 1 56 ? 1.595 -30.344 -10.188 1 93.62 56 PHE B CA 1
ATOM 2672 C C . PHE B 1 56 ? 1.668 -31.797 -10.609 1 93.62 56 PHE B C 1
ATOM 2674 O O . PHE B 1 56 ? 1.565 -32.125 -11.797 1 93.62 56 PHE B O 1
ATOM 2681 N N . PRO B 1 57 ? 1.759 -32.656 -9.594 1 92.94 57 PRO B N 1
ATOM 2682 C CA . PRO B 1 57 ? 2.104 -34.031 -9.891 1 92.94 57 PRO B CA 1
ATOM 2683 C C . PRO B 1 57 ? 1.057 -34.719 -10.75 1 92.94 57 PRO B C 1
ATOM 2685 O O . PRO B 1 57 ? 1.392 -35.625 -11.539 1 92.94 57 PRO B O 1
ATOM 2688 N N . GLU B 1 58 ? -0.242 -34.406 -10.664 1 94 58 GLU B N 1
ATOM 2689 C CA . GLU B 1 58 ? -1.313 -35.062 -11.406 1 94 58 GLU B CA 1
ATOM 2690 C C . GLU B 1 58 ? -1.401 -34.531 -12.828 1 94 58 GLU B C 1
ATOM 2692 O O . GLU B 1 58 ? -2.055 -35.125 -13.688 1 94 58 GLU B O 1
ATOM 2697 N N . ILE B 1 59 ? -0.737 -33.406 -13.055 1 91.44 59 ILE B N 1
ATOM 2698 C CA . ILE B 1 59 ? -0.739 -32.781 -14.375 1 91.44 59 ILE B CA 1
ATOM 2699 C C . ILE B 1 59 ? 0.618 -33 -15.047 1 91.44 59 ILE B C 1
ATOM 2701 O O . ILE B 1 59 ? 0.704 -33.625 -16.109 1 91.44 59 ILE B O 1
ATOM 2705 N N . ASP B 1 60 ? 1.669 -32.594 -14.516 1 86.81 60 ASP B N 1
ATOM 2706 C CA . ASP B 1 60 ? 3.049 -32.781 -14.953 1 86.81 60 ASP B CA 1
ATOM 2707 C C . ASP B 1 60 ? 4.012 -32.688 -13.766 1 86.81 60 ASP B C 1
ATOM 2709 O O . ASP B 1 60 ? 4.465 -31.625 -13.391 1 86.81 60 ASP B O 1
ATOM 2713 N N . GLY B 1 61 ? 4.344 -33.844 -13.266 1 82.94 61 GLY B N 1
ATOM 2714 C CA . GLY B 1 61 ? 5.16 -33.938 -12.062 1 82.94 61 GLY B CA 1
ATOM 2715 C C . GLY B 1 61 ? 6.613 -33.562 -12.305 1 82.94 61 GLY B C 1
ATOM 2716 O O . GLY B 1 61 ? 7.344 -33.25 -11.359 1 82.94 61 GLY B O 1
ATOM 2717 N N . ASP B 1 62 ? 7.012 -33.531 -13.492 1 77.19 62 ASP B N 1
ATOM 2718 C CA . ASP B 1 62 ? 8.414 -33.312 -13.828 1 77.19 62 ASP B CA 1
ATOM 2719 C C . ASP B 1 62 ? 8.68 -31.828 -14.062 1 77.19 62 ASP B C 1
ATOM 2721 O O . ASP B 1 62 ? 9.836 -31.391 -14.055 1 77.19 62 ASP B O 1
ATOM 2725 N N . ARG B 1 63 ? 7.609 -31.156 -14.219 1 78.06 63 ARG B N 1
ATOM 2726 C CA . ARG B 1 63 ? 7.77 -29.734 -14.5 1 78.06 63 ARG B CA 1
ATOM 2727 C C . ARG B 1 63 ? 7.641 -28.906 -13.227 1 78.06 63 ARG B C 1
ATOM 2729 O O . ARG B 1 63 ? 6.555 -28.422 -12.898 1 78.06 63 ARG B O 1
ATOM 2736 N N . ARG B 1 64 ? 8.766 -28.672 -12.602 1 77.69 64 ARG B N 1
ATOM 2737 C CA . ARG B 1 64 ? 8.781 -27.891 -11.367 1 77.69 64 ARG B CA 1
ATOM 2738 C C . ARG B 1 64 ? 8.836 -26.391 -11.656 1 77.69 64 ARG B C 1
ATOM 2740 O O . ARG B 1 64 ? 9.258 -25.984 -12.734 1 77.69 64 ARG B O 1
ATOM 2747 N N . CYS B 1 65 ? 8.266 -25.688 -10.703 1 75.25 65 CYS B N 1
ATOM 2748 C CA . CYS B 1 65 ? 8.289 -24.234 -10.82 1 75.25 65 CYS B CA 1
ATOM 2749 C C . CYS B 1 65 ? 8.516 -23.578 -9.461 1 75.25 65 CYS B C 1
ATOM 2751 O O . CYS B 1 65 ? 8.5 -24.25 -8.43 1 75.25 65 CYS B O 1
ATOM 2753 N N . PHE B 1 66 ? 8.875 -22.344 -9.547 1 74.25 66 PHE B N 1
ATOM 2754 C CA . PHE B 1 66 ? 9.078 -21.562 -8.336 1 74.25 66 PHE B CA 1
ATOM 2755 C C . PHE B 1 66 ? 7.746 -21.266 -7.66 1 74.25 66 PHE B C 1
ATOM 2757 O O . PHE B 1 66 ? 6.77 -20.922 -8.328 1 74.25 66 PHE B O 1
ATOM 2764 N N . MET B 1 67 ? 7.723 -21.531 -6.445 1 83.44 67 MET B N 1
ATOM 2765 C CA . MET B 1 67 ? 6.59 -21.125 -5.617 1 83.44 67 MET B CA 1
ATOM 2766 C C . MET B 1 67 ? 6.969 -19.953 -4.723 1 83.44 67 MET B C 1
ATOM 2768 O O . MET B 1 67 ? 7.836 -20.078 -3.857 1 83.44 67 MET B O 1
ATOM 2772 N N . GLY B 1 68 ? 6.285 -18.781 -4.949 1 82.12 68 GLY B N 1
ATOM 2773 C CA . GLY B 1 68 ? 6.621 -17.562 -4.219 1 82.12 68 GLY B CA 1
ATOM 2774 C C . GLY B 1 68 ? 5.844 -17.406 -2.924 1 82.12 68 GLY B C 1
ATOM 2775 O O . GLY B 1 68 ? 5.355 -18.406 -2.371 1 82.12 68 GLY B O 1
ATOM 2776 N N . THR B 1 69 ? 5.84 -16.156 -2.418 1 87.38 69 THR B N 1
ATOM 2777 C CA . THR B 1 69 ? 5.219 -15.898 -1.124 1 87.38 69 THR B CA 1
ATOM 2778 C C . THR B 1 69 ? 3.754 -15.508 -1.294 1 87.38 69 THR B C 1
ATOM 2780 O O . THR B 1 69 ? 3.029 -15.352 -0.309 1 87.38 69 THR B O 1
ATOM 2783 N N . LEU B 1 70 ? 3.371 -15.273 -2.52 1 92.56 70 LEU B N 1
ATOM 2784 C CA . LEU B 1 70 ? 1.989 -14.953 -2.855 1 92.56 70 LEU B CA 1
ATOM 2785 C C . LEU B 1 70 ? 1.482 -15.836 -3.986 1 92.56 70 LEU B C 1
ATOM 2787 O O . LEU B 1 70 ?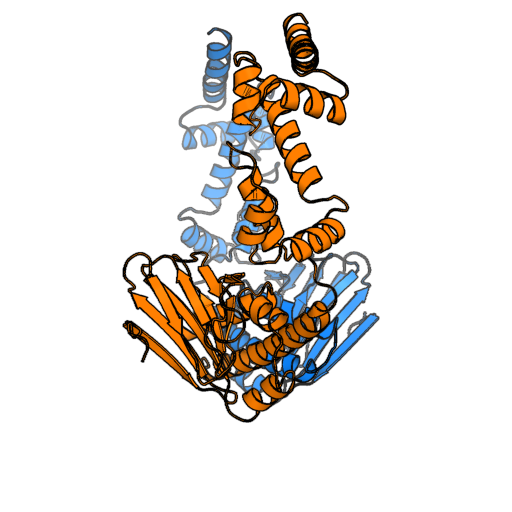 2.047 -15.836 -5.082 1 92.56 70 LEU B O 1
ATOM 2791 N N . PHE B 1 71 ? 0.413 -16.641 -3.705 1 93.62 71 PHE B N 1
ATOM 2792 C CA . PHE B 1 71 ? -0.009 -17.609 -4.719 1 93.62 71 PHE B CA 1
ATOM 2793 C C . PHE B 1 71 ? -1.482 -17.953 -4.551 1 93.62 71 PHE B C 1
ATOM 2795 O O . PHE B 1 71 ? -2.068 -17.703 -3.494 1 93.62 71 PHE B O 1
ATOM 2802 N N . VAL B 1 72 ? -2.078 -18.422 -5.594 1 97.44 72 VAL B N 1
ATOM 2803 C CA . VAL B 1 72 ? -3.463 -18.875 -5.625 1 97.44 72 VAL B CA 1
ATOM 2804 C C . VAL B 1 72 ? -3.502 -20.406 -5.766 1 97.44 72 VAL B C 1
ATOM 2806 O O . VAL B 1 72 ? -2.764 -20.984 -6.566 1 97.44 72 VAL B O 1
ATOM 2809 N N . ARG B 1 73 ? -4.281 -21.031 -4.961 1 96.25 73 ARG B N 1
ATOM 2810 C CA . ARG B 1 73 ? -4.5 -22.484 -5.047 1 96.25 73 ARG B CA 1
ATOM 2811 C C . ARG B 1 73 ? -5.855 -22.797 -5.672 1 96.25 73 ARG B C 1
ATOM 2813 O O . ARG B 1 73 ? -6.887 -22.297 -5.215 1 96.25 73 ARG B O 1
ATOM 2820 N N . TRP B 1 74 ? -5.742 -23.547 -6.684 1 96.5 74 TRP B N 1
ATOM 2821 C CA . TRP B 1 74 ? -6.938 -23.953 -7.418 1 96.5 74 TRP B CA 1
ATOM 2822 C C . TRP B 1 74 ? -7.574 -25.188 -6.785 1 96.5 74 TRP B C 1
ATOM 2824 O O . TRP B 1 74 ? -6.883 -26.141 -6.438 1 96.5 74 TRP B O 1
ATOM 2834 N N . PRO B 1 75 ? -8.961 -25.141 -6.629 1 96.62 75 PRO B N 1
ATOM 2835 C CA . PRO B 1 75 ? -9.617 -26.281 -5.977 1 96.62 75 PRO B CA 1
ATOM 2836 C C . PRO B 1 75 ? -9.422 -27.594 -6.73 1 96.62 75 PRO B C 1
ATOM 2838 O O . PRO B 1 75 ? -9.555 -27.625 -7.957 1 96.62 75 PRO B O 1
ATOM 2841 N N . GLY B 1 76 ? -9.078 -28.594 -5.973 1 94.94 76 GLY B N 1
ATOM 2842 C CA . GLY B 1 76 ? -8.984 -29.938 -6.531 1 94.94 76 GLY B CA 1
ATOM 2843 C C . GLY B 1 76 ? -7.641 -30.234 -7.168 1 94.94 76 GLY B C 1
ATOM 2844 O O . GLY B 1 76 ? -7.355 -31.375 -7.535 1 94.94 76 GLY B O 1
ATOM 2845 N N . VAL B 1 77 ? -6.789 -29.219 -7.281 1 95.75 77 VAL B N 1
ATOM 2846 C CA . VAL B 1 77 ? -5.496 -29.422 -7.922 1 95.75 77 VAL B CA 1
ATOM 2847 C C . VAL B 1 77 ? -4.422 -29.656 -6.863 1 95.75 77 VAL B C 1
ATOM 2849 O O . VAL B 1 77 ? -4.258 -28.844 -5.945 1 95.75 77 VAL B O 1
ATOM 2852 N N . GLN B 1 78 ? -3.771 -30.75 -7.039 1 96.12 78 GLN B N 1
ATOM 2853 C CA . GLN B 1 78 ? -2.725 -31.094 -6.082 1 96.12 78 GLN B CA 1
ATOM 2854 C C . GLN B 1 78 ? -1.43 -30.344 -6.391 1 96.12 78 GLN B C 1
ATOM 2856 O O . GLN B 1 78 ? -1.01 -30.266 -7.547 1 96.12 78 GLN B O 1
ATOM 2861 N N . VAL B 1 79 ? -0.814 -29.797 -5.355 1 94 79 VAL B N 1
ATOM 2862 C CA . VAL B 1 79 ? 0.484 -29.125 -5.457 1 94 79 VAL B CA 1
ATOM 2863 C C . VAL B 1 79 ? 1.499 -29.844 -4.57 1 94 79 VAL B C 1
ATOM 2865 O O . VAL B 1 79 ? 1.21 -30.172 -3.414 1 94 79 VAL B O 1
ATOM 2868 N N . ALA B 1 80 ? 2.582 -30.172 -5.172 1 90.56 80 ALA B N 1
ATOM 2869 C CA . ALA B 1 80 ? 3.688 -30.781 -4.43 1 90.56 80 ALA B CA 1
ATOM 2870 C C . ALA B 1 80 ? 4.918 -29.875 -4.453 1 90.56 80 ALA B C 1
ATOM 2872 O O . ALA B 1 80 ? 5.227 -29.266 -5.48 1 90.56 80 ALA B O 1
ATOM 2873 N N . GLY B 1 81 ? 5.527 -29.781 -3.227 1 83.25 81 GLY B N 1
ATOM 2874 C CA . GLY B 1 81 ? 6.695 -28.922 -3.191 1 83.25 81 GLY B CA 1
ATOM 2875 C C . GLY B 1 81 ? 7.598 -29.172 -1.998 1 83.25 81 GLY B C 1
ATOM 2876 O O . GLY B 1 81 ? 7.363 -30.109 -1.229 1 83.25 81 GLY B O 1
ATOM 2877 N N . ARG B 1 82 ? 8.734 -28.5 -2.078 1 75.38 82 ARG B N 1
ATOM 2878 C CA . ARG B 1 82 ? 9.719 -28.531 -1.002 1 75.38 82 ARG B CA 1
ATOM 2879 C C . ARG B 1 82 ? 10.039 -27.141 -0.498 1 75.38 82 ARG B C 1
ATOM 2881 O O . ARG B 1 82 ? 10.258 -26.219 -1.293 1 75.38 82 ARG B O 1
ATOM 2888 N N . SER B 1 83 ? 9.773 -27.016 0.801 1 73 83 SER B N 1
ATOM 2889 C CA . SER B 1 83 ? 10.047 -25.719 1.4 1 73 83 SER B CA 1
ATOM 2890 C C . SER B 1 83 ? 10.961 -25.844 2.613 1 73 83 SER B C 1
ATOM 2892 O O . SER B 1 83 ? 11.094 -26.922 3.186 1 73 83 SER B O 1
ATOM 2894 N N . GLU B 1 84 ? 11.562 -24.609 2.867 1 68.81 84 GLU B N 1
ATOM 2895 C CA . GLU B 1 84 ? 12.32 -24.594 4.113 1 68.81 84 GLU B CA 1
ATOM 2896 C C . GLU B 1 84 ? 11.398 -24.609 5.328 1 68.81 84 GLU B C 1
ATOM 2898 O O . GLU B 1 84 ? 10.258 -24.156 5.25 1 68.81 84 GLU B O 1
ATOM 2903 N N . GLY B 1 85 ? 11.703 -25.391 6.301 1 67.88 85 GLY B N 1
ATOM 2904 C CA . GLY B 1 85 ? 10.906 -25.5 7.512 1 67.88 85 GLY B CA 1
ATOM 2905 C C . GLY B 1 85 ? 11.047 -24.312 8.43 1 67.88 85 GLY B C 1
ATOM 2906 O O . GLY B 1 85 ? 11.508 -23.25 8.008 1 67.88 85 GLY B O 1
ATOM 2907 N N . GLY B 1 86 ? 10.312 -24.422 9.594 1 73.81 86 GLY B N 1
ATOM 2908 C CA . GLY B 1 86 ? 10.297 -23.375 10.617 1 73.81 86 GLY B CA 1
ATOM 2909 C C . GLY B 1 86 ? 8.922 -22.766 10.82 1 73.81 86 GLY B C 1
ATOM 2910 O O . GLY B 1 86 ? 7.906 -23.422 10.602 1 73.81 86 GLY B O 1
ATOM 2911 N N . LEU B 1 87 ? 9.023 -21.578 11.398 1 77 87 LEU B N 1
ATOM 2912 C CA . LEU B 1 87 ? 7.77 -20.891 11.672 1 77 87 LEU B CA 1
ATOM 2913 C C . LEU B 1 87 ? 7.188 -20.281 10.391 1 77 87 LEU B C 1
ATOM 2915 O O . LEU B 1 87 ? 7.805 -19.422 9.773 1 77 87 LEU B O 1
ATOM 2919 N N . ILE B 1 88 ? 6.055 -20.875 10.008 1 81.19 88 ILE B N 1
ATOM 2920 C CA . ILE B 1 88 ? 5.383 -20.406 8.797 1 81.19 88 ILE B CA 1
ATOM 2921 C C . ILE B 1 88 ? 4.113 -19.641 9.18 1 81.19 88 ILE B C 1
ATOM 2923 O O . ILE B 1 88 ? 3.268 -20.156 9.914 1 81.19 88 ILE B O 1
ATOM 2927 N N . ARG B 1 89 ? 4.094 -18.406 8.797 1 88 89 ARG B N 1
ATOM 2928 C CA . ARG B 1 89 ? 2.9 -17.594 8.984 1 88 89 ARG B CA 1
ATOM 2929 C C . ARG B 1 89 ? 2.291 -17.203 7.648 1 88 89 ARG B C 1
ATOM 2931 O O . ARG B 1 89 ? 3.012 -16.828 6.719 1 88 89 ARG B O 1
ATOM 2938 N N . VAL B 1 90 ? 0.974 -17.406 7.609 1 92.31 90 VAL B N 1
ATOM 2939 C CA . VAL B 1 90 ? 0.315 -17.141 6.332 1 92.31 90 VAL B CA 1
ATOM 2940 C C . VAL B 1 90 ? -0.988 -16.375 6.57 1 92.31 90 VAL B C 1
ATOM 2942 O O . VAL B 1 90 ? -1.704 -16.656 7.539 1 92.31 90 VAL B O 1
ATOM 2945 N N . VAL B 1 91 ? -1.219 -15.359 5.762 1 96.56 91 VAL B N 1
ATOM 2946 C CA . VAL B 1 91 ? -2.57 -14.82 5.637 1 96.56 91 VAL B CA 1
ATOM 2947 C C . VAL B 1 91 ? -3.248 -15.414 4.402 1 96.56 91 VAL B C 1
ATOM 2949 O O . VAL B 1 91 ? -2.623 -15.539 3.344 1 96.56 91 VAL B O 1
ATOM 2952 N N . ARG B 1 92 ? -4.484 -15.867 4.574 1 97.31 92 ARG B N 1
ATOM 2953 C CA . ARG B 1 92 ? -5.172 -16.625 3.531 1 97.31 92 ARG B CA 1
ATOM 2954 C C . ARG B 1 92 ? -6.594 -16.109 3.334 1 97.31 92 ARG B C 1
ATOM 2956 O O . ARG B 1 92 ? -7.289 -15.805 4.305 1 97.31 92 ARG B O 1
ATOM 2963 N N . CYS B 1 93 ? -7.02 -15.953 2.104 1 98.44 93 CYS B N 1
ATOM 2964 C CA . CYS B 1 93 ? -8.414 -15.719 1.734 1 98.44 93 CYS B CA 1
ATOM 2965 C C . CYS B 1 93 ? -9.008 -16.953 1.054 1 98.44 93 CYS B C 1
ATOM 2967 O O . CYS B 1 93 ? -8.469 -17.438 0.055 1 98.44 93 CYS B O 1
ATOM 2969 N N . VAL B 1 94 ? -10.055 -17.422 1.626 1 98.38 94 VAL B N 1
ATOM 2970 C CA . VAL B 1 94 ? -10.781 -18.547 1.03 1 98.38 94 VAL B CA 1
ATOM 2971 C C . VAL B 1 94 ? -12.086 -18.047 0.424 1 98.38 94 VAL B C 1
ATOM 2973 O O . VAL B 1 94 ? -12.914 -17.453 1.121 1 98.38 94 VAL B O 1
ATOM 2976 N N . PHE B 1 95 ? -12.227 -18.297 -0.893 1 98.25 95 PHE B N 1
ATOM 2977 C CA . PHE B 1 95 ? -13.414 -17.797 -1.578 1 98.25 95 PHE B CA 1
ATOM 2978 C C . PHE B 1 95 ? -14.508 -18.859 -1.606 1 98.25 95 PHE B C 1
ATOM 2980 O O . PHE B 1 95 ? -14.219 -20.047 -1.782 1 98.25 95 PHE B O 1
ATOM 2987 N N . GLU B 1 96 ? -15.742 -18.391 -1.426 1 96.56 96 GLU B N 1
ATOM 2988 C CA . GLU B 1 96 ? -16.891 -19.297 -1.35 1 96.56 96 GLU B CA 1
ATOM 2989 C C . GLU B 1 96 ? -18.078 -18.734 -2.113 1 96.56 96 GLU B C 1
ATOM 2991 O O . GLU B 1 96 ? -18.078 -17.578 -2.527 1 96.56 96 GLU B O 1
ATOM 2996 N N . GLY B 1 97 ? -19.031 -19.609 -2.408 1 95.31 97 GLY B N 1
ATOM 2997 C CA . GLY B 1 97 ? -20.297 -19.203 -2.982 1 95.31 97 GLY B CA 1
ATOM 2998 C C . GLY B 1 97 ? -20.172 -18.672 -4.402 1 95.31 97 GLY B C 1
ATOM 2999 O O . GLY B 1 97 ? -19.406 -19.219 -5.203 1 95.31 97 GLY B O 1
ATOM 3000 N N . GLU B 1 98 ? -20.953 -17.641 -4.645 1 95.31 98 GLU B N 1
ATOM 3001 C CA . GLU B 1 98 ? -21.047 -17.109 -6.004 1 95.31 98 GLU B CA 1
ATOM 3002 C C . GLU B 1 98 ? -19.719 -16.5 -6.449 1 95.31 98 GLU B C 1
ATOM 3004 O O . GLU B 1 98 ? -19.359 -16.594 -7.625 1 95.31 98 GLU B O 1
ATOM 3009 N N . ARG B 1 99 ? -19.062 -15.977 -5.469 1 95.56 99 ARG B N 1
ATOM 3010 C CA . ARG B 1 99 ? -17.797 -15.352 -5.816 1 95.56 99 ARG B CA 1
ATOM 3011 C C . ARG B 1 99 ? -16.781 -16.391 -6.266 1 95.56 99 ARG B C 1
ATOM 3013 O O . ARG B 1 99 ? -16.094 -16.203 -7.273 1 95.56 99 ARG B O 1
ATOM 3020 N N . ALA B 1 100 ? -16.703 -17.438 -5.566 1 96.94 100 ALA B N 1
ATOM 3021 C CA . ALA B 1 100 ? -15.805 -18.531 -5.957 1 96.94 100 ALA B CA 1
ATOM 3022 C C . ALA B 1 100 ? -16.188 -19.078 -7.328 1 96.94 100 ALA B C 1
ATOM 3024 O O . ALA B 1 100 ? -15.32 -19.266 -8.188 1 96.94 100 ALA B O 1
ATOM 3025 N N . ARG B 1 101 ? -17.438 -19.281 -7.566 1 96.31 101 ARG B N 1
ATOM 3026 C CA . ARG B 1 101 ? -17.922 -19.812 -8.836 1 96.31 101 ARG B CA 1
ATOM 3027 C C . ARG B 1 101 ? -17.562 -18.891 -9.992 1 96.31 101 ARG B C 1
ATOM 3029 O O . ARG B 1 101 ? -17.141 -19.359 -11.055 1 96.31 101 ARG B O 1
ATOM 3036 N N . GLY B 1 102 ? -17.734 -17.656 -9.742 1 95.94 102 GLY B N 1
ATOM 3037 C CA . GLY B 1 102 ? -17.391 -16.672 -10.758 1 95.94 102 GLY B CA 1
ATOM 3038 C C . GLY B 1 102 ? -15.922 -16.688 -11.133 1 95.94 102 GLY B C 1
ATOM 3039 O O . GLY B 1 102 ? -15.57 -16.625 -12.312 1 95.94 102 GLY B O 1
ATOM 3040 N N . LEU B 1 103 ? -15.047 -16.797 -10.172 1 95.94 103 LEU B N 1
ATOM 3041 C CA . LEU B 1 103 ? -13.609 -16.828 -10.406 1 95.94 103 LEU B CA 1
ATOM 3042 C C . LEU B 1 103 ? -13.203 -18.109 -11.125 1 95.94 103 LEU B C 1
ATOM 3044 O O . LEU B 1 103 ? -12.398 -18.062 -12.062 1 95.94 103 LEU B O 1
ATOM 3048 N N . LEU B 1 104 ? -13.82 -19.203 -10.734 1 95.81 104 LEU B N 1
ATOM 3049 C CA . LEU B 1 104 ? -13.484 -20.5 -11.328 1 95.81 104 LEU B CA 1
ATOM 3050 C C . LEU B 1 104 ? -13.992 -20.594 -12.758 1 95.81 104 LEU B C 1
ATOM 3052 O O . LEU B 1 104 ? -13.383 -21.25 -13.602 1 95.81 104 LEU B O 1
ATOM 3056 N N . ALA B 1 105 ? -15.047 -19.891 -13.047 1 95.25 105 ALA B N 1
ATOM 3057 C CA . ALA B 1 105 ? -15.656 -19.906 -14.375 1 95.25 105 ALA B CA 1
ATOM 3058 C C . ALA B 1 105 ? -14.758 -19.219 -15.398 1 95.25 105 ALA B C 1
ATOM 3060 O O . ALA B 1 105 ? -14.914 -19.406 -16.609 1 95.25 105 ALA B O 1
ATOM 3061 N N . LEU B 1 106 ? -13.844 -18.406 -14.938 1 92 106 LEU B N 1
ATOM 3062 C CA . LEU B 1 106 ? -12.914 -17.734 -15.836 1 92 106 LEU B CA 1
ATOM 3063 C C . LEU B 1 106 ? -12.031 -18.766 -16.562 1 92 106 LEU B C 1
ATOM 3065 O O . LEU B 1 106 ? -11.594 -18.516 -17.688 1 92 106 LEU B O 1
ATOM 3069 N N . GLN B 1 107 ? -11.75 -19.844 -15.766 1 91.31 107 GLN B N 1
ATOM 3070 C CA . GLN B 1 107 ? -10.93 -20.922 -16.297 1 91.31 107 GLN B CA 1
ATOM 3071 C C . GLN B 1 107 ? -11.391 -22.281 -15.758 1 91.31 107 GLN B C 1
ATOM 3073 O O . GLN B 1 107 ? -10.773 -22.828 -14.844 1 91.31 107 GLN B O 1
ATOM 3078 N N . PRO B 1 108 ? -12.422 -22.797 -16.422 1 89.75 108 PRO B N 1
ATOM 3079 C CA . PRO B 1 108 ? -12.977 -24.062 -15.93 1 89.75 108 PRO B CA 1
ATOM 3080 C C . PRO B 1 108 ? -11.961 -25.203 -15.945 1 89.75 108 PRO B C 1
ATOM 3082 O O . PRO B 1 108 ? -12.016 -26.094 -15.102 1 89.75 108 PRO B O 1
ATOM 3085 N N . SER B 1 109 ? -11.008 -25.141 -16.922 1 90 109 SER B N 1
ATOM 3086 C CA . SER B 1 109 ? -9.891 -26.078 -17.016 1 90 109 SER B CA 1
ATOM 3087 C C . SER B 1 109 ? -8.562 -25.344 -17.156 1 90 109 SER B C 1
ATOM 3089 O O . SER B 1 109 ? -8.078 -25.141 -18.281 1 90 109 SER B O 1
ATOM 3091 N N . PRO B 1 110 ? -8.055 -24.938 -15.969 1 91.69 110 PRO B N 1
ATOM 3092 C CA . PRO B 1 110 ? -6.848 -24.125 -16.047 1 91.69 110 PRO B CA 1
ATOM 3093 C C . PRO B 1 110 ? -5.664 -24.875 -16.656 1 91.69 110 PRO B C 1
ATOM 3095 O O . PRO B 1 110 ? -5.469 -26.062 -16.359 1 91.69 110 PRO B O 1
ATOM 3098 N N . SER B 1 111 ? -4.93 -24.188 -17.516 1 88.19 111 SER B N 1
ATOM 3099 C CA . SER B 1 111 ? -3.732 -24.766 -18.125 1 88.19 111 SER B CA 1
ATOM 3100 C C . SER B 1 111 ? -2.58 -24.828 -17.125 1 88.19 111 SER B C 1
ATOM 3102 O O . SER B 1 111 ? -2.596 -24.141 -16.109 1 88.19 111 SER B O 1
ATOM 3104 N N . LEU B 1 112 ? -1.605 -25.719 -17.484 1 88 112 LEU B N 1
ATOM 3105 C CA . LEU B 1 112 ? -0.441 -25.844 -16.609 1 88 112 LEU B CA 1
ATOM 3106 C C . LEU B 1 112 ? 0.303 -24.516 -16.5 1 88 112 LEU B C 1
ATOM 3108 O O . LEU B 1 112 ? 0.671 -24.094 -15.398 1 88 112 LEU B O 1
ATOM 3112 N N . PRO B 1 113 ? 0.442 -23.75 -17.578 1 84.19 113 PRO B N 1
ATOM 3113 C CA . PRO B 1 113 ? 1.129 -22.469 -17.469 1 84.19 113 PRO B CA 1
ATOM 3114 C C . PRO B 1 113 ? 0.406 -21.484 -16.547 1 84.19 113 PRO B C 1
ATOM 3116 O O . PRO B 1 113 ? 1.051 -20.766 -15.773 1 84.19 113 PRO B O 1
ATOM 3119 N N . LEU B 1 114 ? -0.863 -21.469 -16.578 1 89.69 114 LEU B N 1
ATOM 3120 C CA . LEU B 1 114 ? -1.631 -20.609 -15.695 1 89.69 114 LEU B CA 1
ATOM 3121 C C . LEU B 1 114 ? -1.443 -21.016 -14.234 1 89.69 114 LEU B C 1
ATOM 3123 O O . LEU B 1 114 ? -1.182 -20.172 -13.375 1 89.69 114 LEU B O 1
ATOM 3127 N N . LEU B 1 115 ? -1.57 -22.328 -14.023 1 93.31 115 LEU B N 1
ATOM 3128 C CA . LEU B 1 115 ? -1.422 -22.828 -12.664 1 93.31 115 LEU B CA 1
ATOM 3129 C C . LEU B 1 115 ? -0.047 -22.484 -12.102 1 93.31 115 LEU B C 1
ATOM 3131 O O . LEU B 1 115 ? 0.073 -22.109 -10.938 1 93.31 115 LEU B O 1
ATOM 3135 N N . GLN B 1 116 ? 0.919 -22.625 -12.891 1 87.75 116 GLN B N 1
ATOM 3136 C CA . GLN B 1 116 ? 2.281 -22.312 -12.477 1 87.75 116 GLN B CA 1
ATOM 3137 C C . GLN B 1 116 ? 2.445 -20.828 -12.195 1 87.75 116 GLN B C 1
ATOM 3139 O O . GLN B 1 116 ? 3.092 -20.438 -11.219 1 87.75 116 GLN B O 1
ATOM 3144 N N . ALA B 1 117 ? 1.854 -20.031 -13.031 1 87.62 117 ALA B N 1
ATOM 3145 C CA . ALA B 1 117 ? 1.925 -18.578 -12.844 1 87.62 117 ALA B CA 1
ATOM 3146 C C . ALA B 1 117 ? 1.263 -18.156 -11.539 1 87.62 117 ALA B C 1
ATOM 3148 O O . ALA B 1 117 ? 1.706 -17.203 -10.891 1 87.62 117 ALA B O 1
ATOM 3149 N N . LEU B 1 118 ? 0.257 -18.875 -11.133 1 94.25 118 LEU B N 1
ATOM 3150 C CA . LEU B 1 118 ? -0.519 -18.531 -9.945 1 94.25 118 LEU B CA 1
ATOM 3151 C C . LEU B 1 118 ? 0.221 -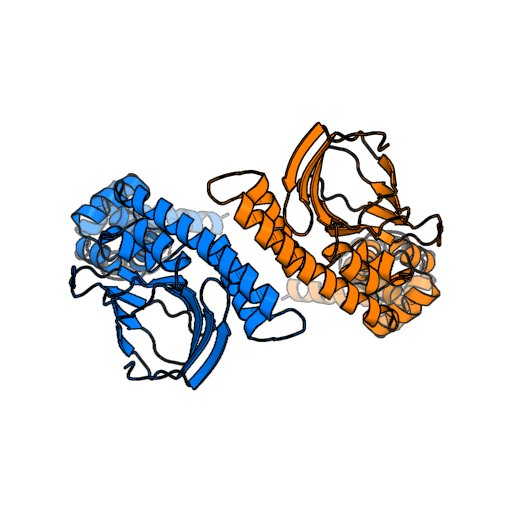18.938 -8.672 1 94.25 118 LEU B C 1
ATOM 3153 O O . LEU B 1 118 ? -0.163 -18.547 -7.57 1 94.25 118 LEU B O 1
ATOM 3157 N N . LEU B 1 119 ? 1.322 -19.672 -8.766 1 91.19 119 LEU B N 1
ATOM 3158 C CA . LEU B 1 119 ? 2.09 -20.094 -7.602 1 91.19 119 LEU B CA 1
ATOM 3159 C C . LEU B 1 119 ? 3.123 -19.031 -7.223 1 91.19 119 LEU B C 1
ATOM 3161 O O . LEU B 1 119 ? 3.732 -19.109 -6.152 1 91.19 119 LEU B O 1
ATOM 3165 N N . SER B 1 120 ? 3.295 -18.062 -8.016 1 87.62 120 SER B N 1
ATOM 3166 C CA . SER B 1 120 ? 4.215 -16.969 -7.715 1 87.62 120 SER B CA 1
ATOM 3167 C C . SER B 1 120 ? 3.721 -15.648 -8.297 1 87.62 120 SER B C 1
ATOM 3169 O O . SER B 1 120 ? 4.262 -15.164 -9.297 1 87.62 120 SER B O 1
ATOM 3171 N N . ILE B 1 121 ? 2.863 -15.07 -7.699 1 89.81 121 ILE B N 1
ATOM 3172 C CA . ILE B 1 121 ? 2.18 -13.883 -8.203 1 89.81 121 ILE B CA 1
ATOM 3173 C C . ILE B 1 121 ? 2.988 -12.633 -7.848 1 89.81 121 ILE B C 1
ATOM 3175 O O . ILE B 1 121 ? 3.324 -12.414 -6.684 1 89.81 121 ILE B O 1
ATOM 3179 N N . GLN B 1 122 ? 3.297 -11.891 -8.953 1 82.94 122 GLN B N 1
ATOM 3180 C CA . GLN B 1 122 ? 3.959 -10.602 -8.789 1 82.94 122 GLN B CA 1
ATOM 3181 C C . GLN B 1 122 ? 2.979 -9.453 -9 1 82.94 122 GLN B C 1
ATOM 3183 O O . GLN B 1 122 ? 2.896 -8.891 -10.094 1 82.94 122 GLN B O 1
ATOM 3188 N N . ASN B 1 123 ? 2.24 -9.188 -8.055 1 89.75 123 ASN B N 1
ATOM 3189 C CA . ASN B 1 123 ? 1.215 -8.148 -8.07 1 89.75 123 ASN B CA 1
ATOM 3190 C C . ASN B 1 123 ? 1.235 -7.324 -6.785 1 89.75 123 ASN B C 1
ATOM 3192 O O . ASN B 1 123 ? 0.803 -7.793 -5.73 1 89.75 123 ASN B O 1
ATOM 3196 N N . GLU B 1 124 ? 1.623 -6.062 -6.938 1 87.88 124 GLU B N 1
ATOM 3197 C CA . GLU B 1 124 ? 1.847 -5.234 -5.758 1 87.88 124 GLU B CA 1
ATOM 3198 C C . GLU B 1 124 ? 0.525 -4.816 -5.117 1 87.88 124 GLU B C 1
ATOM 3200 O O . GLU B 1 124 ? 0.438 -4.672 -3.896 1 87.88 124 GLU B O 1
ATOM 3205 N N . THR B 1 125 ? -0.456 -4.582 -5.953 1 92.44 125 THR B N 1
ATOM 3206 C CA . THR B 1 125 ? -1.767 -4.234 -5.414 1 92.44 125 THR B CA 1
ATOM 3207 C C . THR B 1 125 ? -2.318 -5.371 -4.559 1 92.44 125 THR B C 1
ATOM 3209 O O . THR B 1 125 ? -2.75 -5.148 -3.426 1 92.44 125 THR B O 1
ATOM 3212 N N . LEU B 1 126 ? -2.225 -6.578 -5.082 1 96.25 126 LEU B N 1
ATOM 3213 C CA . LEU B 1 126 ? -2.703 -7.738 -4.336 1 96.25 126 LEU B CA 1
ATOM 3214 C C . LEU B 1 126 ? -1.901 -7.93 -3.053 1 96.25 126 LEU B C 1
ATOM 3216 O O . LEU B 1 126 ? -2.473 -8.195 -1.994 1 96.25 126 LEU B O 1
ATOM 3220 N N . ARG B 1 127 ? -0.629 -7.746 -3.168 1 93.31 127 ARG B N 1
ATOM 3221 C CA . ARG B 1 127 ? 0.222 -7.871 -1.988 1 93.31 127 ARG B CA 1
ATOM 3222 C C . ARG B 1 127 ? -0.146 -6.832 -0.935 1 93.31 127 ARG B C 1
ATOM 3224 O O . ARG B 1 127 ? -0.215 -7.145 0.256 1 93.31 127 ARG B O 1
ATOM 3231 N N . GLY B 1 128 ? -0.375 -5.641 -1.408 1 94.12 128 GLY B N 1
ATOM 3232 C CA . GLY B 1 128 ? -0.796 -4.59 -0.496 1 94.12 128 GLY B CA 1
ATOM 3233 C C . GLY B 1 128 ? -2.107 -4.898 0.203 1 94.12 128 GLY B C 1
ATOM 3234 O O . GLY B 1 128 ? -2.24 -4.68 1.409 1 94.12 128 GLY B O 1
ATOM 3235 N N . LEU B 1 129 ? -3.029 -5.406 -0.485 1 98.06 129 LEU B N 1
ATOM 3236 C CA . LEU B 1 129 ? -4.324 -5.777 0.08 1 98.06 129 LEU B CA 1
ATOM 3237 C C . LEU B 1 129 ? -4.164 -6.891 1.111 1 98.06 129 LEU B C 1
ATOM 3239 O O . LEU B 1 129 ? -4.773 -6.836 2.184 1 98.06 129 LEU B O 1
ATOM 3243 N N . MET B 1 130 ? -3.312 -7.828 0.792 1 97.75 130 MET B N 1
ATOM 3244 C CA . MET B 1 130 ? -3.076 -8.938 1.71 1 97.75 130 MET B CA 1
ATOM 3245 C C . MET B 1 130 ? -2.406 -8.453 2.99 1 97.75 130 MET B C 1
ATOM 3247 O O . MET B 1 130 ? -2.711 -8.945 4.078 1 97.75 130 MET B O 1
ATOM 3251 N N . ARG B 1 131 ? -1.577 -7.539 2.9 1 95.19 131 ARG B N 1
ATOM 3252 C CA . ARG B 1 131 ? -0.935 -6.98 4.082 1 95.19 131 ARG B CA 1
ATOM 3253 C C . ARG B 1 131 ? -1.941 -6.23 4.949 1 95.19 131 ARG B C 1
ATOM 3255 O O . ARG B 1 131 ? -1.893 -6.316 6.18 1 95.19 131 ARG B O 1
ATOM 3262 N N . MET B 1 132 ? -2.766 -5.484 4.262 1 96.25 132 MET B N 1
ATOM 3263 C CA . MET B 1 132 ? -3.809 -4.789 5.012 1 96.25 132 MET B CA 1
ATOM 3264 C C . MET B 1 132 ? -4.707 -5.781 5.738 1 96.25 132 MET B C 1
ATOM 3266 O O . MET B 1 132 ? -5.09 -5.555 6.887 1 96.25 132 MET B O 1
ATOM 3270 N N . LEU B 1 133 ? -5.008 -6.832 5.074 1 97.31 133 LEU B N 1
ATOM 3271 C CA . LEU B 1 133 ? -5.824 -7.887 5.668 1 97.31 133 LEU B CA 1
ATOM 3272 C C . LEU B 1 133 ? -5.121 -8.5 6.875 1 97.31 133 LEU B C 1
ATOM 3274 O O . LEU B 1 133 ? -5.738 -8.695 7.926 1 97.31 133 LEU B O 1
ATOM 3278 N N . GLN B 1 134 ? -3.842 -8.781 6.734 1 95.94 134 GLN B N 1
ATOM 3279 C CA . GLN B 1 134 ? -3.045 -9.32 7.832 1 95.94 134 GLN B CA 1
ATOM 3280 C C . GLN B 1 134 ? -3.08 -8.383 9.039 1 95.94 134 GLN B C 1
ATOM 3282 O O . GLN B 1 134 ? -3.268 -8.836 10.172 1 95.94 134 GLN B O 1
ATOM 3287 N N . ARG B 1 135 ? -2.963 -7.141 8.812 1 93.69 135 ARG B N 1
ATOM 3288 C CA . ARG B 1 135 ? -2.967 -6.16 9.891 1 93.69 135 ARG B CA 1
ATOM 3289 C C . ARG B 1 135 ? -4.324 -6.117 10.586 1 93.69 135 ARG B C 1
ATOM 3291 O O . ARG B 1 135 ? -4.398 -6.043 11.82 1 93.69 135 ARG B O 1
ATOM 3298 N N . GLU B 1 136 ? -5.332 -6.145 9.773 1 95.69 136 GLU B N 1
ATOM 3299 C CA . GLU B 1 136 ? -6.676 -6.113 10.344 1 95.69 136 GLU B CA 1
ATOM 3300 C C . GLU B 1 136 ? -6.93 -7.332 11.227 1 95.69 136 GLU B C 1
ATOM 3302 O O . GLU B 1 136 ? -7.465 -7.199 12.328 1 95.69 136 GLU B O 1
ATOM 3307 N N . LEU B 1 137 ? -6.52 -8.453 10.734 1 95.75 137 LEU B N 1
ATOM 3308 C CA . LEU B 1 137 ? -6.746 -9.695 11.461 1 95.75 137 LEU B CA 1
ATOM 3309 C C . LEU B 1 137 ? -5.895 -9.75 12.719 1 95.75 137 LEU B C 1
ATOM 3311 O O . LEU B 1 137 ? -6.324 -10.289 13.742 1 95.75 137 LEU B O 1
ATOM 3315 N N . SER B 1 138 ? -4.723 -9.211 12.695 1 92.56 138 SER B N 1
ATOM 3316 C CA . SER B 1 138 ? -3.803 -9.258 13.828 1 92.56 138 SER B CA 1
ATOM 3317 C C . SER B 1 138 ? -4.23 -8.289 14.922 1 92.56 138 SER B C 1
ATOM 3319 O O . SER B 1 138 ? -3.834 -8.438 16.078 1 92.56 138 SER B O 1
ATOM 3321 N N . ASN B 1 139 ? -4.938 -7.25 14.562 1 91 139 ASN B N 1
ATOM 3322 C CA . ASN B 1 139 ? -5.375 -6.227 15.5 1 91 139 ASN B CA 1
ATOM 3323 C C . ASN B 1 139 ? -6.852 -5.887 15.32 1 91 139 ASN B C 1
ATOM 3325 O O . ASN B 1 139 ? -7.191 -4.77 14.93 1 91 139 ASN B O 1
ATOM 3329 N N . MET B 1 140 ? -7.66 -6.867 15.758 1 91.56 140 MET B N 1
ATOM 3330 C CA . MET B 1 140 ? -9.102 -6.676 15.602 1 91.56 140 MET B CA 1
ATOM 3331 C C . MET B 1 140 ? -9.594 -5.516 16.453 1 91.56 140 MET B C 1
ATOM 3333 O O . MET B 1 140 ? -9.227 -5.406 17.625 1 91.56 140 MET B O 1
ATOM 3337 N N . ARG B 1 141 ? -10.297 -4.586 15.914 1 89.44 141 ARG B N 1
ATOM 3338 C CA . ARG B 1 141 ? -10.844 -3.398 16.562 1 89.44 141 ARG B CA 1
ATOM 3339 C C . ARG B 1 141 ? -12.203 -3.033 15.969 1 89.44 141 ARG B C 1
ATOM 3341 O O . ARG B 1 141 ? -12.773 -3.795 15.188 1 89.44 141 ARG B O 1
ATOM 3348 N N . GLU B 1 142 ? -12.766 -1.941 16.391 1 89.81 142 GLU B N 1
ATOM 3349 C CA . GLU B 1 142 ? -14.07 -1.517 15.914 1 89.81 142 GLU B CA 1
ATOM 3350 C C . GLU B 1 142 ? -14.094 -1.423 14.391 1 89.81 142 GLU B C 1
ATOM 3352 O O . GLU B 1 1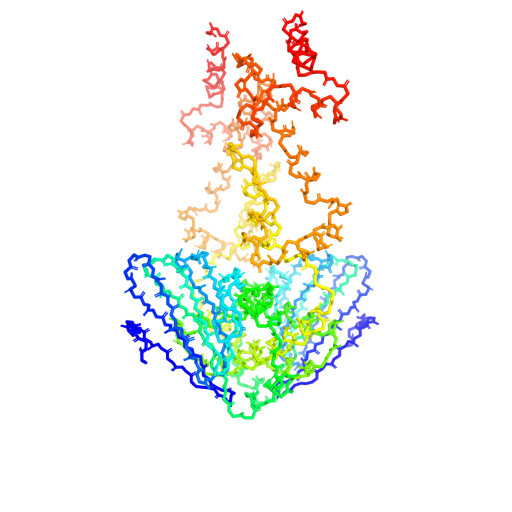42 ? -13.164 -0.893 13.781 1 89.81 142 GLU B O 1
ATOM 3357 N N . ARG B 1 143 ? -15.078 -2.088 13.719 1 93.62 143 ARG B N 1
ATOM 3358 C CA . ARG B 1 143 ? -15.344 -2.072 12.289 1 93.62 143 ARG B CA 1
ATOM 3359 C C . ARG B 1 143 ? -14.422 -3.033 11.547 1 93.62 143 ARG B C 1
ATOM 3361 O O . ARG B 1 143 ? -14.359 -3.016 10.312 1 93.62 143 ARG B O 1
ATOM 3368 N N . SER B 1 144 ? -13.688 -3.832 12.289 1 95.12 144 SER B N 1
ATOM 3369 C CA . SER B 1 144 ? -12.758 -4.75 11.648 1 95.12 144 SER B CA 1
ATOM 3370 C C . SER B 1 144 ? -13.484 -5.742 10.75 1 95.12 144 SER B C 1
ATOM 3372 O O . SER B 1 144 ? -13 -6.094 9.672 1 95.12 144 SER B O 1
ATOM 3374 N N . GLU B 1 145 ? -14.641 -6.188 11.156 1 95.56 145 GLU B N 1
ATOM 3375 C CA . GLU B 1 145 ? -15.391 -7.145 10.336 1 95.56 145 GLU B CA 1
ATOM 3376 C C . GLU B 1 145 ? -15.781 -6.531 9 1 95.56 145 GLU B C 1
ATOM 3378 O O . GLU B 1 145 ? -15.688 -7.191 7.957 1 95.56 145 GLU B O 1
ATOM 3383 N N . GLN B 1 146 ? -16.188 -5.312 9.07 1 95.88 146 GLN B N 1
ATOM 3384 C CA . GLN B 1 146 ? -16.531 -4.602 7.844 1 95.88 146 GLN B CA 1
ATOM 3385 C C . GLN B 1 146 ? -15.305 -4.387 6.969 1 95.88 146 GLN B C 1
ATOM 3387 O O . GLN B 1 146 ? -15.375 -4.512 5.746 1 95.88 146 GLN B O 1
ATOM 3392 N N . ALA B 1 147 ? -14.227 -4.059 7.664 1 97.69 147 ALA B N 1
ATOM 3393 C CA . ALA B 1 147 ? -12.977 -3.869 6.93 1 97.69 147 ALA B CA 1
ATOM 3394 C C . ALA B 1 147 ? -12.547 -5.16 6.246 1 97.69 147 ALA B C 1
ATOM 3396 O O . ALA B 1 147 ? -12.172 -5.152 5.07 1 97.69 147 ALA B O 1
ATOM 3397 N N . VAL B 1 148 ? -12.633 -6.238 6.941 1 97.81 148 VAL B N 1
ATOM 3398 C CA . VAL B 1 148 ? -12.25 -7.535 6.395 1 97.81 148 VAL B CA 1
ATOM 3399 C C . VAL B 1 148 ? -13.141 -7.879 5.203 1 97.81 148 VAL B C 1
ATOM 3401 O O . VAL B 1 148 ? -12.648 -8.352 4.172 1 97.81 148 VAL B O 1
ATOM 3404 N N . ALA B 1 149 ? -14.398 -7.605 5.293 1 97.44 149 ALA B N 1
ATOM 3405 C CA . ALA B 1 149 ? -15.336 -7.879 4.203 1 97.44 149 ALA B CA 1
ATOM 3406 C C . ALA B 1 149 ? -14.969 -7.086 2.953 1 97.44 149 ALA B C 1
ATOM 3408 O O . ALA B 1 149 ? -14.969 -7.629 1.845 1 97.44 149 ALA B O 1
ATOM 3409 N N . ALA B 1 150 ? -14.703 -5.848 3.172 1 97.69 150 ALA B N 1
ATOM 3410 C CA . ALA B 1 150 ? -14.328 -4.992 2.047 1 97.69 150 ALA B CA 1
ATOM 3411 C C . ALA B 1 150 ? -13 -5.438 1.442 1 97.69 150 ALA B C 1
ATOM 3413 O O . ALA B 1 150 ? -12.836 -5.438 0.22 1 97.69 150 ALA B O 1
ATOM 3414 N N . LEU B 1 151 ? -12.086 -5.781 2.299 1 98.38 151 LEU B N 1
ATOM 3415 C CA . LEU B 1 151 ? -10.781 -6.246 1.832 1 98.38 151 LEU B CA 1
ATOM 3416 C C . LEU B 1 151 ? -10.922 -7.551 1.054 1 98.38 151 LEU B C 1
ATOM 3418 O O . LEU B 1 151 ? -10.281 -7.73 0.016 1 98.38 151 LEU B O 1
ATOM 3422 N N . LEU B 1 152 ? -11.758 -8.438 1.508 1 98.06 152 LEU B N 1
ATOM 3423 C CA . LEU B 1 152 ? -12.016 -9.688 0.802 1 98.06 152 LEU B CA 1
ATOM 3424 C C . LEU B 1 152 ? -12.562 -9.422 -0.596 1 98.06 152 LEU B C 1
ATOM 3426 O O . LEU B 1 152 ? -12.172 -10.086 -1.558 1 98.06 152 LEU B O 1
ATOM 3430 N N . GLU B 1 153 ? -13.391 -8.484 -0.678 1 97.5 153 GLU B N 1
ATOM 3431 C CA . GLU B 1 153 ? -13.945 -8.109 -1.975 1 97.5 153 GLU B CA 1
ATOM 3432 C C . GLU B 1 153 ? -12.859 -7.594 -2.914 1 97.5 153 GLU B C 1
ATOM 3434 O O . GLU B 1 153 ? -12.805 -7.988 -4.082 1 97.5 153 GLU B O 1
ATOM 3439 N N . LEU B 1 154 ? -12.07 -6.762 -2.381 1 98.19 154 LEU B N 1
ATOM 3440 C CA . LEU B 1 154 ? -10.992 -6.199 -3.189 1 98.19 154 LEU B CA 1
ATOM 3441 C C . LEU B 1 154 ? -10 -7.277 -3.605 1 98.19 154 LEU B C 1
ATOM 3443 O O . LEU B 1 154 ? -9.523 -7.281 -4.742 1 98.19 154 LEU B O 1
ATOM 3447 N N . VAL B 1 155 ? -9.68 -8.172 -2.699 1 98.5 155 VAL B N 1
ATOM 3448 C CA . VAL B 1 155 ? -8.781 -9.281 -3.012 1 98.5 155 VAL B CA 1
ATOM 3449 C C . VAL B 1 155 ? -9.383 -10.133 -4.129 1 98.5 155 VAL B C 1
ATOM 3451 O O . VAL B 1 155 ? -8.688 -10.5 -5.074 1 98.5 155 VAL B O 1
ATOM 3454 N N . ALA B 1 156 ? -10.672 -10.414 -4.047 1 98.19 156 ALA B N 1
ATOM 3455 C CA . ALA B 1 156 ? -11.344 -11.211 -5.07 1 98.19 156 ALA B CA 1
ATOM 3456 C C . ALA B 1 156 ? -11.266 -10.531 -6.438 1 98.19 156 ALA B C 1
ATOM 3458 O O . ALA B 1 156 ? -11.008 -11.188 -7.449 1 98.19 156 ALA B O 1
ATOM 3459 N N . ILE B 1 157 ? -11.477 -9.266 -6.449 1 97.69 157 ILE B N 1
ATOM 3460 C CA . ILE B 1 157 ? -11.43 -8.508 -7.691 1 97.69 157 ILE B CA 1
ATOM 3461 C C . ILE B 1 157 ? -10.016 -8.57 -8.281 1 97.69 157 ILE B C 1
ATOM 3463 O O . ILE B 1 157 ? -9.852 -8.812 -9.477 1 97.69 157 ILE B O 1
ATOM 3467 N N . GLU B 1 158 ? -9.047 -8.336 -7.434 1 97.12 158 GLU B N 1
ATOM 3468 C CA . GLU B 1 158 ? -7.668 -8.336 -7.918 1 97.12 158 GLU B CA 1
ATOM 3469 C C . GLU B 1 158 ? -7.242 -9.727 -8.375 1 97.12 158 GLU B C 1
ATOM 3471 O O . GLU B 1 158 ? -6.488 -9.867 -9.344 1 97.12 158 GLU B O 1
ATOM 3476 N N . VAL B 1 159 ? -7.695 -10.789 -7.684 1 97.62 159 VAL B N 1
ATOM 3477 C CA . VAL B 1 159 ? -7.418 -12.156 -8.102 1 97.62 159 VAL B CA 1
ATOM 3478 C C . VAL B 1 159 ? -8.016 -12.414 -9.477 1 97.62 159 VAL B C 1
ATOM 3480 O O . VAL B 1 159 ? -7.375 -13.023 -10.336 1 97.62 159 VAL B O 1
ATOM 3483 N N . GLU B 1 160 ? -9.211 -11.945 -9.688 1 97 160 GLU B N 1
ATOM 3484 C CA . GLU B 1 160 ? -9.844 -12.055 -11 1 97 160 GLU B CA 1
ATOM 3485 C C . GLU B 1 160 ? -8.969 -11.43 -12.078 1 97 160 GLU B C 1
ATOM 3487 O O . GLU B 1 160 ? -8.766 -12.016 -13.141 1 97 160 GLU B O 1
ATOM 3492 N N . ARG B 1 161 ? -8.516 -10.273 -11.781 1 94.5 161 ARG B N 1
ATOM 3493 C CA . ARG B 1 161 ? -7.676 -9.555 -12.734 1 94.5 161 ARG B CA 1
ATOM 3494 C C . ARG B 1 161 ? -6.379 -10.305 -13 1 94.5 161 ARG B C 1
ATOM 3496 O O . ARG B 1 161 ? -5.906 -10.344 -14.141 1 94.5 161 ARG B O 1
ATOM 3503 N N . VAL B 1 162 ? -5.785 -10.883 -11.977 1 93.12 162 VAL B N 1
ATOM 3504 C CA . VAL B 1 162 ? -4.551 -11.656 -12.102 1 93.12 162 VAL B CA 1
ATOM 3505 C C . VAL B 1 162 ? -4.801 -12.891 -12.961 1 93.12 162 VAL B C 1
ATOM 3507 O O . VAL B 1 162 ? -4.02 -13.195 -13.867 1 93.12 162 VAL B O 1
ATOM 3510 N N . ILE B 1 163 ? -5.887 -13.609 -12.719 1 93.75 163 ILE B N 1
ATOM 3511 C CA . ILE B 1 163 ? -6.215 -14.82 -13.469 1 93.75 163 ILE B CA 1
ATOM 3512 C C . ILE B 1 163 ? -6.402 -14.477 -14.945 1 93.75 163 ILE B C 1
ATOM 3514 O O . ILE B 1 163 ? -5.859 -15.156 -15.82 1 93.75 163 ILE B O 1
ATOM 3518 N N . ARG B 1 164 ? -7.105 -13.422 -15.211 1 90.94 164 ARG B N 1
ATOM 3519 C CA . ARG B 1 164 ? -7.348 -13.008 -16.594 1 90.94 164 ARG B CA 1
ATOM 3520 C C . ARG B 1 164 ? -6.043 -12.648 -17.281 1 90.94 164 ARG B C 1
ATOM 3522 O O . ARG B 1 164 ? -5.801 -13.07 -18.422 1 90.94 164 ARG B O 1
ATOM 3529 N N . ARG B 1 165 ? -5.266 -11.898 -16.609 1 86.12 165 ARG B N 1
ATOM 3530 C CA . ARG B 1 165 ? -3.996 -11.461 -17.188 1 86.12 165 ARG B CA 1
ATOM 3531 C C . ARG B 1 165 ? -3.092 -12.656 -17.484 1 86.12 165 ARG B C 1
ATOM 3533 O O . ARG B 1 165 ? -2.521 -12.75 -18.578 1 86.12 165 ARG B O 1
ATOM 3540 N N . GLU B 1 166 ? -2.957 -13.57 -16.5 1 85.38 166 GLU B N 1
ATOM 3541 C CA . GLU B 1 166 ? -2.068 -14.711 -16.656 1 85.38 166 GLU B CA 1
ATOM 3542 C C . GLU B 1 166 ? -2.605 -15.703 -17.688 1 85.38 166 GLU B C 1
ATOM 3544 O O . GLU B 1 166 ? -1.831 -16.359 -18.375 1 85.38 166 GLU B O 1
ATOM 3549 N N . ALA B 1 167 ? -3.908 -15.828 -17.781 1 83.31 167 ALA B N 1
ATOM 3550 C CA . ALA B 1 167 ? -4.523 -16.688 -18.797 1 83.31 167 ALA B CA 1
ATOM 3551 C C . ALA B 1 167 ? -4.25 -16.188 -20.203 1 83.31 167 ALA B C 1
ATOM 3553 O O . ALA B 1 167 ? -4.078 -16.969 -21.125 1 83.31 167 ALA B O 1
ATOM 3554 N N . GLU B 1 168 ? -4.199 -14.898 -20.266 1 76.75 168 GLU B N 1
ATOM 3555 C CA . GLU B 1 168 ? -3.934 -14.281 -21.562 1 76.75 168 GLU B CA 1
ATOM 3556 C C . GLU B 1 168 ? -2.451 -14.352 -21.906 1 76.75 168 GLU B C 1
ATOM 3558 O O . GLU B 1 168 ? -2.088 -14.398 -23.094 1 76.75 168 GLU B O 1
ATOM 3563 N N . ALA B 1 169 ? -1.633 -14.141 -20.828 1 62.78 169 ALA B N 1
ATOM 3564 C CA . ALA B 1 169 ? -0.186 -14.172 -21.016 1 62.78 169 ALA B CA 1
ATOM 3565 C C . ALA B 1 169 ? 0.268 -15.539 -21.531 1 62.78 169 ALA B C 1
ATOM 3567 O O . ALA B 1 169 ? 1.281 -15.641 -22.234 1 62.78 169 ALA B O 1
ATOM 3568 N N . GLY B 1 170 ? -0.319 -16.609 -21.047 1 55.03 170 GLY B N 1
ATOM 3569 C CA . GLY B 1 170 ? 0.033 -17.969 -21.422 1 55.03 170 GLY B CA 1
ATOM 3570 C C . GLY B 1 170 ? 0.581 -18.078 -22.828 1 55.03 170 GLY B C 1
ATOM 3571 O O . GLY B 1 170 ? 1.44 -18.906 -23.109 1 55.03 170 GLY B O 1
ATOM 3572 N N . THR B 1 171 ? -0.21 -17.531 -23.734 1 46.97 171 THR B N 1
ATOM 3573 C CA . THR B 1 171 ? 0.252 -17.938 -25.062 1 46.97 171 THR B CA 1
ATOM 3574 C C . THR B 1 171 ? 1.684 -17.453 -25.297 1 46.97 171 THR B C 1
ATOM 3576 O O . THR B 1 171 ? 2.447 -18.109 -26.016 1 46.97 171 THR B O 1
ATOM 3579 N N . THR B 1 172 ? 2 -16.203 -24.922 1 44.94 172 THR B N 1
ATOM 3580 C CA . THR B 1 172 ? 3.352 -15.766 -25.266 1 44.94 172 THR B CA 1
ATOM 3581 C C . THR B 1 172 ? 4.316 -16.062 -24.125 1 44.94 172 THR B C 1
ATOM 3583 O O . THR B 1 172 ? 4.16 -15.531 -23.016 1 44.94 172 THR B O 1
ATOM 3586 N N . ALA B 1 173 ? 4.695 -17.141 -23.781 1 49.22 173 ALA B N 1
ATOM 3587 C CA . ALA B 1 173 ? 5.535 -17.859 -22.828 1 49.22 173 ALA B CA 1
ATOM 3588 C C . ALA B 1 173 ? 6.758 -17.031 -22.453 1 49.22 173 ALA B C 1
ATOM 3590 O O . ALA B 1 173 ? 7.734 -16.953 -23.203 1 49.22 173 ALA B O 1
ATOM 3591 N N . ARG B 1 174 ? 6.785 -15.703 -22.031 1 53.84 174 ARG B N 1
ATOM 3592 C CA . ARG B 1 174 ? 8.008 -14.984 -21.672 1 53.84 174 ARG B CA 1
ATOM 3593 C C . ARG B 1 174 ? 8.523 -15.438 -20.312 1 53.84 174 ARG B C 1
ATOM 3595 O O . ARG B 1 174 ? 7.762 -15.945 -19.484 1 53.84 174 ARG B O 1
ATOM 3602 N N . LEU B 1 175 ? 9.836 -15.578 -20.188 1 61.84 175 LEU B N 1
ATOM 3603 C CA . LEU B 1 175 ? 10.5 -15.906 -18.922 1 61.84 175 LEU B CA 1
ATOM 3604 C C . LEU B 1 175 ? 10.023 -14.992 -17.797 1 61.84 175 LEU B C 1
ATOM 3606 O O . LEU B 1 175 ? 9.984 -13.773 -17.953 1 61.84 175 LEU B O 1
ATOM 3610 N N . ALA B 1 176 ? 9.469 -15.469 -16.781 1 60.84 176 ALA B N 1
ATOM 3611 C CA . ALA B 1 176 ? 9.07 -14.703 -15.609 1 60.84 176 ALA B CA 1
ATOM 3612 C C . ALA B 1 176 ? 10.266 -13.969 -15.008 1 60.84 176 ALA B C 1
ATOM 3614 O O . ALA B 1 176 ? 11.398 -14.43 -15.109 1 60.84 176 ALA B O 1
ATOM 3615 N N . PRO B 1 177 ? 10.062 -12.812 -14.438 1 61.84 177 PRO B N 1
ATOM 3616 C CA . PRO B 1 177 ? 11.164 -12.062 -13.836 1 61.84 177 PRO B CA 1
ATOM 3617 C C . PRO B 1 177 ? 11.945 -12.883 -12.812 1 61.84 177 PRO B C 1
ATOM 3619 O O . PRO B 1 177 ? 13.172 -12.797 -12.75 1 61.84 177 PRO B O 1
ATOM 3622 N N . TRP B 1 178 ? 11.328 -13.656 -12.062 1 63.31 178 TRP B N 1
ATOM 3623 C CA . TRP B 1 178 ? 12.023 -14.477 -11.078 1 63.31 178 TRP B CA 1
ATOM 3624 C C . TRP B 1 178 ? 12.898 -15.523 -11.758 1 63.31 178 TRP B C 1
ATOM 3626 O O . TRP B 1 178 ? 13.953 -15.891 -11.25 1 63.31 178 TRP B O 1
ATOM 3636 N N . GLN B 1 179 ? 12.367 -16.031 -12.891 1 71 179 GLN B N 1
ATOM 3637 C CA . GLN B 1 179 ? 13.164 -16.969 -13.656 1 71 179 GLN B CA 1
ATOM 3638 C C . GLN B 1 179 ? 14.469 -16.344 -14.133 1 71 179 GLN B C 1
ATOM 3640 O O . GLN B 1 179 ? 15.539 -16.938 -13.992 1 71 179 GLN B O 1
ATOM 3645 N N . PHE B 1 180 ? 14.289 -15.086 -14.602 1 75.19 180 PHE B N 1
ATOM 3646 C CA . PHE B 1 180 ? 15.484 -14.398 -15.078 1 75.19 180 PHE B CA 1
ATOM 3647 C C . PHE B 1 180 ? 16.422 -14.062 -13.922 1 75.19 180 PHE B C 1
ATOM 3649 O O . PHE B 1 180 ? 17.641 -14.195 -14.031 1 75.19 180 PHE B O 1
ATOM 3656 N N . ARG B 1 181 ? 15.906 -13.719 -12.828 1 75.5 181 ARG B N 1
ATOM 3657 C CA . ARG B 1 181 ? 16.703 -13.453 -11.648 1 75.5 181 ARG B CA 1
ATOM 3658 C C . ARG B 1 181 ? 17.453 -14.703 -11.195 1 75.5 181 ARG B C 1
ATOM 3660 O O . ARG B 1 181 ? 18.641 -14.633 -10.867 1 75.5 181 ARG B O 1
ATOM 3667 N N . ARG B 1 182 ? 16.844 -15.773 -11.211 1 78.31 182 ARG B N 1
ATOM 3668 C CA . ARG B 1 182 ? 17.469 -17.031 -10.812 1 78.31 182 ARG B CA 1
ATOM 3669 C C . ARG B 1 182 ? 18.609 -17.406 -11.766 1 78.31 182 ARG B C 1
ATOM 3671 O O . ARG B 1 182 ? 19.641 -17.906 -11.328 1 78.31 182 ARG B O 1
ATOM 3678 N N . ILE B 1 183 ? 18.312 -17.156 -13.016 1 83.69 183 ILE B N 1
ATOM 3679 C CA . ILE B 1 183 ? 19.359 -17.406 -14 1 83.69 183 ILE B CA 1
ATOM 3680 C C . ILE B 1 183 ? 20.562 -16.516 -13.719 1 83.69 183 ILE B C 1
ATOM 3682 O O . ILE B 1 183 ? 21.703 -16.984 -13.68 1 83.69 183 ILE B O 1
ATOM 3686 N N . ARG B 1 184 ? 20.234 -15.297 -13.414 1 81.06 184 ARG B N 1
ATOM 3687 C CA . ARG B 1 184 ? 21.312 -14.344 -13.148 1 81.06 184 ARG B CA 1
ATOM 3688 C C . ARG B 1 184 ? 22.062 -14.703 -11.867 1 81.06 184 ARG B C 1
ATOM 3690 O O . ARG B 1 184 ? 23.297 -14.633 -11.82 1 81.06 184 ARG B O 1
ATOM 3697 N N . GLU B 1 185 ? 21.422 -15.094 -10.914 1 82.25 185 GLU B N 1
ATOM 3698 C CA . GLU B 1 185 ? 22.016 -15.484 -9.641 1 82.25 185 GLU B CA 1
ATOM 3699 C C . GLU B 1 185 ? 22.891 -16.734 -9.797 1 82.25 185 GLU B C 1
ATOM 3701 O O . GLU B 1 185 ? 23.984 -16.797 -9.25 1 82.25 185 GLU B O 1
ATOM 3706 N N . ARG B 1 186 ? 22.375 -17.672 -10.516 1 86.81 186 ARG B N 1
ATOM 3707 C CA . ARG B 1 186 ? 23.141 -18.891 -10.758 1 86.81 186 ARG B CA 1
ATOM 3708 C C . ARG B 1 186 ? 24.422 -18.594 -11.523 1 86.81 186 ARG B C 1
ATOM 3710 O O . ARG B 1 186 ? 25.469 -19.188 -11.258 1 86.81 186 ARG B O 1
ATOM 3717 N N . LEU B 1 187 ? 24.297 -17.641 -12.383 1 85.44 187 LEU B N 1
ATOM 3718 C CA . LEU B 1 187 ? 25.453 -17.281 -13.188 1 85.44 187 LEU B CA 1
ATOM 3719 C C . LEU B 1 187 ? 26.453 -16.453 -12.375 1 85.44 187 LEU B C 1
ATOM 3721 O O . LEU B 1 187 ? 27.656 -16.484 -12.648 1 85.44 187 LEU B O 1
ATOM 3725 N N . ALA B 1 188 ? 25.938 -15.812 -11.391 1 79.62 188 ALA B N 1
ATOM 3726 C CA . ALA B 1 188 ? 26.797 -14.992 -10.539 1 79.62 188 ALA B CA 1
ATOM 3727 C C . ALA B 1 188 ? 27.594 -15.852 -9.562 1 79.62 188 ALA B C 1
ATOM 3729 O O . ALA B 1 188 ? 28.641 -15.438 -9.078 1 79.62 188 ALA B O 1
ATOM 3730 N N . GLU B 1 189 ? 26.984 -16.938 -9.414 1 77.06 189 GLU B N 1
ATOM 3731 C CA . GLU B 1 189 ? 27.688 -17.859 -8.539 1 77.06 189 GLU B CA 1
ATOM 3732 C C . GLU B 1 189 ? 28.953 -18.406 -9.195 1 77.06 189 GLU B C 1
ATOM 3734 O O . GLU B 1 189 ? 28.984 -18.609 -10.406 1 77.06 189 GLU B O 1
ATOM 3739 N N . GLY B 1 190 ? 30.062 -18.25 -8.742 1 69.38 190 GLY B N 1
ATOM 3740 C CA . GLY B 1 190 ? 31.328 -18.797 -9.25 1 69.38 190 GLY B CA 1
ATOM 3741 C C . GLY B 1 190 ? 31.281 -20.297 -9.469 1 69.38 190 GLY B C 1
ATOM 3742 O O . GLY B 1 190 ? 30.234 -20.922 -9.32 1 69.38 190 GLY B O 1
ATOM 3743 N N . GLY B 1 191 ? 32.312 -20.891 -10.328 1 73.81 191 GLY B N 1
ATOM 3744 C CA . GLY B 1 191 ? 32.438 -22.328 -10.531 1 73.81 191 GLY B CA 1
ATOM 3745 C C . GLY B 1 191 ? 32.062 -22.766 -11.938 1 73.81 191 GLY B C 1
ATOM 3746 O O . GLY B 1 191 ? 32.156 -21.984 -12.883 1 73.81 191 GLY B O 1
ATOM 3747 N N . ALA B 1 192 ? 31.594 -24.031 -12.016 1 80.38 192 ALA B N 1
ATOM 3748 C CA . ALA B 1 192 ? 31.281 -24.594 -13.328 1 80.38 192 ALA B CA 1
ATOM 3749 C C . ALA B 1 192 ? 30.062 -23.906 -13.945 1 80.38 192 ALA B C 1
ATOM 3751 O O . ALA B 1 192 ? 29.094 -23.578 -13.25 1 80.38 192 ALA B O 1
ATOM 3752 N N . ALA B 1 193 ? 30.203 -23.531 -15.219 1 81.31 193 ALA B N 1
ATOM 3753 C CA . ALA B 1 193 ? 29.078 -22.922 -15.938 1 81.31 193 ALA B CA 1
ATOM 3754 C C . ALA B 1 193 ? 27.859 -23.859 -15.953 1 81.31 193 ALA B C 1
ATOM 3756 O O . ALA B 1 193 ? 28 -25.047 -16.203 1 81.31 193 ALA B O 1
ATOM 3757 N N . PRO B 1 194 ? 26.703 -23.281 -15.648 1 85.62 194 PRO B N 1
ATOM 3758 C CA . PRO B 1 194 ? 25.5 -24.141 -15.734 1 85.62 194 PRO B CA 1
ATOM 3759 C C . PRO B 1 194 ? 25.141 -24.5 -17.172 1 85.62 194 PRO B C 1
ATOM 3761 O O . PRO B 1 194 ? 25.406 -23.734 -18.094 1 85.62 194 PRO B O 1
ATOM 3764 N N . THR B 1 195 ? 24.625 -25.656 -17.312 1 87.19 195 THR B N 1
ATOM 3765 C CA . THR B 1 195 ? 24.062 -26.031 -18.609 1 87.19 195 THR B CA 1
ATOM 3766 C C . THR B 1 195 ? 22.688 -25.375 -18.797 1 87.19 195 THR B C 1
ATOM 3768 O O . THR B 1 195 ? 22.078 -24.922 -17.828 1 87.19 195 THR B O 1
ATOM 3771 N N . VAL B 1 196 ? 22.312 -25.25 -20.062 1 87.81 196 VAL B N 1
ATOM 3772 C CA . VAL B 1 196 ? 20.984 -24.719 -20.375 1 87.81 196 VAL B CA 1
ATOM 3773 C C . VAL B 1 196 ? 19.922 -25.562 -19.672 1 87.81 196 VAL B C 1
ATOM 3775 O O . VAL B 1 196 ? 18.938 -25.016 -19.156 1 87.81 196 VAL B O 1
ATOM 3778 N N . ALA B 1 197 ? 20.234 -26.828 -19.656 1 85.62 197 ALA B N 1
ATOM 3779 C CA . ALA B 1 197 ? 19.312 -27.734 -18.984 1 85.62 197 ALA B CA 1
ATOM 3780 C C . ALA B 1 197 ? 19.203 -27.422 -17.5 1 85.62 197 ALA B C 1
ATOM 3782 O O . ALA B 1 197 ? 18.109 -27.438 -16.922 1 85.62 197 ALA B O 1
ATOM 3783 N N . GLU B 1 198 ? 20.328 -27.172 -16.891 1 86.06 198 GLU B N 1
ATOM 3784 C CA . GLU B 1 198 ? 20.344 -26.781 -15.477 1 86.06 198 GLU B CA 1
ATOM 3785 C C . GLU B 1 198 ? 19.547 -25.5 -15.242 1 86.06 198 GLU B C 1
ATOM 3787 O O . GLU B 1 198 ? 18.781 -25.406 -14.273 1 86.06 198 GLU B O 1
ATOM 3792 N N . LEU B 1 199 ? 19.703 -24.562 -16.094 1 87.44 199 LEU B N 1
ATOM 3793 C CA . LEU B 1 199 ? 19 -23.281 -15.953 1 87.44 199 LEU B CA 1
ATOM 3794 C C . LEU B 1 199 ? 17.5 -23.453 -16.156 1 87.44 199 LEU B C 1
ATOM 3796 O O . LEU B 1 199 ? 16.703 -22.828 -15.461 1 87.44 199 LEU B O 1
ATOM 3800 N N . ALA B 1 200 ? 17.172 -24.25 -17.125 1 82.06 200 ALA B N 1
ATOM 3801 C CA . ALA B 1 200 ? 15.766 -24.547 -17.359 1 82.06 200 ALA B CA 1
ATOM 3802 C C . ALA B 1 200 ? 15.117 -25.172 -16.125 1 82.06 200 ALA B C 1
ATOM 3804 O O . ALA B 1 200 ? 14.023 -24.766 -15.727 1 82.06 200 ALA B O 1
ATOM 3805 N N . THR B 1 201 ? 15.938 -26.062 -15.609 1 79.06 201 THR B N 1
ATOM 3806 C CA . THR B 1 201 ? 15.484 -26.719 -14.391 1 79.06 201 THR B CA 1
ATOM 3807 C C . THR B 1 201 ? 15.32 -25.703 -13.266 1 79.06 201 THR B C 1
ATOM 3809 O O . THR B 1 201 ? 14.32 -25.734 -12.539 1 79.06 201 THR B O 1
ATOM 3812 N N . LEU B 1 202 ? 16.234 -24.844 -13.172 1 77.75 202 LEU B N 1
ATOM 3813 C CA . LEU B 1 202 ? 16.219 -23.797 -12.164 1 77.75 202 LEU B CA 1
ATOM 3814 C C . LEU B 1 202 ? 14.984 -22.906 -12.32 1 77.75 202 LEU B C 1
ATOM 3816 O O . LEU B 1 202 ? 14.43 -22.422 -11.328 1 77.75 202 LEU B O 1
ATOM 3820 N N . CYS B 1 203 ? 14.578 -22.766 -13.5 1 75.88 203 CYS B N 1
ATOM 3821 C CA . CYS B 1 203 ? 13.477 -21.875 -13.836 1 75.88 203 CYS B CA 1
ATOM 3822 C C . CYS B 1 203 ? 12.156 -22.625 -13.875 1 75.88 203 CYS B C 1
ATOM 3824 O O . CYS B 1 203 ? 11.094 -22.016 -14.055 1 75.88 203 CYS B O 1
ATOM 3826 N N . GLY B 1 204 ? 12.258 -23.953 -13.828 1 68.56 204 GLY B N 1
ATOM 3827 C CA . GLY B 1 204 ? 11.062 -24.781 -13.852 1 68.56 204 GLY B CA 1
ATOM 3828 C C . GLY B 1 204 ? 10.406 -24.844 -15.219 1 68.56 204 GLY B C 1
ATOM 3829 O O . GLY B 1 204 ? 9.18 -24.875 -15.32 1 68.56 204 GLY B O 1
ATOM 3830 N N . ILE B 1 205 ? 11.188 -24.766 -16.219 1 69.5 205 ILE B N 1
ATOM 3831 C CA . ILE B 1 205 ? 10.664 -24.781 -17.594 1 69.5 205 ILE B CA 1
ATOM 3832 C C . ILE B 1 205 ? 11.5 -25.719 -18.453 1 69.5 205 ILE B C 1
ATOM 3834 O O . ILE B 1 205 ? 12.539 -26.219 -18.016 1 69.5 205 ILE B O 1
ATOM 3838 N N . SER B 1 206 ? 10.984 -26.047 -19.688 1 71.06 206 SER B N 1
ATOM 3839 C CA . SER B 1 206 ? 11.727 -26.891 -20.625 1 71.06 206 SER B CA 1
ATOM 3840 C C . SER B 1 206 ? 12.875 -26.109 -21.266 1 71.06 206 SER B C 1
ATOM 3842 O O . SER B 1 206 ? 12.844 -24.891 -21.312 1 71.06 206 SER B O 1
ATOM 3844 N N . VAL B 1 207 ? 13.875 -26.906 -21.641 1 78.94 207 VAL B N 1
ATOM 3845 C CA . VAL B 1 207 ? 15 -26.297 -22.359 1 78.94 207 VAL B CA 1
ATOM 3846 C C . VAL B 1 207 ? 14.492 -25.516 -23.562 1 78.94 207 VAL B C 1
ATOM 3848 O O . VAL B 1 207 ? 14.953 -24.406 -23.828 1 78.94 207 VAL B O 1
ATOM 3851 N N . ARG B 1 208 ? 13.492 -26.062 -24.188 1 73.88 208 ARG B N 1
ATOM 3852 C CA . ARG B 1 208 ? 12.906 -25.391 -25.359 1 73.88 208 ARG B CA 1
ATOM 3853 C C . ARG B 1 208 ? 12.25 -24.078 -24.953 1 73.88 208 ARG B C 1
ATOM 3855 O O . ARG B 1 208 ? 12.422 -23.062 -25.625 1 73.88 208 ARG B O 1
ATOM 3862 N N . HIS B 1 209 ? 11.539 -24.109 -23.922 1 71.94 209 HIS B N 1
ATOM 3863 C CA . HIS B 1 209 ? 10.875 -22.922 -23.406 1 71.94 209 HIS B CA 1
ATOM 3864 C C . HIS B 1 209 ? 11.891 -21.875 -22.953 1 71.94 209 HIS B C 1
ATOM 3866 O O . HIS B 1 209 ? 11.711 -20.688 -23.203 1 71.94 209 HIS B O 1
ATOM 3872 N N . LEU B 1 210 ? 12.906 -22.328 -22.25 1 80 210 LEU B N 1
ATOM 3873 C CA . LEU B 1 210 ? 13.945 -21.391 -21.828 1 80 210 LEU B CA 1
ATOM 3874 C C . LEU B 1 210 ? 14.586 -20.719 -23.031 1 80 210 LEU B C 1
ATOM 3876 O O . LEU B 1 210 ? 14.742 -19.5 -23.062 1 80 210 LEU B O 1
ATOM 3880 N N . HIS B 1 211 ? 14.867 -21.5 -23.984 1 78.5 211 HIS B N 1
ATOM 3881 C CA . HIS B 1 211 ? 15.477 -20.938 -25.203 1 78.5 211 HIS B CA 1
ATOM 3882 C C . HIS B 1 211 ? 14.602 -19.859 -25.812 1 78.5 211 HIS B C 1
ATOM 3884 O O . HIS B 1 211 ? 15.078 -18.766 -26.109 1 78.5 211 HIS B O 1
ATOM 3890 N N . ARG B 1 212 ? 13.375 -20.156 -25.891 1 72.62 212 ARG B N 1
ATOM 3891 C CA . ARG B 1 212 ? 12.445 -19.25 -26.562 1 72.62 212 ARG B CA 1
ATOM 3892 C C . ARG B 1 212 ? 12.227 -17.984 -25.734 1 72.62 212 ARG B C 1
ATOM 3894 O O . ARG B 1 212 ? 12.344 -16.875 -26.266 1 72.62 212 ARG B O 1
ATOM 3901 N N . GLN B 1 213 ? 11.992 -18.219 -24.516 1 73.19 213 GLN B N 1
ATOM 3902 C CA . GLN B 1 213 ? 11.617 -17.094 -23.672 1 73.19 213 GLN B CA 1
ATOM 3903 C C . GLN B 1 213 ? 12.82 -16.219 -23.344 1 73.19 213 GLN B C 1
ATOM 3905 O O . GLN B 1 213 ? 12.688 -14.992 -23.234 1 73.19 213 GLN B O 1
ATOM 3910 N N . PHE B 1 214 ? 13.875 -16.891 -23.125 1 77.75 214 PHE B N 1
ATOM 3911 C CA . PHE B 1 214 ? 15.086 -16.125 -22.844 1 77.75 214 PHE B CA 1
ATOM 3912 C C . PHE B 1 214 ? 15.484 -15.273 -24.031 1 77.75 214 PHE B C 1
ATOM 3914 O O . PHE B 1 214 ? 15.812 -14.094 -23.875 1 77.75 214 PHE B O 1
ATOM 3921 N N . HIS B 1 215 ? 15.359 -15.898 -25.172 1 76.25 215 HIS B N 1
ATOM 3922 C CA . HIS B 1 215 ? 15.656 -15.164 -26.391 1 76.25 215 HIS B CA 1
ATOM 3923 C C . HIS B 1 215 ? 14.688 -14.008 -26.594 1 76.25 215 HIS B C 1
ATOM 3925 O O . HIS B 1 215 ? 15.094 -12.898 -26.953 1 76.25 215 HIS B O 1
ATOM 3931 N N . ALA B 1 216 ? 13.523 -14.273 -26.344 1 67 216 ALA B N 1
ATOM 3932 C CA . ALA B 1 216 ? 12.508 -13.234 -26.484 1 67 216 ALA B CA 1
ATOM 3933 C C . ALA B 1 216 ? 12.75 -12.094 -25.516 1 67 216 ALA B C 1
ATOM 3935 O O . ALA B 1 216 ? 12.523 -10.922 -25.844 1 67 216 ALA B O 1
ATOM 3936 N N . LEU B 1 217 ? 13.211 -12.5 -24.359 1 67.94 217 LEU B N 1
ATOM 3937 C CA . LEU B 1 217 ? 13.414 -11.539 -23.281 1 67.94 217 LEU B CA 1
ATOM 3938 C C . LEU B 1 217 ? 14.695 -10.742 -23.5 1 67.94 217 LEU B C 1
ATOM 3940 O O . LEU B 1 217 ? 14.727 -9.531 -23.266 1 67.94 217 LEU B O 1
ATOM 3944 N N . THR B 1 218 ? 15.812 -11.445 -23.891 1 71.81 218 THR B N 1
ATOM 3945 C CA . THR B 1 218 ? 17.141 -10.836 -23.844 1 71.81 218 THR B CA 1
ATOM 3946 C C . THR B 1 218 ? 17.672 -10.594 -25.25 1 71.81 218 THR B C 1
ATOM 3948 O O . THR B 1 218 ? 18.656 -9.875 -25.422 1 71.81 218 THR B O 1
ATOM 3951 N N . GLY B 1 219 ? 16.984 -11.234 -26.172 1 71.56 219 GLY B N 1
ATOM 3952 C CA . GLY B 1 219 ? 17.453 -11.188 -27.547 1 71.56 219 GLY B CA 1
ATOM 3953 C C . GLY B 1 219 ? 18.641 -12.094 -27.812 1 71.56 219 GLY B C 1
ATOM 3954 O O . GLY B 1 219 ? 19.156 -12.148 -28.922 1 71.56 219 GLY B O 1
ATOM 3955 N N . ARG B 1 220 ? 19.094 -12.812 -26.828 1 77.06 220 ARG B N 1
ATOM 3956 C CA . ARG B 1 220 ? 20.234 -13.711 -26.938 1 77.06 220 ARG B CA 1
ATOM 3957 C C . ARG B 1 220 ? 19.859 -15.133 -26.547 1 77.06 220 ARG B C 1
ATOM 3959 O O . ARG B 1 220 ? 18.891 -15.352 -25.812 1 77.06 220 ARG B O 1
ATOM 3966 N N . THR B 1 221 ? 20.609 -16.062 -27.109 1 84.81 221 THR B N 1
ATOM 3967 C CA . THR B 1 221 ? 20.406 -17.422 -26.641 1 84.81 221 THR B CA 1
ATOM 3968 C C . THR B 1 221 ? 20.906 -17.594 -25.219 1 84.81 221 THR B C 1
ATOM 3970 O O . THR B 1 221 ? 21.797 -16.844 -24.766 1 84.81 221 THR B O 1
ATOM 3973 N N . VAL B 1 222 ? 20.375 -18.5 -24.5 1 86.5 222 VAL B N 1
ATOM 3974 C CA . VAL B 1 222 ? 20.797 -18.797 -23.141 1 86.5 222 VAL B CA 1
ATOM 3975 C C . VAL B 1 222 ? 22.281 -19.141 -23.125 1 86.5 222 VAL B C 1
ATOM 3977 O O . VAL B 1 222 ? 23.031 -18.656 -22.266 1 86.5 222 VAL B O 1
ATOM 3980 N N . ALA B 1 223 ? 22.719 -19.891 -24.109 1 85.31 223 ALA B N 1
ATOM 3981 C CA . ALA B 1 223 ? 24.125 -20.297 -24.203 1 85.31 223 ALA B CA 1
ATOM 3982 C C . ALA B 1 223 ? 25.031 -19.078 -24.359 1 85.31 223 ALA B C 1
ATOM 3984 O O . ALA B 1 223 ? 26.062 -18.984 -23.688 1 85.31 223 ALA B O 1
ATOM 3985 N N . ASP B 1 224 ? 24.594 -18.188 -25.188 1 85.06 224 ASP B N 1
ATOM 3986 C CA . ASP B 1 224 ? 25.359 -16.953 -25.406 1 85.06 224 ASP B CA 1
ATOM 3987 C C . ASP B 1 224 ? 25.406 -16.125 -24.125 1 85.06 224 ASP B C 1
ATOM 3989 O O . ASP B 1 224 ? 26.453 -15.555 -23.797 1 85.06 224 ASP B O 1
ATOM 3993 N N . TYR B 1 225 ? 24.266 -16.109 -23.469 1 87.06 225 TYR B N 1
ATOM 3994 C CA . TYR B 1 225 ? 24.172 -15.328 -22.25 1 87.06 225 TYR B CA 1
ATOM 3995 C C . TYR B 1 225 ? 25.078 -15.898 -21.156 1 87.06 225 TYR B C 1
ATOM 3997 O O . TYR B 1 225 ? 25.766 -15.156 -20.469 1 87.06 225 TYR B O 1
ATOM 4005 N N . ILE B 1 226 ? 25.125 -17.156 -21 1 87.5 226 ILE B N 1
ATOM 4006 C CA . ILE B 1 226 ? 26 -17.828 -20.047 1 87.5 226 ILE B CA 1
ATOM 4007 C C . ILE B 1 226 ? 27.453 -17.5 -20.359 1 87.5 226 ILE B C 1
ATOM 4009 O O . ILE B 1 226 ? 28.203 -17.094 -19.469 1 87.5 226 ILE B O 1
ATOM 4013 N N . GLU B 1 227 ? 27.812 -17.672 -21.578 1 85.19 227 GLU B N 1
ATOM 4014 C CA . GLU B 1 227 ? 29.188 -17.438 -22 1 85.19 227 GLU B CA 1
ATOM 4015 C C . GLU B 1 227 ? 29.609 -15.992 -21.766 1 85.19 227 GLU B C 1
ATOM 4017 O O . GLU B 1 227 ? 30.703 -15.734 -21.25 1 85.19 227 GLU B O 1
ATOM 4022 N N . THR B 1 228 ? 28.75 -15.102 -22.141 1 85.69 228 THR B N 1
ATOM 4023 C CA . THR B 1 228 ? 29.062 -13.68 -22 1 85.69 228 THR B CA 1
ATOM 4024 C C . THR B 1 228 ? 29.219 -13.312 -20.531 1 85.69 228 THR B C 1
ATOM 4026 O O . THR B 1 228 ? 30.141 -12.57 -20.172 1 85.69 228 THR B O 1
ATOM 4029 N N . THR B 1 229 ? 28.328 -13.812 -19.75 1 86.56 229 THR B N 1
ATOM 4030 C CA . THR B 1 229 ? 28.391 -13.539 -18.312 1 86.56 229 THR B CA 1
ATOM 4031 C C . THR B 1 229 ? 29.703 -14.039 -17.734 1 86.56 229 THR B C 1
ATOM 4033 O O . THR B 1 229 ? 30.344 -13.344 -16.938 1 86.56 229 THR B O 1
ATOM 4036 N N . ARG B 1 230 ? 30.125 -15.188 -18.141 1 87.44 230 ARG B N 1
ATOM 4037 C CA . ARG B 1 230 ? 31.344 -15.781 -17.625 1 87.44 230 ARG B CA 1
ATOM 4038 C C . ARG B 1 230 ? 32.562 -15.031 -18.141 1 87.44 230 ARG B C 1
ATOM 4040 O O . ARG B 1 230 ? 33.562 -14.867 -17.406 1 87.44 230 ARG B O 1
ATOM 4047 N N . ILE B 1 231 ? 32.469 -14.586 -19.297 1 86.62 231 ILE B N 1
ATOM 4048 C CA . ILE B 1 231 ? 33.562 -13.797 -19.859 1 86.62 231 ILE B CA 1
ATOM 4049 C C . ILE B 1 231 ? 33.688 -12.477 -19.094 1 86.62 231 ILE B C 1
ATOM 4051 O O . ILE B 1 231 ? 34.781 -12.023 -18.797 1 86.62 231 ILE B O 1
ATOM 4055 N N . GLU B 1 232 ? 32.594 -11.922 -18.828 1 86.69 232 GLU B N 1
ATOM 4056 C CA . GLU B 1 232 ? 32.625 -10.68 -18.062 1 86.69 232 GLU B CA 1
ATOM 4057 C C . GLU B 1 232 ? 33.219 -10.891 -16.672 1 86.69 232 GLU B C 1
ATOM 4059 O O . GLU B 1 232 ? 33.969 -10.031 -16.188 1 86.69 232 GLU B O 1
ATOM 4064 N N . GLN B 1 233 ? 32.938 -11.922 -16.094 1 85.88 233 GLN B N 1
ATOM 4065 C CA . GLN B 1 233 ? 33.531 -12.297 -14.82 1 85.88 233 GLN B CA 1
ATOM 4066 C C . GLN B 1 233 ? 35.062 -12.461 -14.961 1 85.88 233 GLN B C 1
ATOM 4068 O O . GLN B 1 233 ? 35.812 -12.023 -14.086 1 85.88 233 GLN B O 1
ATOM 4073 N N . ALA B 1 234 ? 35.406 -13.039 -16 1 87.69 234 ALA B N 1
ATOM 4074 C CA . ALA B 1 234 ? 36.812 -13.242 -16.266 1 87.69 234 ALA B CA 1
ATOM 4075 C C . ALA B 1 234 ? 37.562 -11.906 -16.422 1 87.69 234 ALA B C 1
ATOM 4077 O O . ALA B 1 234 ? 38.656 -11.75 -15.922 1 87.69 234 ALA B O 1
ATOM 4078 N N . LYS B 1 235 ? 36.844 -11.07 -17.031 1 85.88 235 LYS B N 1
ATOM 4079 C CA . LYS B 1 235 ? 37.438 -9.742 -17.172 1 85.88 235 LYS B CA 1
ATOM 4080 C C . LYS B 1 235 ? 37.75 -9.125 -15.805 1 85.88 235 LYS B C 1
ATOM 4082 O O . LYS B 1 235 ? 38.812 -8.531 -15.609 1 85.88 235 LYS B O 1
ATOM 4087 N N . THR B 1 236 ? 36.844 -9.305 -15.016 1 83.56 236 THR B N 1
ATOM 4088 C CA . THR B 1 236 ? 37 -8.742 -13.68 1 83.56 236 THR B CA 1
ATOM 4089 C C . THR B 1 236 ? 38.156 -9.398 -12.93 1 83.56 236 THR B C 1
ATOM 4091 O O . THR B 1 236 ? 38.938 -8.719 -12.273 1 83.56 236 THR B O 1
ATOM 4094 N N . LEU B 1 237 ? 38.281 -10.617 -13.102 1 83.56 237 LEU B N 1
ATOM 4095 C CA . LEU B 1 237 ? 39.312 -11.383 -12.422 1 83.56 237 LEU B CA 1
ATOM 4096 C C . LEU B 1 237 ? 40.688 -11.094 -13.023 1 83.56 237 LEU B C 1
ATOM 4098 O O . LEU B 1 237 ? 41.688 -11.062 -12.312 1 83.56 237 LEU B O 1
ATOM 4102 N N . LEU B 1 238 ? 40.656 -10.891 -14.281 1 86 238 LEU B N 1
ATOM 4103 C CA . LEU B 1 238 ? 41.906 -10.617 -14.992 1 86 238 LEU B CA 1
ATOM 4104 C C . LEU B 1 238 ? 42.469 -9.258 -14.594 1 86 238 LEU B C 1
ATOM 4106 O O . LEU B 1 238 ? 43.688 -9.031 -14.68 1 86 238 LEU B O 1
ATOM 4110 N N . GLY B 1 239 ? 41.594 -8.492 -14.266 1 77.56 239 GLY B N 1
ATOM 4111 C CA . GLY B 1 239 ? 42.031 -7.195 -13.773 1 77.56 239 GLY B CA 1
ATOM 4112 C C . GLY B 1 239 ? 42.688 -7.262 -12.406 1 77.56 239 GLY B C 1
ATOM 4113 O O . GLY B 1 239 ? 43.375 -6.328 -12 1 77.56 239 GLY B O 1
ATOM 4114 N N . GLN B 1 240 ? 42.469 -8.359 -11.797 1 70.44 240 GLN B N 1
ATOM 4115 C CA . GLN B 1 240 ? 43.062 -8.57 -10.492 1 70.44 240 GLN B CA 1
ATOM 4116 C C . GLN B 1 240 ? 44.375 -9.359 -10.617 1 70.44 240 GLN B C 1
ATOM 4118 O O . GLN B 1 240 ? 44.5 -10.219 -11.484 1 70.44 240 GLN B O 1
ATOM 4123 N N . ARG B 1 241 ? 45.531 -8.93 -10.375 1 64.25 241 ARG B N 1
ATOM 4124 C CA . ARG B 1 241 ? 46.906 -9.195 -10.789 1 64.25 241 ARG B CA 1
ATOM 4125 C C . ARG B 1 241 ? 47.25 -10.664 -10.594 1 64.25 241 ARG B C 1
ATOM 4127 O O . ARG B 1 241 ? 47.969 -11.25 -11.406 1 64.25 241 ARG B O 1
ATOM 4134 N N . GLU B 1 242 ? 46.969 -11.328 -9.539 1 70.75 242 GLU B N 1
ATOM 4135 C CA . GLU B 1 242 ? 47.906 -12.398 -9.195 1 70.75 242 GLU B CA 1
ATOM 4136 C C . GLU B 1 242 ? 47.344 -13.758 -9.625 1 70.75 242 GLU B C 1
ATOM 4138 O O . GLU B 1 242 ? 48.094 -14.758 -9.586 1 70.75 242 GLU B O 1
ATOM 4143 N N . GLN B 1 243 ? 46.312 -13.883 -10.414 1 79.56 243 GLN B N 1
ATOM 4144 C CA . GLN B 1 243 ? 45.844 -15.242 -10.633 1 79.56 243 GLN B CA 1
ATOM 4145 C C . GLN B 1 243 ? 46.25 -15.758 -12.016 1 79.56 243 GLN B C 1
ATOM 4147 O O . GLN B 1 243 ? 46.156 -15.023 -13 1 79.56 243 GLN B O 1
ATOM 4152 N N . PRO B 1 244 ? 46.75 -17 -12.047 1 87 244 PRO B N 1
ATOM 4153 C CA . PRO B 1 244 ? 47.094 -17.578 -13.352 1 87 244 PRO B CA 1
ATOM 4154 C C . PRO B 1 244 ? 45.875 -17.703 -14.266 1 87 244 PRO B C 1
ATOM 4156 O O . PRO B 1 244 ? 44.75 -17.891 -13.789 1 87 244 PRO B O 1
ATOM 4159 N N . ILE B 1 245 ? 46.031 -17.578 -15.5 1 86.12 245 ILE B N 1
ATOM 4160 C CA . ILE B 1 245 ? 45 -17.609 -16.516 1 86.12 245 ILE B CA 1
ATOM 4161 C C . ILE B 1 245 ? 44.219 -18.906 -16.422 1 86.12 245 ILE B C 1
ATOM 4163 O O . ILE B 1 245 ? 43 -18.922 -16.547 1 86.12 245 ILE B O 1
ATOM 4167 N N . LYS B 1 246 ? 44.969 -19.938 -16.125 1 87.62 246 LYS B N 1
ATOM 4168 C CA . LYS B 1 246 ? 44.344 -21.25 -16 1 87.62 246 LYS B CA 1
ATOM 4169 C C . LYS B 1 246 ? 43.344 -21.266 -14.836 1 87.62 246 LYS B C 1
ATOM 4171 O O . LYS B 1 246 ? 42.281 -21.859 -14.938 1 87.62 246 LYS B O 1
ATOM 4176 N N . ALA B 1 247 ? 43.781 -20.625 -13.852 1 86.75 247 ALA B N 1
ATOM 4177 C CA . ALA B 1 247 ? 42.906 -20.578 -12.664 1 86.75 247 ALA B CA 1
ATOM 4178 C C . ALA B 1 247 ? 41.656 -19.75 -12.93 1 86.75 247 ALA B C 1
ATOM 4180 O O . ALA B 1 247 ? 40.562 -20.109 -12.461 1 86.75 247 ALA B O 1
ATOM 4181 N N . ILE B 1 248 ? 41.781 -18.766 -13.656 1 88.25 248 ILE B N 1
ATOM 4182 C CA . ILE B 1 248 ? 40.656 -17.891 -14.008 1 88.25 248 ILE B CA 1
ATOM 4183 C C . ILE B 1 248 ? 39.719 -18.641 -14.93 1 88.25 248 ILE B C 1
ATOM 4185 O O . ILE B 1 248 ? 38.5 -18.547 -14.766 1 88.25 248 ILE B O 1
ATOM 4189 N N . ALA B 1 249 ? 40.281 -19.391 -15.789 1 88.25 249 ALA B N 1
ATOM 4190 C CA . ALA B 1 249 ? 39.469 -20.203 -16.688 1 88.25 249 ALA B CA 1
ATOM 4191 C C . ALA B 1 249 ? 38.594 -21.172 -15.898 1 88.25 249 ALA B C 1
ATOM 4193 O O . ALA B 1 249 ? 37.375 -21.25 -16.141 1 88.25 249 ALA B O 1
ATOM 4194 N N . VAL B 1 250 ? 39.219 -21.734 -14.922 1 84.38 250 VAL B N 1
ATOM 4195 C CA . VAL B 1 250 ? 38.5 -22.703 -14.094 1 84.38 250 VAL B CA 1
ATOM 4196 C C . VAL B 1 250 ? 37.438 -21.984 -13.25 1 84.38 250 VAL B C 1
ATOM 4198 O O . VAL B 1 250 ? 36.312 -22.453 -13.125 1 84.38 250 VAL B O 1
ATOM 4201 N N . ALA B 1 251 ? 37.781 -20.922 -12.812 1 84.88 251 ALA B N 1
ATOM 4202 C CA . ALA B 1 251 ? 36.875 -20.141 -11.961 1 84.88 251 ALA B CA 1
ATOM 4203 C C . ALA B 1 251 ? 35.656 -19.672 -12.742 1 84.88 251 ALA B C 1
ATOM 4205 O O . ALA B 1 251 ? 34.562 -19.516 -12.172 1 84.88 251 ALA B O 1
ATOM 4206 N N . CYS B 1 252 ? 35.844 -19.547 -13.922 1 87 252 CYS B N 1
ATOM 4207 C CA . CYS B 1 252 ? 34.781 -19.031 -14.766 1 87 252 CYS B CA 1
ATOM 4208 C C . CYS B 1 252 ? 34.031 -20.188 -15.453 1 87 252 CYS B C 1
ATOM 4210 O O . CYS B 1 252 ? 33.156 -19.953 -16.297 1 87 252 CYS B O 1
ATOM 4212 N N . GLY B 1 253 ? 34.438 -21.406 -15.148 1 84.94 253 GLY B N 1
ATOM 4213 C CA . GLY B 1 253 ? 33.625 -22.562 -15.547 1 84.94 253 GLY B CA 1
ATOM 4214 C C . GLY B 1 253 ? 34.125 -23.203 -16.844 1 84.94 253 GLY B C 1
ATOM 4215 O O . GLY B 1 253 ? 33.406 -24.031 -17.422 1 84.94 253 GLY B O 1
ATOM 4216 N N . PHE B 1 254 ? 35.281 -22.875 -17.297 1 86.31 254 PHE B N 1
ATOM 4217 C CA . PHE B 1 254 ? 35.844 -23.516 -18.5 1 86.31 254 PHE B CA 1
ATOM 4218 C C . PHE B 1 254 ? 36.688 -24.734 -18.125 1 86.31 254 PHE B C 1
ATOM 4220 O O . PHE B 1 254 ? 37.469 -24.688 -17.172 1 86.31 254 PHE B O 1
ATOM 4227 N N . THR B 1 255 ? 36.375 -25.766 -18.844 1 79.25 255 THR B N 1
ATOM 4228 C CA . THR B 1 255 ? 37.125 -26.984 -18.562 1 79.25 255 THR B CA 1
ATOM 4229 C C . THR B 1 255 ? 38.5 -26.938 -19.172 1 79.25 255 THR B C 1
ATOM 4231 O O . THR B 1 255 ? 39.438 -27.578 -18.672 1 79.25 255 THR B O 1
ATOM 4234 N N . ARG B 1 256 ? 38.625 -26.203 -20.312 1 81.94 256 ARG B N 1
ATOM 4235 C CA . ARG B 1 256 ? 39.906 -26.109 -20.984 1 81.94 256 ARG B CA 1
ATOM 4236 C C . ARG B 1 256 ? 40.344 -24.656 -21.172 1 81.94 256 ARG B C 1
ATOM 4238 O O . ARG B 1 256 ? 39.531 -23.812 -21.562 1 81.94 256 ARG B O 1
ATOM 4245 N N . ALA B 1 257 ? 41.5 -24.406 -20.844 1 83.25 257 ALA B N 1
ATOM 4246 C CA . ALA B 1 257 ? 42.062 -23.062 -21.016 1 83.25 257 ALA B CA 1
ATOM 4247 C C . ALA B 1 257 ? 41.969 -22.594 -22.453 1 83.25 257 ALA B C 1
ATOM 4249 O O . ALA B 1 257 ? 41.719 -21.422 -22.719 1 83.25 257 ALA B O 1
ATOM 4250 N N . ASN B 1 258 ? 42.125 -23.547 -23.328 1 86.88 258 ASN B N 1
ATOM 4251 C CA . ASN B 1 258 ? 42.062 -23.203 -24.734 1 86.88 258 ASN B CA 1
ATOM 4252 C C . ASN B 1 258 ? 40.656 -22.734 -25.141 1 86.88 258 ASN B C 1
ATOM 4254 O O . ASN B 1 258 ? 40.5 -21.766 -25.891 1 86.88 258 ASN B O 1
ATOM 4258 N N . SER B 1 259 ? 39.688 -23.422 -24.594 1 87.5 259 SER B N 1
ATOM 4259 C CA . SER B 1 259 ? 38.312 -23.016 -24.875 1 87.5 259 SER B CA 1
ATOM 4260 C C . SER B 1 259 ? 38.031 -21.641 -24.297 1 87.5 259 SER B C 1
ATOM 4262 O O . SER B 1 259 ? 37.312 -20.844 -24.906 1 87.5 259 SER B O 1
ATOM 4264 N N . PHE B 1 260 ? 38.656 -21.484 -23.219 1 91.25 260 PHE B N 1
ATOM 4265 C CA . PHE B 1 260 ? 38.5 -20.188 -22.562 1 91.25 260 PHE B CA 1
ATOM 4266 C C . PHE B 1 260 ? 39.156 -19.094 -23.422 1 91.25 260 PHE B C 1
ATOM 4268 O O . PHE B 1 260 ? 38.5 -18.062 -23.672 1 91.25 260 PHE B O 1
ATOM 4275 N N . THR B 1 261 ? 40.281 -19.234 -23.781 1 88.5 261 THR B N 1
ATOM 4276 C CA . THR B 1 261 ? 41 -18.234 -24.562 1 88.5 261 THR B CA 1
ATOM 4277 C C . THR B 1 261 ? 40.281 -17.922 -25.859 1 88.5 261 THR B C 1
ATOM 4279 O O . THR B 1 261 ? 40.156 -16.75 -26.25 1 88.5 261 THR B O 1
ATOM 4282 N N . ARG B 1 262 ? 39.719 -18.906 -26.469 1 89.56 262 ARG B N 1
ATOM 4283 C CA . ARG B 1 262 ? 39 -18.734 -27.719 1 89.56 262 ARG B CA 1
ATOM 4284 C C . ARG B 1 262 ? 37.719 -17.922 -27.484 1 89.56 262 ARG B C 1
ATOM 4286 O O . ARG B 1 262 ? 37.406 -17.016 -28.25 1 89.56 262 ARG B O 1
ATOM 4293 N N . ALA B 1 263 ? 37.062 -18.312 -26.531 1 88.38 263 ALA B N 1
ATOM 4294 C CA . ALA B 1 263 ? 35.812 -17.625 -26.203 1 88.38 263 ALA B CA 1
ATOM 4295 C C . ALA B 1 263 ? 36.062 -16.172 -25.812 1 88.38 263 ALA B C 1
ATOM 4297 O O . ALA B 1 263 ? 35.312 -15.273 -26.219 1 88.38 263 ALA B O 1
ATOM 4298 N N . PHE B 1 264 ? 37.094 -15.992 -24.984 1 91.69 264 PHE B N 1
ATOM 4299 C CA . PHE B 1 264 ? 37.438 -14.656 -24.531 1 91.69 264 PHE B CA 1
ATOM 4300 C C . PHE B 1 264 ? 37.812 -13.758 -25.703 1 91.69 264 PHE B C 1
ATOM 4302 O O . PHE B 1 264 ? 37.344 -12.625 -25.797 1 91.69 264 PHE B O 1
ATOM 4309 N N . ARG B 1 265 ? 38.438 -14.336 -26.531 1 88.31 265 ARG B N 1
ATOM 4310 C CA . ARG B 1 265 ? 38.844 -13.594 -27.719 1 88.31 265 ARG B CA 1
ATOM 4311 C C . ARG B 1 265 ? 37.625 -13.289 -28.609 1 88.31 265 ARG B C 1
ATOM 4313 O O . ARG B 1 265 ? 37.531 -12.188 -29.141 1 88.31 265 ARG B O 1
ATOM 4320 N N . ARG B 1 266 ? 36.844 -14.203 -28.797 1 86.88 266 ARG B N 1
ATOM 4321 C CA . ARG B 1 266 ? 35.625 -14.031 -29.609 1 86.88 266 ARG B CA 1
ATOM 4322 C C . ARG B 1 266 ? 34.781 -12.891 -29.062 1 86.88 266 ARG B C 1
ATOM 4324 O O . ARG B 1 266 ? 34.219 -12.102 -29.844 1 86.88 266 ARG B O 1
ATOM 4331 N N . HIS B 1 267 ? 34.812 -12.742 -27.797 1 86.44 267 HIS B N 1
ATOM 4332 C CA . HIS B 1 267 ? 33.906 -11.789 -27.156 1 86.44 267 HIS B CA 1
ATOM 4333 C C . HIS B 1 267 ? 34.594 -10.422 -27 1 86.44 267 HIS B C 1
ATOM 4335 O O . HIS B 1 267 ? 33.906 -9.391 -27.047 1 86.44 267 HIS B O 1
ATOM 4341 N N . THR B 1 268 ? 35.938 -10.406 -26.781 1 86.06 268 THR B N 1
ATOM 4342 C CA . THR B 1 268 ? 36.594 -9.148 -26.422 1 86.06 268 THR B CA 1
ATOM 4343 C C . THR B 1 268 ? 37.531 -8.68 -27.531 1 86.06 268 THR B C 1
ATOM 4345 O O . THR B 1 268 ? 37.938 -7.52 -27.562 1 86.06 268 THR B O 1
ATOM 4348 N N . GLY B 1 269 ? 37.844 -9.656 -28.297 1 89.56 269 GLY B N 1
ATOM 4349 C CA . GLY B 1 269 ? 38.812 -9.359 -29.359 1 89.56 269 GLY B CA 1
ATOM 4350 C C . GLY B 1 269 ? 40.25 -9.555 -28.906 1 89.56 269 GLY B C 1
ATOM 4351 O O . GLY B 1 269 ? 41.156 -9.508 -29.734 1 89.56 269 GLY B O 1
ATOM 4352 N N . LEU B 1 270 ? 40.438 -9.781 -27.609 1 88.5 270 LEU B N 1
ATOM 4353 C CA . LEU B 1 270 ? 41.781 -9.953 -27.031 1 88.5 270 LEU B CA 1
ATOM 4354 C C . LEU B 1 270 ? 41.906 -11.305 -26.344 1 88.5 270 LEU B C 1
ATOM 4356 O O . LEU B 1 270 ? 40.906 -11.875 -25.891 1 88.5 270 LEU B O 1
ATOM 4360 N N . THR B 1 271 ? 43.125 -11.766 -26.344 1 90.38 271 THR B N 1
ATOM 4361 C CA . THR B 1 271 ? 43.375 -12.914 -25.469 1 90.38 271 THR B CA 1
ATOM 4362 C C . THR B 1 271 ? 43.375 -12.484 -24 1 90.38 271 THR B C 1
ATOM 4364 O O . THR B 1 271 ? 43.531 -11.305 -23.688 1 90.38 271 THR B O 1
ATOM 4367 N N . PRO B 1 272 ? 43.094 -13.477 -23.203 1 90.56 272 PRO B N 1
ATOM 4368 C CA . PRO B 1 272 ? 43.125 -13.141 -21.781 1 90.56 272 PRO B CA 1
ATOM 4369 C C . PRO B 1 272 ? 44.438 -12.469 -21.344 1 90.56 272 PRO B C 1
ATOM 4371 O O . PRO B 1 272 ? 44.406 -11.5 -20.594 1 90.56 272 PRO B O 1
ATOM 4374 N N . LEU B 1 273 ? 45.469 -12.938 -21.812 1 86.94 273 LEU B N 1
ATOM 4375 C CA . LEU B 1 273 ? 46.781 -12.383 -21.469 1 86.94 273 LEU B CA 1
ATOM 4376 C C . LEU B 1 273 ? 46.906 -10.953 -22 1 86.94 273 LEU B C 1
ATOM 4378 O O . LEU B 1 273 ? 47.375 -10.07 -21.281 1 86.94 273 LEU B O 1
ATOM 4382 N N . ALA B 1 274 ? 46.5 -10.766 -23.188 1 86.62 274 ALA B N 1
ATOM 4383 C CA . ALA B 1 274 ? 46.562 -9.43 -23.781 1 86.62 274 ALA B CA 1
ATOM 4384 C C . ALA B 1 274 ? 45.656 -8.453 -23.047 1 86.62 274 ALA B C 1
ATOM 4386 O O . ALA B 1 274 ? 46.031 -7.285 -22.859 1 86.62 274 ALA B O 1
ATOM 4387 N N . PHE B 1 275 ? 44.594 -8.961 -22.703 1 88.5 275 PHE B N 1
ATOM 4388 C CA . PHE B 1 275 ? 43.656 -8.141 -21.953 1 88.5 275 PHE B CA 1
ATOM 4389 C C . PHE B 1 275 ? 44.219 -7.707 -20.625 1 88.5 275 PHE B C 1
ATOM 4391 O O . PHE B 1 275 ? 44.125 -6.543 -20.234 1 88.5 275 PHE B O 1
ATOM 4398 N N . ARG B 1 276 ? 44.812 -8.625 -19.891 1 85.69 276 ARG B N 1
ATOM 4399 C CA . ARG B 1 276 ? 45.469 -8.336 -18.609 1 85.69 276 ARG B CA 1
ATOM 4400 C C . ARG B 1 276 ? 46.562 -7.301 -18.781 1 85.69 276 ARG B C 1
ATOM 4402 O O . ARG B 1 276 ? 46.688 -6.391 -17.969 1 85.69 276 ARG B O 1
ATOM 4409 N N . GLN B 1 277 ? 47.25 -7.441 -19.766 1 82.06 277 GLN B N 1
ATOM 4410 C CA . GLN B 1 277 ? 48.375 -6.523 -20.031 1 82.06 277 GLN B CA 1
ATOM 4411 C C . GLN B 1 277 ? 47.844 -5.129 -20.375 1 82.06 277 GLN B C 1
ATOM 4413 O O . GLN B 1 277 ? 48.438 -4.125 -19.984 1 82.06 277 GLN B O 1
ATOM 4418 N N . ALA B 1 278 ? 46.844 -5.227 -21.016 1 77.25 278 ALA B N 1
ATOM 4419 C CA . ALA B 1 278 ? 46.219 -3.951 -21.391 1 77.25 278 ALA B CA 1
ATOM 4420 C C . ALA B 1 278 ? 45.594 -3.264 -20.188 1 77.25 278 ALA B C 1
ATOM 4422 O O . ALA B 1 278 ? 45.656 -2.037 -20.062 1 77.25 278 ALA B O 1
ATOM 4423 N N . ALA B 1 279 ? 45.031 -4.027 -19.328 1 69.69 279 ALA B N 1
ATOM 4424 C CA . ALA B 1 279 ? 44.375 -3.488 -18.125 1 69.69 279 ALA B CA 1
ATOM 4425 C C . ALA B 1 279 ? 45.438 -3.049 -17.094 1 69.69 279 ALA B C 1
ATOM 4427 O O . ALA B 1 279 ? 45.219 -2.102 -16.344 1 69.69 279 ALA B O 1
ATOM 4428 N N . GLY B 1 280 ? 46.438 -3.818 -16.859 1 61.28 280 GLY B N 1
ATOM 4429 C CA . GLY B 1 280 ? 47.562 -3.461 -16.016 1 61.28 280 GLY B CA 1
ATOM 4430 C C . GLY B 1 280 ? 48.312 -2.232 -16.5 1 61.28 280 GLY B C 1
ATOM 4431 O O . GLY B 1 280 ? 48.875 -1.482 -15.695 1 61.28 280 GLY B O 1
ATOM 4432 N N . SER B 1 281 ? 48.438 -2.186 -17.719 1 55.72 281 SER B N 1
ATOM 4433 C CA . SER B 1 281 ? 49.125 -0.999 -18.234 1 55.72 281 SER B CA 1
ATOM 4434 C C . SER B 1 281 ? 48.312 0.269 -17.906 1 55.72 281 SER B C 1
ATOM 4436 O O . SER B 1 281 ? 48.906 1.339 -17.734 1 55.72 281 SER B O 1
ATOM 4438 N N . GLN B 1 282 ? 47.125 0.137 -17.688 1 48.19 282 GLN B N 1
ATOM 4439 C CA . GLN B 1 282 ? 46.406 1.346 -17.281 1 48.19 282 GLN B CA 1
ATOM 4440 C C . GLN B 1 282 ? 46.656 1.655 -15.812 1 48.19 282 GLN B C 1
ATOM 4442 O O . GLN B 1 282 ? 46.656 2.82 -15.406 1 48.19 282 GLN B O 1
ATOM 4447 N N . THR B 1 283 ? 46.75 0.701 -14.977 1 44.53 283 THR B N 1
ATOM 4448 C CA . THR B 1 283 ? 47.125 0.997 -13.602 1 44.53 283 THR B CA 1
ATOM 4449 C C . THR B 1 283 ? 48.594 1.473 -13.531 1 44.53 283 THR B C 1
ATOM 4451 O O . THR B 1 283 ? 48.938 2.254 -12.648 1 44.53 283 THR B O 1
ATOM 4454 N N . TYR B 1 284 ? 49.531 0.934 -14.297 1 40.25 284 TYR B N 1
ATOM 4455 C CA . TYR B 1 284 ? 50.875 1.456 -14.211 1 40.25 284 TYR B CA 1
ATOM 4456 C C . TYR B 1 284 ? 50.938 2.889 -14.727 1 40.25 284 TYR B C 1
ATOM 4458 O O . TYR B 1 284 ? 51.906 3.619 -14.438 1 40.25 284 TYR B O 1
ATOM 4466 N N . ALA B 1 285 ? 50.125 3.305 -15.562 1 41.84 285 ALA B N 1
ATOM 4467 C CA . ALA B 1 285 ? 50.219 4.707 -15.953 1 41.84 285 ALA B CA 1
ATOM 4468 C C . ALA B 1 285 ? 49.75 5.625 -14.812 1 41.84 285 ALA B C 1
ATOM 4470 O O . ALA B 1 285 ? 50.281 6.742 -14.68 1 41.84 285 ALA B O 1
ATOM 4471 N N . GLN B 1 286 ? 48.75 5.242 -14.086 1 38.62 286 GLN B N 1
ATOM 4472 C CA . GLN B 1 286 ? 48.375 6.164 -13.023 1 38.62 286 GLN B CA 1
ATOM 4473 C C . GLN B 1 286 ? 49.406 6.152 -11.891 1 38.62 286 GLN B C 1
ATOM 4475 O O . GLN B 1 286 ? 49.438 7.062 -11.062 1 38.62 286 GLN B O 1
ATOM 4480 N N . SER B 1 287 ? 50.094 5.059 -11.766 1 38.34 287 SER B N 1
ATOM 4481 C CA . SER B 1 287 ? 51.125 5.145 -10.727 1 38.34 287 SER B CA 1
ATOM 4482 C C . SER B 1 287 ? 52.312 5.949 -11.188 1 38.34 287 SER B C 1
ATOM 4484 O O . SER B 1 287 ? 53.156 6.348 -10.383 1 38.34 287 SER B O 1
ATOM 4486 N N . THR B 1 288 ? 52.531 5.965 -12.5 1 38.97 288 THR B N 1
ATOM 4487 C CA . THR B 1 288 ? 53.688 6.742 -12.906 1 38.97 288 THR B CA 1
ATOM 4488 C C . THR B 1 288 ? 53.312 8.195 -13.164 1 38.97 288 THR B C 1
ATOM 4490 O O . THR B 1 288 ? 54.188 9.047 -13.383 1 38.97 288 THR B O 1
ATOM 4493 N N . LEU B 1 289 ? 52 8.477 -13.234 1 30.58 289 LEU B N 1
ATOM 4494 C CA . LEU B 1 289 ? 51.781 9.922 -13.258 1 30.58 289 LEU B CA 1
ATOM 4495 C C . LEU B 1 289 ? 51.531 10.453 -11.852 1 30.58 289 LEU B C 1
ATOM 4497 O O . LEU B 1 289 ? 50.875 9.789 -11.039 1 30.58 289 LEU B O 1
#